Protein AF-A0A1L1SSV8-F1 (afdb_monomer_lite)

Foldseek 3Di:
DLVVVVVVLVVVLVVVVVVLVVVLVVVVVVLVVVLVVVVVVLVVVLVVVVVVLVVVLVVVVVVLVVVLVVVVVLADDDDDDDDPPDDDDDDPDPPPRYPVVVVVVLVVLVVVLVVVLVVLVVVLVVVLVVVVVPDDPVCNVVVVVVSVVVSVVVNVVSVVVSVVVNVVSSVVVVVVSVVVSVVVSVVSVVVSVVVVVVSVVVSVVVVVVSVVVSVVVVVVSVVVSVVVVVVSVVVSVVVSVVSVVVVVVVVVVVVVVVVVVVVVVVVVCVVVPVVVVVPPDDDPVVVPDDDDDDDDDDPDDPDDDDDDDDDDDDDDDDPDDDDDPPPDPPPDDDPDDDDDDDDDDDDDDDDDDDDDDDDDDDDDDDDDDDDDDDDDDDDYDDDDDDDDDDDDDDDDDDDDDDDDDDD

Radius of gyration: 57.69 Å; chains: 1; bounding box: 130×101×163 Å

Structure (mmCIF, N/CA/C/O backbone):
data_AF-A0A1L1SSV8-F1
#
_entry.id   AF-A0A1L1SSV8-F1
#
loop_
_atom_site.group_PDB
_atom_site.id
_atom_site.type_symbol
_atom_site.label_atom_id
_atom_site.label_alt_id
_atom_site.label_comp_id
_atom_site.label_asym_id
_atom_site.label_entity_id
_atom_site.label_seq_id
_atom_site.pdbx_PDB_ins_code
_atom_site.Cartn_x
_atom_site.Cartn_y
_atom_site.Cartn_z
_atom_site.occupancy
_atom_site.B_iso_or_equiv
_atom_site.auth_seq_id
_atom_site.auth_comp_id
_atom_site.auth_asym_id
_atom_site.auth_atom_id
_atom_site.pdbx_PDB_model_num
ATOM 1 N N . ASP A 1 1 ? 33.334 14.086 -59.351 1.00 81.75 1 ASP A N 1
ATOM 2 C CA . ASP A 1 1 ? 32.548 12.913 -58.893 1.00 81.75 1 ASP A CA 1
ATOM 3 C C . ASP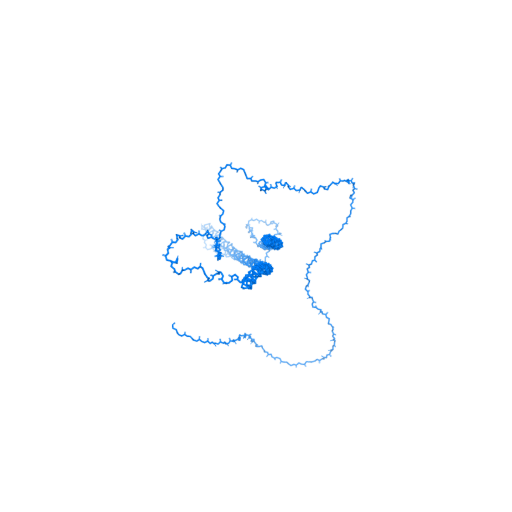 A 1 1 ? 32.767 12.497 -57.444 1.00 81.75 1 ASP A C 1
ATOM 5 O O . ASP A 1 1 ? 31.780 12.341 -56.741 1.00 81.75 1 ASP A O 1
ATOM 9 N N . LEU A 1 2 ? 34.004 12.373 -56.945 1.00 84.44 2 LEU A N 1
ATOM 10 C CA . LEU A 1 2 ? 34.258 11.956 -55.549 1.00 84.44 2 LEU A CA 1
ATOM 11 C C . LEU A 1 2 ? 33.621 12.882 -54.492 1.00 84.44 2 LEU A C 1
ATOM 13 O O . LEU A 1 2 ? 33.068 12.393 -53.516 1.00 84.44 2 LEU A O 1
ATOM 17 N N . ASN A 1 3 ? 33.601 14.201 -54.722 1.00 87.81 3 ASN A N 1
ATOM 18 C CA . ASN A 1 3 ? 32.891 15.138 -53.838 1.00 87.81 3 ASN A CA 1
ATOM 19 C C . ASN A 1 3 ? 31.368 14.924 -53.842 1.00 87.81 3 ASN A C 1
ATOM 21 O O . ASN A 1 3 ? 30.746 15.030 -52.795 1.00 87.81 3 ASN A O 1
ATOM 25 N N . LYS A 1 4 ? 30.770 14.574 -54.991 1.00 91.75 4 LYS A N 1
ATOM 26 C CA . LYS A 1 4 ? 29.332 14.263 -55.078 1.00 91.75 4 LYS A CA 1
ATOM 27 C C . LYS A 1 4 ? 29.003 12.966 -54.326 1.00 91.75 4 LYS A C 1
ATOM 29 O O . LYS A 1 4 ? 27.991 12.893 -53.638 1.00 91.75 4 LYS A O 1
ATOM 34 N N . LYS A 1 5 ? 29.890 11.965 -54.416 1.00 90.12 5 LYS A N 1
ATOM 35 C CA . LYS A 1 5 ? 29.780 10.718 -53.641 1.00 90.12 5 LYS A CA 1
ATOM 36 C C . LYS A 1 5 ? 29.875 10.973 -52.134 1.00 90.12 5 LYS A C 1
ATOM 38 O O . LYS A 1 5 ? 29.081 10.406 -51.397 1.00 90.12 5 LYS A O 1
ATOM 43 N N . GLN A 1 6 ? 30.779 11.853 -51.694 1.00 91.12 6 GLN A N 1
ATOM 44 C CA . GLN A 1 6 ? 30.878 12.258 -50.287 1.00 91.12 6 GLN A CA 1
ATOM 45 C C . GLN A 1 6 ? 29.564 12.866 -49.790 1.00 91.12 6 GLN A C 1
ATOM 47 O O . GLN A 1 6 ? 28.992 12.376 -48.828 1.00 91.12 6 GLN A O 1
ATOM 52 N N . THR A 1 7 ? 29.037 13.875 -50.490 1.00 92.88 7 THR A N 1
ATOM 53 C CA . THR A 1 7 ? 27.799 14.547 -50.070 1.00 92.88 7 THR A CA 1
ATOM 54 C C . THR A 1 7 ? 26.600 13.605 -50.049 1.00 92.88 7 THR A C 1
ATOM 56 O O . THR A 1 7 ? 25.754 13.706 -49.168 1.00 92.88 7 THR A O 1
ATOM 59 N N . GLN A 1 8 ? 26.519 12.676 -51.007 1.00 93.25 8 GLN A N 1
ATOM 60 C CA . GLN A 1 8 ? 25.472 11.658 -51.010 1.00 93.25 8 GLN A CA 1
ATOM 61 C C . GLN A 1 8 ? 25.586 10.756 -49.776 1.00 93.25 8 GLN A C 1
ATOM 63 O O . GLN A 1 8 ? 24.588 10.485 -49.115 1.00 93.25 8 GLN A O 1
ATOM 68 N N . LYS A 1 9 ? 26.805 10.337 -49.438 1.00 91.62 9 LYS A N 1
ATOM 69 C CA . LYS A 1 9 ? 27.073 9.480 -48.285 1.00 91.62 9 LYS A CA 1
ATOM 70 C C . LYS A 1 9 ? 26.790 10.177 -46.960 1.00 91.62 9 LYS A C 1
ATOM 72 O O . LYS A 1 9 ? 26.148 9.583 -46.101 1.00 91.62 9 LYS A O 1
ATOM 77 N N . ASP A 1 10 ? 27.142 11.452 -46.831 1.00 91.69 10 ASP A N 1
ATOM 78 C CA . ASP A 1 10 ? 26.812 12.256 -45.650 1.00 91.69 10 ASP A CA 1
ATOM 79 C C . ASP A 1 10 ? 25.285 12.369 -45.451 1.00 91.69 10 ASP A C 1
ATOM 81 O O . ASP A 1 10 ? 24.786 12.251 -44.330 1.00 91.69 10 ASP A O 1
ATOM 85 N N . LEU A 1 11 ? 24.523 12.535 -46.542 1.00 95.25 11 LEU A N 1
ATOM 86 C CA . LEU A 1 11 ? 23.055 12.551 -46.508 1.00 95.25 11 LEU A CA 1
ATOM 87 C C . LEU A 1 11 ? 22.470 11.190 -46.109 1.00 95.25 11 LEU A C 1
ATOM 89 O O . LEU A 1 11 ? 21.565 11.141 -45.277 1.00 95.25 11 LEU A O 1
ATOM 93 N N . GLU A 1 12 ? 22.986 10.092 -46.668 1.00 94.81 12 GLU A N 1
ATOM 94 C CA . GLU A 1 12 ? 22.590 8.726 -46.293 1.00 94.81 12 GLU A CA 1
ATOM 95 C C . GLU A 1 12 ? 22.814 8.482 -44.790 1.00 94.81 12 GLU A C 1
ATOM 97 O O . GLU A 1 12 ? 21.908 8.010 -44.099 1.00 94.81 12 GLU A O 1
ATOM 102 N N . CYS A 1 13 ? 23.969 8.890 -44.254 1.00 94.50 13 CYS A N 1
ATOM 103 C CA . CYS A 1 13 ? 24.289 8.769 -42.829 1.00 94.50 13 CYS A CA 1
ATOM 104 C C . CYS A 1 13 ? 23.324 9.580 -41.952 1.00 94.50 13 CYS A C 1
ATOM 106 O O . CYS A 1 13 ? 22.796 9.071 -40.961 1.00 94.50 13 CYS A O 1
ATOM 108 N N . ALA A 1 14 ? 23.040 10.828 -42.337 1.00 95.19 14 ALA A N 1
ATOM 109 C CA . ALA A 1 14 ? 22.102 11.684 -41.615 1.00 95.19 14 ALA A CA 1
ATOM 110 C C . ALA A 1 14 ? 20.679 11.096 -41.587 1.00 95.19 14 ALA A C 1
ATOM 112 O O . ALA A 1 14 ? 20.000 11.149 -40.558 1.00 95.19 14 ALA A O 1
ATOM 113 N N . LEU A 1 15 ? 20.225 10.502 -42.696 1.00 96.75 15 LEU A N 1
ATOM 114 C CA . LEU A 1 15 ? 18.919 9.845 -42.773 1.00 96.75 15 LEU A CA 1
ATOM 115 C C . LEU A 1 15 ? 18.844 8.609 -41.872 1.00 96.75 15 LEU A C 1
ATOM 117 O O . LEU A 1 15 ? 17.858 8.447 -41.152 1.00 96.75 15 LEU A O 1
ATOM 121 N N . LEU A 1 16 ? 19.885 7.774 -41.867 1.00 96.12 16 LEU A N 1
ATOM 122 C CA . LEU A 1 16 ? 19.959 6.581 -41.021 1.00 96.12 16 LEU A CA 1
ATOM 123 C C . LEU A 1 16 ? 19.923 6.930 -39.527 1.00 96.12 16 LEU A C 1
ATOM 125 O O . LEU A 1 16 ? 19.174 6.314 -38.766 1.00 96.12 16 LEU A O 1
ATOM 129 N N . LEU A 1 17 ? 20.670 7.956 -39.110 1.00 95.06 17 LEU A N 1
ATOM 130 C CA . LEU A 1 17 ? 20.661 8.443 -37.728 1.00 95.06 17 LEU A CA 1
ATOM 131 C C . LEU A 1 17 ? 19.279 8.971 -37.323 1.00 95.06 17 LEU A C 1
ATOM 133 O O . LEU A 1 17 ? 18.761 8.609 -36.265 1.00 95.06 17 LEU A O 1
ATOM 137 N N . ARG A 1 18 ? 18.632 9.747 -38.199 1.00 97.62 18 ARG A N 1
ATOM 138 C CA . ARG A 1 18 ? 17.273 10.251 -37.964 1.00 97.62 18 ARG A CA 1
ATOM 139 C C . ARG A 1 18 ? 16.248 9.120 -37.862 1.00 97.62 18 ARG A C 1
ATOM 141 O O . ARG A 1 18 ? 15.359 9.166 -37.013 1.00 97.62 18 ARG A O 1
ATOM 148 N N . GLN A 1 19 ? 16.354 8.100 -38.711 1.00 97.88 19 GLN A N 1
ATOM 149 C CA . GLN A 1 19 ? 15.478 6.929 -38.653 1.00 97.88 19 GLN A CA 1
ATOM 150 C C . GLN A 1 19 ? 15.685 6.140 -37.353 1.00 97.88 19 GLN A C 1
ATOM 152 O O . GLN A 1 19 ? 14.711 5.706 -36.730 1.00 97.88 19 GLN A O 1
ATOM 157 N N . HIS A 1 20 ? 16.936 5.981 -36.917 1.00 98.19 20 HIS A N 1
ATOM 158 C CA . HIS A 1 20 ? 17.254 5.360 -35.636 1.00 98.19 20 HIS A CA 1
ATOM 159 C C . HIS A 1 20 ? 16.616 6.126 -34.467 1.00 98.19 20 HIS A C 1
ATOM 161 O O . HIS A 1 20 ? 16.010 5.509 -33.591 1.00 98.19 20 HIS A O 1
ATOM 167 N N . GLU A 1 21 ? 16.711 7.457 -34.462 1.00 97.88 21 GLU A N 1
ATOM 168 C CA . GLU A 1 21 ? 16.107 8.310 -33.431 1.00 97.88 21 GLU A CA 1
ATOM 169 C C . GLU A 1 21 ? 14.580 8.191 -33.414 1.00 97.88 21 GLU A C 1
ATOM 171 O O . GLU A 1 21 ? 14.002 7.937 -32.358 1.00 97.88 21 GLU A O 1
ATOM 176 N N . ALA A 1 22 ? 13.929 8.240 -34.579 1.00 98.25 22 ALA A N 1
ATOM 177 C CA . ALA A 1 22 ? 12.483 8.036 -34.681 1.00 98.25 22 ALA A CA 1
ATOM 178 C C . ALA A 1 22 ? 12.044 6.657 -34.148 1.00 98.25 22 ALA A C 1
ATOM 180 O O . ALA A 1 22 ? 11.028 6.542 -33.459 1.00 98.25 22 ALA A O 1
ATOM 181 N N . THR A 1 23 ? 12.833 5.612 -34.423 1.00 98.25 23 THR A N 1
ATOM 182 C CA . THR A 1 23 ? 12.566 4.247 -33.940 1.00 98.25 23 THR A CA 1
ATOM 183 C C . THR A 1 23 ? 12.726 4.153 -32.423 1.00 98.25 23 THR A C 1
ATOM 185 O O . THR A 1 23 ? 11.837 3.641 -31.745 1.00 98.25 23 THR A O 1
ATOM 188 N N . ARG A 1 24 ? 13.812 4.715 -31.873 1.00 98.25 24 ARG A N 1
ATOM 189 C CA . ARG A 1 24 ? 14.043 4.809 -30.423 1.00 98.25 24 ARG A CA 1
ATOM 190 C C . ARG A 1 24 ? 12.867 5.483 -29.717 1.00 98.25 24 ARG A C 1
ATOM 192 O O . ARG A 1 24 ? 12.420 5.007 -28.675 1.00 98.25 24 ARG A O 1
ATOM 199 N N . GLU A 1 25 ? 12.379 6.600 -30.251 1.00 98.38 25 GLU A N 1
ATOM 200 C CA . GLU A 1 25 ? 11.255 7.313 -29.646 1.00 98.38 25 GLU A CA 1
ATOM 201 C C . GLU A 1 25 ? 9.967 6.484 -29.656 1.00 98.38 25 GLU A C 1
ATOM 203 O O . GLU A 1 25 ? 9.212 6.517 -28.685 1.00 98.38 25 GLU A O 1
ATOM 208 N N . LEU A 1 26 ? 9.700 5.745 -30.736 1.00 98.56 26 LEU A N 1
ATOM 209 C CA . LEU A 1 26 ? 8.533 4.869 -30.826 1.00 98.56 26 LEU A CA 1
ATOM 210 C C . LEU A 1 26 ? 8.593 3.746 -29.782 1.00 98.56 26 LEU A C 1
ATOM 212 O O . LEU A 1 26 ? 7.621 3.538 -29.056 1.00 98.56 26 LEU A O 1
ATOM 216 N N . GLU A 1 27 ? 9.739 3.074 -29.666 1.00 98.38 27 GLU A N 1
ATOM 217 C CA . GLU A 1 27 ? 9.961 2.007 -28.684 1.00 98.38 27 GLU A CA 1
ATOM 218 C C . GLU A 1 27 ? 9.796 2.530 -27.247 1.00 98.38 27 GLU A C 1
ATOM 220 O O . GLU A 1 27 ? 9.130 1.900 -26.421 1.00 98.38 27 GLU A O 1
ATOM 225 N N . LEU A 1 28 ? 10.328 3.725 -26.957 1.00 98.56 28 LEU A N 1
ATOM 226 C CA . LEU A 1 28 ? 10.175 4.371 -25.653 1.00 98.56 28 LEU A CA 1
ATOM 227 C C . LEU A 1 28 ? 8.709 4.713 -25.355 1.00 98.56 28 LEU A C 1
ATOM 229 O O . LEU A 1 28 ? 8.227 4.443 -24.255 1.00 98.56 28 LEU A O 1
ATOM 233 N N . ARG A 1 29 ? 7.979 5.282 -26.324 1.00 98.56 29 ARG A N 1
ATOM 234 C CA . ARG A 1 29 ? 6.546 5.595 -26.170 1.00 98.56 29 ARG A CA 1
ATOM 235 C C . ARG A 1 29 ? 5.729 4.333 -25.906 1.00 98.56 29 ARG A C 1
ATOM 237 O O . ARG A 1 29 ? 4.865 4.349 -25.031 1.00 98.56 29 ARG A O 1
ATOM 244 N N . GLN A 1 30 ? 6.014 3.247 -26.622 1.00 98.44 30 GLN A N 1
ATOM 245 C CA . GLN A 1 30 ? 5.339 1.967 -26.428 1.00 98.44 30 GLN A CA 1
ATOM 246 C C . GLN A 1 30 ? 5.592 1.411 -25.024 1.00 98.44 30 GLN A C 1
ATOM 248 O O . GLN A 1 30 ? 4.640 1.042 -24.334 1.00 98.44 30 GLN A O 1
ATOM 253 N N . LEU A 1 31 ? 6.851 1.401 -24.574 1.00 98.56 31 LEU A N 1
ATOM 254 C CA . LEU A 1 31 ? 7.198 0.954 -23.226 1.00 98.56 31 LEU A CA 1
ATOM 255 C C . LEU A 1 31 ? 6.481 1.798 -22.164 1.00 98.56 31 LEU A C 1
ATOM 257 O O . LEU A 1 31 ? 5.835 1.254 -21.271 1.00 98.56 31 LEU A O 1
ATOM 261 N N . GLN A 1 32 ? 6.518 3.125 -22.296 1.00 98.38 32 GLN A N 1
ATOM 262 C CA . GLN A 1 32 ? 5.837 4.032 -21.373 1.00 98.38 32 GLN A CA 1
ATOM 263 C C . GLN A 1 32 ? 4.321 3.811 -21.343 1.00 98.38 32 GLN A C 1
ATOM 265 O O . GLN A 1 32 ? 3.728 3.871 -20.270 1.00 98.38 32 GLN A O 1
ATOM 270 N N . ALA A 1 33 ? 3.676 3.544 -22.482 1.00 98.44 33 ALA A N 1
ATOM 271 C CA . ALA A 1 33 ? 2.242 3.261 -22.523 1.00 98.44 33 ALA A CA 1
ATOM 272 C C . ALA A 1 33 ? 1.890 1.994 -21.721 1.00 98.44 33 ALA A C 1
ATOM 274 O O . ALA A 1 33 ? 0.946 1.991 -20.926 1.00 98.44 33 ALA A O 1
ATOM 275 N N . VAL A 1 34 ? 2.692 0.935 -21.860 1.00 98.25 34 VAL A N 1
ATOM 276 C CA . VAL A 1 34 ? 2.522 -0.305 -21.087 1.00 98.25 34 VAL A CA 1
ATOM 277 C C . VAL A 1 34 ? 2.771 -0.065 -19.593 1.00 98.25 34 VAL A C 1
ATOM 279 O O . VAL A 1 34 ? 1.998 -0.522 -18.755 1.00 98.25 34 VAL A O 1
ATOM 282 N N . GLN A 1 35 ? 3.806 0.692 -19.233 1.00 98.25 35 GLN A N 1
ATOM 283 C CA . GLN A 1 35 ? 4.098 1.006 -17.831 1.00 98.25 35 GLN A CA 1
ATOM 284 C C . GLN A 1 35 ? 3.006 1.870 -17.183 1.00 98.25 35 GLN A C 1
ATOM 286 O O . GLN A 1 35 ? 2.626 1.618 -16.040 1.00 98.25 35 GLN A O 1
ATOM 291 N N . ARG A 1 36 ? 2.452 2.849 -17.913 1.00 98.38 36 ARG A N 1
ATOM 292 C CA . ARG A 1 36 ? 1.340 3.691 -17.437 1.00 98.38 36 ARG A CA 1
ATOM 293 C C . ARG A 1 36 ? 0.090 2.867 -17.162 1.00 98.38 36 ARG A C 1
ATOM 295 O O . ARG A 1 36 ? -0.447 2.950 -16.065 1.00 98.38 36 ARG A O 1
ATOM 302 N N . THR A 1 37 ? -0.326 2.026 -18.109 1.00 98.25 37 THR A N 1
ATOM 303 C CA . THR A 1 37 ? -1.510 1.168 -17.927 1.00 98.25 37 THR A CA 1
ATOM 304 C C . THR A 1 37 ? -1.345 0.213 -16.742 1.00 98.25 37 THR A C 1
ATOM 306 O O . THR A 1 37 ? -2.257 0.079 -15.929 1.00 98.25 37 THR A O 1
ATOM 309 N N . ARG A 1 38 ? -0.162 -0.391 -16.559 1.00 97.94 38 ARG A N 1
ATOM 310 C CA . ARG A 1 38 ? 0.146 -1.200 -15.365 1.00 97.94 38 ARG A CA 1
ATOM 311 C C . ARG A 1 38 ? 0.065 -0.384 -14.072 1.00 97.94 38 ARG A C 1
ATOM 313 O O . ARG A 1 38 ? -0.543 -0.841 -13.109 1.00 97.94 38 ARG A O 1
ATOM 320 N N . ALA A 1 39 ? 0.645 0.817 -14.044 1.00 97.88 39 ALA A N 1
ATOM 321 C CA . ALA A 1 39 ? 0.606 1.690 -12.872 1.00 97.88 39 ALA A CA 1
ATOM 322 C C . ALA A 1 39 ? -0.826 2.131 -12.520 1.00 97.88 39 ALA A C 1
ATOM 324 O O . ALA A 1 39 ? -1.193 2.160 -11.345 1.00 97.88 39 ALA A O 1
ATOM 325 N N . GLU A 1 40 ? -1.651 2.430 -13.524 1.00 98.19 40 GLU A N 1
ATOM 326 C CA . GLU A 1 40 ? -3.062 2.778 -13.348 1.00 98.19 40 GLU A CA 1
ATOM 327 C C . GLU A 1 40 ? -3.869 1.619 -12.763 1.00 98.19 40 GLU A C 1
ATOM 329 O O . GLU A 1 40 ? -4.627 1.832 -11.815 1.00 98.19 40 GLU A O 1
ATOM 334 N N . LEU A 1 41 ? -3.670 0.397 -13.267 1.00 98.06 41 LEU A N 1
ATOM 335 C CA . LEU A 1 41 ? -4.314 -0.802 -12.730 1.00 98.06 41 LEU A CA 1
ATOM 336 C C . LEU A 1 41 ? -3.926 -1.041 -11.268 1.00 98.06 41 LEU A C 1
ATOM 338 O O . LEU A 1 41 ? -4.809 -1.209 -10.429 1.00 98.06 41 LEU A O 1
ATOM 342 N N . THR A 1 42 ? -2.633 -0.972 -10.940 1.00 98.12 42 THR A N 1
ATOM 343 C CA . THR A 1 42 ? -2.153 -1.097 -9.554 1.00 98.12 42 THR A CA 1
ATOM 344 C C . THR A 1 42 ? -2.756 -0.016 -8.654 1.00 98.12 42 THR A C 1
ATOM 346 O O . THR A 1 42 ? -3.198 -0.304 -7.545 1.00 98.12 42 THR A O 1
ATOM 349 N N . ARG A 1 43 ? -2.844 1.232 -9.132 1.00 98.44 43 ARG A N 1
ATOM 350 C CA . ARG A 1 43 ? -3.458 2.339 -8.382 1.00 98.44 43 ARG A CA 1
ATOM 351 C C . ARG A 1 43 ? -4.938 2.084 -8.097 1.00 98.44 43 ARG A C 1
ATOM 353 O O . ARG A 1 43 ? -5.376 2.285 -6.967 1.00 98.44 43 ARG A O 1
ATOM 360 N N . LEU A 1 44 ? -5.702 1.656 -9.103 1.00 98.50 44 LEU A N 1
ATOM 361 C CA . LEU A 1 44 ? -7.129 1.350 -8.961 1.00 98.50 44 LEU A CA 1
ATOM 362 C C . LEU A 1 44 ? -7.361 0.162 -8.025 1.00 98.50 44 LEU A C 1
ATOM 364 O O . LEU A 1 44 ? -8.269 0.201 -7.191 1.00 98.50 44 LEU A O 1
ATOM 368 N N . GLN A 1 45 ? -6.519 -0.867 -8.123 1.00 98.38 45 GLN A N 1
ATOM 369 C CA . GLN A 1 45 ? -6.540 -2.001 -7.209 1.00 98.38 45 GLN A CA 1
ATOM 370 C C . GLN A 1 45 ? -6.312 -1.534 -5.765 1.00 98.38 45 GLN A C 1
ATOM 372 O O . GLN A 1 45 ? -7.162 -1.785 -4.913 1.00 98.38 45 GLN A O 1
ATOM 377 N N . HIS A 1 46 ? -5.234 -0.787 -5.503 1.00 98.50 46 HIS A N 1
ATOM 378 C CA . HIS A 1 46 ? -4.930 -0.274 -4.163 1.00 98.50 46 HIS A CA 1
ATOM 379 C C . HIS A 1 46 ? -6.058 0.606 -3.604 1.00 98.50 46 HIS A C 1
ATOM 381 O O . HIS A 1 46 ? -6.407 0.502 -2.428 1.00 98.50 46 HIS A O 1
ATOM 387 N N . GLN A 1 47 ? -6.660 1.450 -4.448 1.00 98.56 47 GLN A N 1
ATOM 388 C CA . GLN A 1 47 ? -7.799 2.287 -4.067 1.00 98.56 47 GLN A CA 1
ATOM 389 C C . GLN A 1 47 ? -9.015 1.445 -3.660 1.00 98.56 47 GLN A C 1
ATOM 391 O O . GLN A 1 47 ? -9.674 1.752 -2.667 1.00 98.56 47 GLN A O 1
ATOM 396 N N . THR A 1 48 ? -9.302 0.379 -4.407 1.00 98.50 48 THR A N 1
ATOM 397 C CA . THR A 1 48 ? -10.425 -0.524 -4.127 1.00 98.50 48 THR A CA 1
ATOM 398 C C . THR A 1 48 ? -10.193 -1.316 -2.841 1.00 98.50 48 THR A C 1
ATOM 400 O O . THR A 1 48 ? -11.088 -1.414 -2.007 1.00 98.50 48 THR A O 1
ATOM 403 N N . GLU A 1 49 ? -8.985 -1.844 -2.643 1.00 98.50 49 GLU A N 1
ATOM 404 C CA . GLU A 1 49 ? -8.592 -2.545 -1.416 1.00 98.50 49 GLU A CA 1
ATOM 405 C C . GLU A 1 49 ? -8.724 -1.644 -0.182 1.00 98.50 49 GLU A C 1
ATOM 407 O O . GLU A 1 49 ? -9.302 -2.059 0.822 1.00 98.50 49 GLU A O 1
ATOM 412 N N . LEU A 1 50 ? -8.260 -0.393 -0.274 1.00 98.38 50 LEU A N 1
ATOM 413 C CA . LEU A 1 50 ? -8.389 0.579 0.809 1.00 98.38 50 LEU A CA 1
ATOM 414 C C . LEU A 1 50 ? -9.858 0.913 1.095 1.00 98.38 50 LEU A C 1
ATOM 416 O O . LEU A 1 50 ? -10.267 0.943 2.254 1.00 98.38 50 LEU A O 1
ATOM 420 N N . GLY A 1 51 ? -10.666 1.123 0.051 1.00 98.38 51 GLY A N 1
ATOM 421 C CA . GLY A 1 51 ? -12.107 1.340 0.190 1.00 98.38 51 GLY A CA 1
ATOM 422 C C . GLY A 1 51 ? -12.794 0.181 0.915 1.00 98.38 51 GLY A C 1
ATOM 423 O O . GLY A 1 51 ? -13.513 0.397 1.891 1.00 98.38 51 GLY A O 1
ATOM 424 N N . ASN A 1 52 ? -12.492 -1.054 0.509 1.00 98.50 52 ASN A N 1
ATOM 425 C CA . ASN A 1 52 ? -13.009 -2.260 1.150 1.00 98.50 52 ASN A CA 1
ATOM 426 C C . ASN A 1 52 ? -12.582 -2.363 2.622 1.00 98.50 52 ASN A C 1
ATOM 428 O O . ASN A 1 52 ? -13.407 -2.709 3.468 1.00 98.50 52 ASN A O 1
ATOM 432 N N . GLN A 1 53 ? -11.327 -2.030 2.946 1.00 98.38 53 GLN A N 1
ATOM 433 C CA . GLN A 1 53 ? -10.836 -2.042 4.326 1.00 98.38 53 GLN A CA 1
ATOM 434 C C . GLN A 1 53 ? -11.561 -1.005 5.195 1.00 98.38 53 GLN A C 1
ATOM 436 O O . GLN A 1 53 ? -11.953 -1.307 6.320 1.00 98.38 53 GLN A O 1
ATOM 441 N N . LEU A 1 54 ? -11.801 0.204 4.677 1.00 98.06 54 LEU A N 1
ATOM 442 C CA . LEU A 1 54 ? -12.542 1.245 5.398 1.00 98.06 54 LEU A CA 1
ATOM 443 C C . LEU A 1 54 ? -13.995 0.834 5.661 1.00 98.06 54 LEU A C 1
ATOM 445 O O . LEU A 1 54 ? -14.515 1.041 6.762 1.00 98.06 54 LEU A O 1
ATOM 449 N N . GLU A 1 55 ? -14.654 0.224 4.676 1.00 98.38 55 GLU A N 1
ATOM 450 C CA . GLU A 1 55 ? -16.000 -0.314 4.858 1.00 98.38 55 GLU A CA 1
ATOM 451 C C . GLU A 1 55 ? -16.037 -1.452 5.876 1.00 98.38 55 GLU A C 1
ATOM 453 O O . GLU A 1 55 ? -16.926 -1.481 6.731 1.00 98.38 55 GLU A O 1
ATOM 458 N N . TYR A 1 56 ? -15.078 -2.375 5.806 1.00 98.50 56 TYR A N 1
ATOM 459 C CA . TYR A 1 56 ? -14.941 -3.462 6.767 1.00 98.50 56 TYR A CA 1
ATOM 460 C C . TYR A 1 56 ? -14.752 -2.920 8.188 1.00 98.50 56 TYR A C 1
ATOM 462 O O . TYR A 1 56 ? -15.521 -3.285 9.080 1.00 98.50 56 TYR A O 1
ATOM 470 N N . ASN A 1 57 ? -13.829 -1.972 8.384 1.00 98.38 57 ASN A N 1
ATOM 471 C CA . ASN A 1 57 ? -13.600 -1.312 9.670 1.00 98.38 57 ASN A CA 1
ATOM 472 C C . ASN A 1 57 ? -14.899 -0.701 10.214 1.00 98.38 57 ASN A C 1
ATOM 474 O O . ASN A 1 57 ? -15.297 -0.971 11.348 1.00 98.38 57 ASN A O 1
ATOM 478 N N . LYS A 1 58 ? -15.622 0.057 9.378 1.00 98.44 58 LYS A N 1
ATOM 479 C CA . LYS A 1 58 ? -16.896 0.682 9.759 1.00 98.44 58 LYS A CA 1
ATOM 480 C C . LYS A 1 58 ? -17.939 -0.349 10.194 1.00 98.44 58 LYS A C 1
ATOM 482 O O . LYS A 1 58 ? -18.618 -0.135 11.199 1.00 98.44 58 LYS A O 1
ATOM 487 N N . ARG A 1 59 ? -18.072 -1.462 9.467 1.00 98.56 59 ARG A N 1
ATOM 488 C CA . ARG A 1 59 ? -19.003 -2.549 9.818 1.00 98.56 59 ARG A CA 1
ATOM 489 C C . ARG A 1 59 ? -18.622 -3.191 11.151 1.00 98.56 59 ARG A C 1
ATOM 491 O O . ARG A 1 59 ? -19.480 -3.329 12.018 1.00 98.56 59 ARG A O 1
ATOM 498 N N . ARG A 1 60 ? -17.339 -3.499 11.360 1.00 98.38 60 ARG A N 1
ATOM 499 C CA . ARG A 1 60 ? -16.835 -4.095 12.608 1.00 98.38 60 ARG A CA 1
ATOM 500 C C . ARG A 1 60 ? -17.070 -3.205 13.821 1.00 98.38 60 ARG A C 1
ATOM 502 O O . ARG A 1 60 ? -17.532 -3.687 14.854 1.00 98.38 60 ARG A O 1
ATOM 509 N N . GLU A 1 61 ? -16.823 -1.905 13.697 1.00 97.75 61 GLU A N 1
ATOM 510 C CA . GLU A 1 61 ? -17.130 -0.973 14.779 1.00 97.75 61 GLU A CA 1
ATOM 511 C C . GLU A 1 61 ? -18.637 -0.879 15.057 1.00 97.75 61 GLU A C 1
ATOM 513 O O . GLU A 1 61 ? -19.049 -0.776 16.209 1.00 97.75 61 GLU A O 1
ATOM 518 N N . GLN A 1 62 ? -19.481 -0.895 14.021 1.00 98.06 62 GLN A N 1
ATOM 519 C CA . GLN A 1 62 ? -20.937 -0.881 14.194 1.00 98.06 62 GLN A CA 1
ATOM 520 C C . GLN A 1 62 ? -21.445 -2.152 14.878 1.00 98.06 62 GLN A C 1
ATOM 522 O O . GLN A 1 62 ? -22.285 -2.054 15.769 1.00 98.06 62 GLN A O 1
ATOM 527 N N . GLU A 1 63 ? -20.928 -3.323 14.505 1.00 98.00 63 GLU A N 1
ATOM 528 C CA . GLU A 1 63 ? -21.235 -4.593 15.168 1.00 98.00 63 GLU A CA 1
ATOM 529 C C . GLU A 1 63 ? -20.876 -4.542 16.656 1.00 98.00 63 GLU A C 1
ATOM 531 O O . GLU A 1 63 ? -21.677 -4.954 17.495 1.00 98.00 63 GLU A O 1
ATOM 536 N N . LEU A 1 64 ? -19.701 -4.001 17.001 1.00 97.88 64 LEU A N 1
ATOM 537 C CA . LEU A 1 64 ? -19.288 -3.862 18.396 1.00 97.88 64 LEU A CA 1
ATOM 538 C C . LEU A 1 64 ? -20.185 -2.874 19.156 1.00 97.88 64 LEU A C 1
ATOM 540 O O . LEU A 1 64 ? -20.697 -3.212 20.219 1.00 97.88 64 LEU A O 1
ATOM 544 N N . ARG A 1 65 ? -20.483 -1.708 18.569 1.00 96.75 65 ARG A N 1
ATOM 545 C CA . ARG A 1 65 ? -21.418 -0.730 19.156 1.00 96.75 65 ARG A CA 1
ATOM 546 C C . ARG A 1 65 ? -22.806 -1.330 19.391 1.00 96.75 65 ARG A C 1
ATOM 548 O O . ARG A 1 65 ? -23.422 -1.068 20.420 1.00 96.75 65 ARG A O 1
ATOM 555 N N . GLN A 1 66 ? -23.306 -2.148 18.464 1.00 96.88 66 GLN A N 1
ATOM 556 C CA . GLN A 1 66 ? -24.585 -2.844 18.628 1.00 96.88 66 GLN A CA 1
ATOM 557 C C . GLN A 1 66 ? -24.537 -3.860 19.775 1.00 96.88 66 GLN A C 1
ATOM 559 O O . GLN A 1 66 ? -25.486 -3.927 20.558 1.00 96.88 66 GLN A O 1
ATOM 564 N N . LYS A 1 67 ? -23.434 -4.608 19.918 1.00 95.25 67 LYS A N 1
ATOM 565 C CA . LYS A 1 67 ? -23.223 -5.523 21.052 1.00 95.25 67 LYS A CA 1
ATOM 566 C C . LYS A 1 67 ? -23.203 -4.774 22.383 1.00 95.25 67 LYS A C 1
ATOM 568 O O . LYS A 1 67 ? -23.918 -5.172 23.300 1.00 95.25 67 LYS A O 1
ATOM 573 N N . HIS A 1 68 ? -22.466 -3.669 22.472 1.00 94.12 68 HIS A N 1
ATOM 574 C CA . HIS A 1 68 ? -22.406 -2.826 23.672 1.00 94.12 68 HIS A CA 1
ATOM 575 C C . HIS A 1 68 ? -23.778 -2.250 24.026 1.00 94.12 68 HIS A C 1
ATOM 577 O O . HIS A 1 68 ? -24.231 -2.375 25.162 1.00 94.12 68 HIS A O 1
ATOM 583 N N . ALA A 1 69 ? -24.513 -1.730 23.040 1.00 92.38 69 ALA A N 1
ATOM 584 C CA . ALA A 1 69 ? -25.875 -1.243 23.248 1.00 92.38 69 ALA A CA 1
ATOM 585 C C . ALA A 1 69 ? -26.833 -2.351 23.723 1.00 92.38 69 ALA A C 1
ATOM 587 O O . ALA A 1 69 ? -27.692 -2.105 24.572 1.00 92.38 69 ALA A O 1
ATOM 588 N N . ALA A 1 70 ? -26.698 -3.575 23.202 1.00 90.00 70 ALA A N 1
ATOM 589 C CA . ALA A 1 70 ? -27.486 -4.719 23.651 1.00 90.00 70 ALA A CA 1
ATOM 590 C C . ALA A 1 70 ? -27.155 -5.117 25.100 1.00 90.00 70 ALA A C 1
ATOM 592 O O . ALA A 1 70 ? -28.077 -5.368 25.872 1.00 90.00 70 ALA A O 1
ATOM 593 N N . GLN A 1 71 ? -25.876 -5.107 25.492 1.00 87.62 71 GLN A N 1
ATOM 594 C CA . GLN A 1 71 ? -25.451 -5.356 26.876 1.00 87.62 71 GLN A CA 1
ATOM 595 C C . GLN A 1 71 ? -25.980 -4.282 27.839 1.00 87.62 71 GLN A C 1
ATOM 597 O O . GLN A 1 71 ? -26.510 -4.614 28.895 1.00 87.62 71 GLN A O 1
ATOM 602 N N . VAL A 1 72 ? -25.930 -3.001 27.457 1.00 86.31 72 VAL A N 1
ATOM 603 C CA . VAL A 1 72 ? -26.489 -1.904 28.270 1.00 86.31 72 VAL A CA 1
ATOM 604 C C . VAL A 1 72 ? -28.002 -2.052 28.437 1.00 86.31 72 VAL A C 1
ATOM 606 O O . VAL A 1 72 ? -28.531 -1.839 29.524 1.00 86.31 72 VAL A O 1
ATOM 609 N N . ARG A 1 73 ? -28.727 -2.475 27.392 1.00 83.69 73 ARG A N 1
ATOM 610 C CA . ARG A 1 73 ? -30.174 -2.750 27.488 1.00 83.69 73 ARG A CA 1
ATOM 611 C C . ARG A 1 73 ? -30.510 -3.891 28.452 1.00 83.69 73 ARG A C 1
ATOM 613 O O . ARG A 1 73 ? -31.628 -3.909 28.959 1.00 83.69 73 ARG A O 1
ATOM 620 N N . GLN A 1 74 ? -29.576 -4.812 28.688 1.00 76.81 74 GLN A N 1
ATOM 621 C CA . GLN A 1 74 ? -29.713 -5.901 29.659 1.00 76.81 74 GLN A CA 1
ATOM 622 C C . GLN A 1 74 ? -29.355 -5.472 31.094 1.00 76.81 74 GLN A C 1
ATOM 624 O O . GLN A 1 74 ? -29.486 -6.283 32.010 1.00 76.81 74 GLN A O 1
ATOM 629 N N . GLN A 1 75 ? -28.916 -4.226 31.325 1.00 67.31 75 GLN A N 1
ATOM 630 C CA . GLN A 1 75 ? -28.633 -3.757 32.680 1.00 67.31 75 GLN A CA 1
ATOM 631 C C . GLN A 1 75 ? -29.913 -3.593 33.519 1.00 67.31 75 GLN A C 1
ATOM 633 O O . GLN A 1 75 ? -30.953 -3.168 32.996 1.00 67.31 75 GLN A O 1
ATOM 638 N N . PRO A 1 76 ? -29.841 -3.871 34.836 1.00 62.56 76 PRO A N 1
ATOM 639 C CA . PRO A 1 76 ? -30.957 -3.640 35.737 1.00 62.56 76 PRO A CA 1
ATOM 640 C C . PRO A 1 76 ? -31.321 -2.160 35.786 1.00 62.56 76 PRO A C 1
ATOM 642 O O . PRO A 1 76 ? -30.471 -1.306 36.027 1.00 62.56 76 PRO A O 1
ATOM 645 N N . LYS A 1 77 ? -32.607 -1.854 35.631 1.00 60.12 77 LYS A N 1
ATOM 646 C CA . LYS A 1 77 ? -33.148 -0.526 35.937 1.00 60.12 77 LYS A CA 1
ATOM 647 C C . LYS A 1 77 ? -33.743 -0.577 37.337 1.00 60.12 77 LYS A C 1
ATOM 649 O O . LYS A 1 77 ? -34.444 -1.531 37.666 1.00 60.12 77 LYS A O 1
ATOM 654 N N . SER A 1 78 ? -33.443 0.425 38.157 1.00 52.94 78 SER A N 1
ATOM 655 C CA . SER A 1 78 ? -33.874 0.478 39.552 1.00 52.94 78 SER A CA 1
ATOM 656 C C . SER A 1 78 ? -35.399 0.369 39.675 1.00 52.94 78 SER A C 1
ATOM 658 O O . SER A 1 78 ? -36.157 1.173 39.129 1.00 52.94 78 SER A O 1
ATOM 660 N N . LEU A 1 79 ? -35.859 -0.639 40.420 1.00 48.25 79 LEU A N 1
ATOM 661 C CA . LEU A 1 79 ? -37.230 -0.695 40.916 1.00 48.25 79 LEU A CA 1
ATOM 662 C C . LEU A 1 79 ? -37.374 0.377 41.996 1.00 48.25 79 LEU A C 1
ATOM 664 O O . LEU A 1 79 ? -36.854 0.223 43.101 1.00 48.25 79 LEU A O 1
ATOM 668 N N . LYS A 1 80 ? -38.085 1.461 41.681 1.00 44.72 80 LYS A N 1
ATOM 669 C CA . LYS A 1 80 ? -38.564 2.400 42.698 1.00 44.72 80 LYS A CA 1
ATOM 670 C C . LYS A 1 80 ? -39.424 1.638 43.708 1.00 44.72 80 LYS A C 1
ATOM 672 O O . LYS A 1 80 ? -40.312 0.879 43.316 1.00 44.72 80 LYS A O 1
ATOM 677 N N . TRP A 1 81 ? -39.153 1.831 44.994 1.00 40.50 81 TRP A N 1
ATOM 678 C CA . TRP A 1 81 ? -39.965 1.257 46.060 1.00 40.50 81 TRP A CA 1
ATOM 679 C C . TRP A 1 81 ? -41.405 1.775 45.994 1.00 40.50 81 TRP A C 1
ATOM 681 O O . TRP A 1 81 ? -41.601 2.976 45.789 1.00 40.50 81 TRP A O 1
ATOM 691 N N . PRO A 1 82 ? -42.417 0.917 46.208 1.00 41.12 82 PRO A N 1
ATOM 692 C CA . PRO A 1 82 ? -43.748 1.393 46.531 1.00 41.12 82 PRO A CA 1
ATOM 693 C C . PRO A 1 82 ? -43.677 2.091 47.888 1.00 41.12 82 PRO A C 1
ATOM 695 O O . PRO A 1 82 ? -43.253 1.494 48.880 1.00 41.12 82 PRO A O 1
ATOM 698 N N . ASP A 1 83 ? -44.082 3.355 47.911 1.00 38.78 83 ASP A N 1
ATOM 699 C CA . ASP A 1 83 ? -44.324 4.111 49.132 1.00 38.78 83 ASP A CA 1
ATOM 700 C C . ASP A 1 83 ? -45.231 3.286 50.068 1.00 38.78 83 ASP A C 1
ATOM 702 O O . ASP A 1 83 ? -46.225 2.697 49.627 1.00 38.78 83 ASP A O 1
ATOM 706 N N . MET A 1 84 ? -44.867 3.176 51.349 1.00 44.31 84 MET A N 1
ATOM 707 C CA . MET A 1 84 ? -45.474 2.264 52.339 1.00 44.31 84 MET A CA 1
ATOM 708 C C . MET A 1 84 ? -46.861 2.750 52.818 1.00 44.31 84 MET A C 1
ATOM 710 O O . MET A 1 84 ? -47.143 2.765 54.017 1.00 44.31 84 MET A O 1
ATOM 714 N N . GLY A 1 85 ? -47.735 3.156 51.888 1.00 38.28 85 GLY A N 1
ATOM 715 C CA . GLY A 1 85 ? -49.015 3.811 52.169 1.00 38.28 85 GLY A CA 1
ATOM 716 C C . GLY A 1 85 ? -50.245 3.331 51.387 1.00 38.28 85 GLY A C 1
ATOM 717 O O . GLY A 1 85 ? -51.343 3.736 51.755 1.00 38.28 85 GLY A O 1
ATOM 718 N N . HIS A 1 86 ? -50.138 2.467 50.365 1.00 33.50 86 HIS A N 1
ATOM 719 C CA . HIS A 1 86 ? -51.312 2.054 49.570 1.00 33.50 86 HIS A CA 1
ATOM 720 C C . HIS A 1 86 ? -51.358 0.554 49.216 1.00 33.50 86 HIS A C 1
ATOM 722 O O . HIS A 1 86 ? -50.308 -0.058 49.011 1.00 33.50 86 HIS A O 1
ATOM 728 N N . PRO A 1 87 ? -52.562 -0.061 49.123 1.00 40.34 87 PRO A N 1
ATOM 729 C CA . PRO A 1 87 ? -52.702 -1.465 48.764 1.00 40.34 87 PRO A CA 1
ATOM 730 C C . PRO A 1 87 ? -52.310 -1.709 47.304 1.00 40.34 87 PRO A C 1
ATOM 732 O O . PRO A 1 87 ? -52.692 -0.979 46.391 1.00 40.34 87 PRO A O 1
ATOM 735 N N . LEU A 1 88 ? -51.557 -2.787 47.130 1.00 39.56 88 LEU A N 1
ATOM 736 C CA . LEU A 1 88 ? -50.993 -3.308 45.894 1.00 39.56 88 LEU A CA 1
ATOM 737 C C . LEU A 1 88 ? -52.064 -3.544 44.817 1.00 39.56 88 LEU A C 1
ATOM 739 O O . LEU A 1 88 ? -52.916 -4.419 44.968 1.00 39.56 88 LEU A O 1
ATOM 743 N N . THR A 1 89 ? -51.948 -2.853 43.682 1.00 35.38 89 THR A N 1
ATOM 744 C CA . THR A 1 89 ? -52.474 -3.352 42.406 1.00 35.38 89 THR A CA 1
ATOM 745 C C . THR A 1 89 ? -51.311 -3.896 41.581 1.00 35.38 89 THR A C 1
ATOM 747 O O . THR A 1 89 ? -50.236 -3.306 41.492 1.00 35.38 89 THR A O 1
ATOM 750 N N . HIS A 1 90 ? -51.507 -5.112 41.079 1.00 44.38 90 HIS A N 1
ATOM 751 C CA . HIS A 1 90 ? -50.522 -5.903 40.359 1.00 44.38 90 HIS A CA 1
ATOM 752 C C . HIS A 1 90 ? -50.040 -5.195 39.088 1.00 44.38 90 HIS A C 1
ATOM 754 O O . HIS A 1 90 ? -50.829 -4.921 38.190 1.00 44.38 90 HIS A O 1
ATOM 760 N N . SER A 1 91 ? -48.726 -5.029 38.956 1.00 33.53 91 SER A N 1
ATOM 761 C CA . SER A 1 91 ? -48.069 -5.002 37.647 1.00 33.53 91 SER A CA 1
ATOM 762 C C . SER A 1 91 ? -46.699 -5.669 37.761 1.00 33.53 91 SER A C 1
ATOM 764 O O . SER A 1 91 ? -45.648 -5.038 37.835 1.00 33.53 91 SER A O 1
ATOM 766 N N . SER A 1 92 ? -46.734 -6.997 37.876 1.00 39.09 92 SER A N 1
ATOM 767 C CA . SER A 1 92 ? -45.568 -7.881 37.932 1.00 39.09 92 SER A CA 1
ATOM 768 C C . SER A 1 92 ? -45.305 -8.459 36.540 1.00 39.09 92 SER A C 1
ATOM 770 O O . SER A 1 92 ? -45.598 -9.625 36.283 1.00 39.09 92 SER A O 1
ATOM 772 N N . ALA A 1 93 ? -44.779 -7.645 35.624 1.00 37.38 93 ALA A N 1
ATOM 773 C CA . ALA A 1 93 ? -44.386 -8.130 34.296 1.00 37.38 93 ALA A CA 1
ATOM 774 C C . ALA A 1 93 ? -43.124 -7.463 33.715 1.00 37.38 93 ALA A C 1
ATOM 776 O O . ALA A 1 93 ? -42.904 -7.531 32.510 1.00 37.38 93 ALA A O 1
ATOM 777 N N . GLN A 1 94 ? -42.272 -6.827 34.531 1.00 39.25 94 GLN A N 1
ATOM 778 C CA . GLN A 1 94 ? -41.054 -6.157 34.028 1.00 39.25 94 GLN A CA 1
ATOM 779 C C . GLN A 1 94 ? -39.730 -6.578 34.691 1.00 39.25 94 GLN A C 1
ATOM 781 O O . GLN A 1 94 ? -38.711 -5.938 34.460 1.00 39.25 94 GLN A O 1
ATOM 786 N N . CYS A 1 95 ? -39.685 -7.687 35.438 1.00 39.69 95 CYS A N 1
ATOM 787 C CA . CYS A 1 95 ? -38.472 -8.111 36.163 1.00 39.69 95 CYS A CA 1
ATOM 788 C C . CYS A 1 95 ? -37.789 -9.390 35.646 1.00 39.69 95 CYS A C 1
ATOM 790 O O . CYS A 1 95 ? -37.121 -10.077 36.413 1.00 39.69 95 CYS A O 1
ATOM 792 N N . CYS A 1 96 ? -37.922 -9.730 34.362 1.00 33.62 96 CYS A N 1
ATOM 793 C CA . CYS A 1 96 ? -37.368 -10.984 33.825 1.00 33.62 96 CYS A CA 1
ATOM 794 C C . CYS A 1 96 ? -35.957 -10.882 33.213 1.00 33.62 96 CYS A C 1
ATOM 796 O O . CYS A 1 96 ? -35.518 -11.839 32.587 1.00 33.62 96 CYS A O 1
ATOM 798 N N . PHE A 1 97 ? -35.225 -9.775 33.388 1.00 45.50 97 PHE A N 1
ATOM 799 C CA . PHE A 1 97 ? -33.910 -9.597 32.745 1.00 45.50 97 PHE A CA 1
ATOM 800 C C . PHE A 1 97 ? -32.825 -9.022 33.668 1.00 45.50 97 PHE A C 1
ATOM 802 O O . PHE A 1 97 ? -31.958 -8.283 33.217 1.00 45.50 97 PHE A O 1
ATOM 809 N N . LEU A 1 98 ? -32.846 -9.351 34.962 1.00 52.94 98 LEU A N 1
ATOM 810 C CA . LEU A 1 98 ? -31.678 -9.111 35.813 1.00 52.94 98 LEU A CA 1
ATOM 811 C C . LEU A 1 98 ? -30.654 -10.246 35.622 1.00 52.94 98 LEU A C 1
ATOM 813 O O . LEU A 1 98 ? -31.035 -11.416 35.690 1.00 52.94 98 LEU A O 1
ATOM 817 N N . PRO A 1 99 ? -29.351 -9.949 35.458 1.00 64.06 99 PRO A N 1
ATOM 818 C CA . PRO A 1 99 ? -28.298 -10.940 35.650 1.00 64.06 99 PRO A CA 1
ATOM 819 C C . PRO A 1 99 ? -28.477 -11.622 37.014 1.00 64.06 99 PRO A C 1
ATOM 821 O O . PRO A 1 99 ? -28.465 -10.950 38.047 1.00 64.06 99 PRO A O 1
ATOM 824 N N . ALA A 1 100 ? -28.654 -12.947 37.024 1.00 62.88 100 ALA A N 1
ATOM 825 C CA . ALA A 1 100 ? -29.087 -13.718 38.198 1.00 62.88 100 ALA A CA 1
ATOM 826 C C . ALA A 1 100 ? -28.265 -13.438 39.474 1.00 62.88 100 ALA A C 1
ATOM 828 O O . ALA A 1 100 ? -28.794 -13.430 40.585 1.00 62.88 100 ALA A O 1
ATOM 829 N N . PHE A 1 101 ? -26.975 -13.134 39.314 1.00 65.88 101 PHE A N 1
ATOM 830 C CA . PHE A 1 101 ? -26.084 -12.744 40.406 1.00 65.88 101 PHE A CA 1
ATOM 831 C C . PHE A 1 101 ? -26.486 -11.427 41.088 1.00 65.88 101 PHE A C 1
ATOM 833 O O . PHE A 1 101 ? -26.504 -11.338 42.315 1.00 65.88 101 PHE A O 1
ATOM 840 N N . LEU A 1 102 ? -26.826 -10.402 40.308 1.00 72.38 102 LEU A N 1
ATOM 841 C CA . LEU A 1 102 ? -27.249 -9.112 40.849 1.00 72.38 102 LEU A CA 1
ATOM 842 C C . LEU A 1 102 ? -28.612 -9.207 41.487 1.00 72.38 102 LEU A C 1
ATOM 844 O O . LEU A 1 102 ? -28.814 -8.647 42.552 1.00 72.38 102 LEU A O 1
ATOM 848 N N . GLN A 1 103 ? -29.516 -9.960 40.863 1.00 75.19 103 GLN A N 1
ATOM 849 C CA . GLN A 1 103 ? -30.836 -10.204 41.419 1.00 75.19 103 GLN A CA 1
ATOM 850 C C . GLN A 1 103 ? -30.727 -10.874 42.793 1.00 75.19 103 GLN A C 1
ATOM 852 O O . GLN A 1 103 ? -31.439 -10.500 43.721 1.00 75.19 103 GLN A O 1
ATOM 857 N N . SER A 1 104 ? -29.786 -11.811 42.953 1.00 81.06 104 SER A N 1
ATOM 858 C CA . SER A 1 104 ? -29.502 -12.451 44.239 1.00 81.06 104 SER A CA 1
ATOM 859 C C . SER A 1 104 ? -28.929 -11.473 45.271 1.00 81.06 104 SER A C 1
ATOM 861 O O . SER A 1 104 ? -29.379 -11.473 46.417 1.00 81.06 104 SER A O 1
ATOM 863 N N . LYS A 1 105 ? -27.955 -10.633 44.893 1.00 82.50 105 LYS A N 1
ATOM 864 C CA . LYS A 1 105 ? -27.369 -9.625 45.798 1.00 82.50 105 LYS A CA 1
ATOM 865 C C . LYS A 1 105 ? -28.369 -8.537 46.189 1.00 82.50 105 LYS A C 1
ATOM 867 O O . LYS A 1 105 ? -28.470 -8.191 47.360 1.00 82.50 105 LYS A O 1
ATOM 872 N N . GLU A 1 106 ? -29.142 -8.039 45.232 1.00 85.00 106 GLU A N 1
ATOM 873 C CA . GLU A 1 106 ? -30.216 -7.072 45.454 1.00 85.00 106 GLU A CA 1
ATOM 874 C C . GLU A 1 106 ? -31.275 -7.646 46.406 1.00 85.00 106 GLU A C 1
ATOM 876 O O . GLU A 1 106 ? -31.675 -6.985 47.364 1.00 85.00 106 GLU A O 1
ATOM 881 N N . LEU A 1 107 ? -31.693 -8.902 46.201 1.00 87.25 107 LEU A N 1
ATOM 882 C CA . LEU A 1 107 ? -32.638 -9.582 47.089 1.00 87.25 107 LEU A CA 1
ATOM 883 C C . LEU A 1 107 ? -32.077 -9.743 48.508 1.00 87.25 107 LEU A C 1
ATOM 885 O O . LEU A 1 107 ? -32.815 -9.576 49.480 1.00 87.25 107 LEU A O 1
ATOM 889 N N . GLN A 1 108 ? -30.783 -10.035 48.639 1.00 90.44 108 GLN A N 1
ATOM 890 C CA . GLN A 1 108 ? -30.116 -10.145 49.934 1.00 90.44 108 GLN A CA 1
ATOM 891 C C . GLN A 1 108 ? -30.122 -8.806 50.690 1.00 90.44 108 GLN A C 1
ATOM 893 O O . GLN A 1 108 ? -30.517 -8.783 51.856 1.00 90.44 108 GLN A O 1
ATOM 898 N N . ILE A 1 109 ? -29.777 -7.699 50.021 1.00 90.06 109 ILE A N 1
ATOM 899 C CA . ILE A 1 109 ? -29.800 -6.344 50.603 1.00 90.06 109 ILE A CA 1
ATOM 900 C C . ILE A 1 109 ? -31.233 -5.959 51.006 1.00 90.06 109 ILE A C 1
ATOM 902 O O . ILE A 1 109 ? -31.472 -5.501 52.125 1.00 90.06 109 ILE A O 1
ATOM 906 N N . LYS A 1 110 ? -32.222 -6.237 50.143 1.00 90.81 110 LYS A N 1
ATOM 907 C CA . LYS A 1 110 ? -33.647 -6.018 50.451 1.00 90.81 110 LYS A CA 1
ATOM 908 C C . LYS A 1 110 ? -34.102 -6.808 51.673 1.00 90.81 110 LYS A C 1
ATOM 910 O O . LYS A 1 110 ? -34.804 -6.266 52.526 1.00 90.81 110 LYS A O 1
ATOM 915 N N . LYS A 1 111 ? -33.713 -8.081 51.774 1.00 93.00 111 LYS A N 1
ATOM 916 C CA . LYS A 1 111 ? -34.076 -8.940 52.905 1.00 93.00 111 LYS A CA 1
ATOM 917 C C . LYS A 1 111 ? -33.470 -8.421 54.211 1.00 93.00 111 LYS A C 1
ATOM 919 O O . LYS A 1 111 ? -34.198 -8.294 55.193 1.00 93.00 111 LYS A O 1
ATOM 924 N N . GLN A 1 112 ? -32.190 -8.046 54.202 1.00 94.00 112 GLN A N 1
ATOM 925 C CA . GLN A 1 112 ? -31.515 -7.462 55.366 1.00 94.00 112 GLN A CA 1
ATOM 926 C C . GLN A 1 112 ? -32.183 -6.163 55.834 1.00 94.00 112 GLN A C 1
ATOM 928 O O . GLN A 1 112 ? -32.443 -5.996 57.028 1.00 94.00 112 GLN A O 1
ATOM 933 N N . PHE A 1 113 ? -32.532 -5.269 54.906 1.00 94.50 113 PHE A N 1
ATOM 934 C CA . PHE A 1 113 ? -33.264 -4.041 55.220 1.00 94.50 113 PHE A CA 1
ATOM 935 C C . PHE A 1 113 ? -34.631 -4.341 55.856 1.00 94.50 113 PHE A C 1
ATOM 937 O O . PHE A 1 113 ? -34.935 -3.852 56.947 1.00 94.50 113 PHE A O 1
ATOM 944 N N . GLN A 1 114 ? -35.431 -5.218 55.236 1.00 93.50 114 GLN A N 1
ATOM 945 C CA . GLN A 1 114 ? -36.749 -5.597 55.755 1.00 93.50 114 GLN A CA 1
ATOM 946 C C . GLN A 1 114 ? -36.681 -6.227 57.152 1.00 93.50 114 GLN A C 1
ATOM 948 O O . GLN A 1 114 ? -37.524 -5.936 58.006 1.00 93.50 114 GLN A O 1
ATOM 953 N N . GLU A 1 115 ? -35.706 -7.100 57.401 1.00 95.19 115 GLU A N 1
ATOM 954 C CA . GLU A 1 115 ? -35.487 -7.713 58.713 1.00 95.19 115 GLU A CA 1
ATOM 955 C C . GLU A 1 115 ? -35.109 -6.661 59.761 1.00 95.19 115 GLU A C 1
ATOM 957 O O . GLU A 1 115 ? -35.696 -6.636 60.847 1.00 95.19 115 GLU A O 1
ATOM 962 N N . THR A 1 116 ? -34.230 -5.723 59.409 1.00 94.75 116 THR A N 1
ATOM 963 C CA . THR A 1 116 ? -33.799 -4.637 60.301 1.00 94.75 116 THR A CA 1
ATOM 964 C C . THR A 1 116 ? -34.962 -3.706 60.660 1.00 94.75 116 THR A C 1
ATOM 966 O O . THR A 1 116 ? -35.177 -3.411 61.840 1.00 94.75 116 THR A O 1
ATOM 969 N N . CYS A 1 117 ? -35.800 -3.323 59.690 1.00 94.62 117 CYS A N 1
ATOM 970 C CA . CYS A 1 117 ? -37.015 -2.541 59.944 1.00 94.62 117 CYS A CA 1
ATOM 971 C C . CYS A 1 117 ? -38.009 -3.283 60.853 1.00 94.62 117 CYS A C 1
ATOM 973 O O . CYS A 1 117 ? -38.608 -2.678 61.750 1.00 94.62 117 CYS A O 1
ATOM 975 N N . LYS A 1 118 ? -38.183 -4.601 60.666 1.00 95.19 118 LYS A N 1
ATOM 976 C CA . LYS A 1 118 ? -39.046 -5.431 61.529 1.00 95.19 118 LYS A CA 1
ATOM 977 C C . LYS A 1 118 ? -38.530 -5.462 62.966 1.00 95.19 118 LYS A C 1
ATOM 979 O O . LYS A 1 118 ? -39.328 -5.314 63.895 1.00 95.19 118 LYS A O 1
ATOM 984 N N . ILE A 1 119 ? -37.221 -5.623 63.156 1.00 95.12 119 ILE A N 1
ATOM 985 C CA . ILE A 1 119 ? -36.585 -5.617 64.478 1.00 95.12 119 ILE A CA 1
ATOM 986 C C . ILE A 1 119 ? -36.757 -4.247 65.144 1.00 95.12 119 ILE A C 1
ATOM 988 O O . ILE A 1 119 ? -37.281 -4.194 66.257 1.00 95.12 119 ILE A O 1
ATOM 992 N N . GLN A 1 120 ? -36.439 -3.144 64.455 1.00 91.75 120 GLN A N 1
ATOM 993 C CA . GLN A 1 120 ? -36.630 -1.792 64.997 1.00 91.75 120 GLN A CA 1
ATOM 994 C C . GLN A 1 120 ? -38.091 -1.506 65.361 1.00 91.75 120 GLN A C 1
ATOM 996 O O . GLN A 1 120 ? -38.372 -0.908 66.397 1.00 91.75 120 GLN A O 1
ATOM 1001 N N . THR A 1 121 ? -39.043 -1.987 64.557 1.00 93.00 121 THR A N 1
ATOM 1002 C CA . THR A 1 121 ? -40.476 -1.836 64.845 1.00 93.00 121 THR A CA 1
ATOM 1003 C C . THR A 1 121 ? -40.880 -2.588 66.115 1.00 93.00 121 THR A C 1
ATOM 1005 O O . THR A 1 121 ? -41.651 -2.067 66.924 1.00 93.00 121 THR A O 1
ATOM 1008 N N . ARG A 1 122 ? -40.366 -3.808 66.323 1.00 95.00 122 ARG A N 1
ATOM 1009 C CA . ARG A 1 122 ? -40.612 -4.587 67.549 1.00 95.00 122 ARG A CA 1
ATOM 1010 C C . ARG A 1 122 ? -39.976 -3.922 68.770 1.00 95.00 122 ARG A C 1
ATOM 1012 O O . ARG A 1 122 ? -40.654 -3.759 69.782 1.00 95.00 122 ARG A O 1
ATOM 1019 N N . GLN A 1 123 ? -38.725 -3.477 68.651 1.00 92.31 123 GLN A N 1
ATOM 1020 C CA . GLN A 1 123 ? -38.005 -2.762 69.709 1.00 92.31 123 GLN A CA 1
ATOM 1021 C C . GLN A 1 123 ? -38.714 -1.462 70.101 1.00 92.31 123 GLN A C 1
ATOM 1023 O O . GLN A 1 123 ? -38.891 -1.199 71.285 1.00 92.31 123 GLN A O 1
ATOM 1028 N N . TYR A 1 124 ? -39.193 -0.684 69.127 1.00 94.94 124 TYR A N 1
ATOM 1029 C CA . TYR A 1 124 ? -39.987 0.518 69.379 1.00 94.94 124 TYR A CA 1
ATOM 1030 C C . TYR A 1 124 ? -41.265 0.212 70.169 1.00 94.94 124 TYR A C 1
ATOM 1032 O O . TYR A 1 124 ? -41.564 0.906 71.138 1.00 94.94 124 TYR A O 1
ATOM 1040 N N . LYS A 1 125 ? -42.014 -0.833 69.784 1.00 94.69 125 LYS A N 1
ATOM 1041 C CA . LYS A 1 125 ? -43.243 -1.233 70.491 1.00 94.69 125 LYS A CA 1
ATOM 1042 C C . LYS A 1 125 ? -42.956 -1.621 71.944 1.00 94.69 125 LYS A C 1
ATOM 1044 O O . LYS A 1 125 ? -43.670 -1.162 72.830 1.00 94.69 125 LYS A O 1
ATOM 1049 N N . ALA A 1 126 ? -41.904 -2.407 72.176 1.00 94.62 126 ALA A N 1
ATOM 1050 C CA . ALA A 1 126 ? -41.483 -2.808 73.517 1.00 94.62 126 ALA A CA 1
ATOM 1051 C C . ALA A 1 126 ? -41.030 -1.602 74.362 1.00 94.62 126 ALA A C 1
ATOM 1053 O O . ALA A 1 126 ? -41.511 -1.413 75.477 1.00 94.62 126 ALA A O 1
ATOM 1054 N N . LEU A 1 127 ? -40.179 -0.734 73.801 1.00 93.75 127 LEU A N 1
ATOM 1055 C CA . LEU A 1 127 ? -39.686 0.473 74.469 1.00 93.75 127 LEU A CA 1
ATOM 1056 C C . LEU A 1 127 ? -40.827 1.439 74.817 1.00 93.75 127 LEU A C 1
ATOM 1058 O O . LEU A 1 127 ? -40.881 1.977 75.920 1.00 93.75 127 LEU A O 1
ATOM 1062 N N . ARG A 1 128 ? -41.763 1.639 73.885 1.00 94.12 128 ARG A N 1
ATOM 1063 C CA . ARG A 1 128 ? -42.946 2.479 74.091 1.00 94.12 128 ARG A CA 1
ATOM 1064 C C . ARG A 1 128 ? -43.821 1.955 75.229 1.00 94.12 128 ARG A C 1
ATOM 1066 O O . ARG A 1 128 ? -44.303 2.768 76.012 1.00 94.12 128 ARG A O 1
ATOM 1073 N N . ALA A 1 129 ? -44.040 0.641 75.308 1.00 93.38 129 ALA A N 1
ATOM 1074 C CA . ALA A 1 129 ? -44.847 0.032 76.364 1.00 93.38 129 ALA A CA 1
ATOM 1075 C C . ALA A 1 129 ? -44.221 0.266 77.748 1.00 93.38 129 ALA A C 1
ATOM 1077 O O . ALA A 1 129 ? -44.871 0.834 78.621 1.00 93.38 129 ALA A O 1
ATOM 1078 N N . HIS A 1 130 ? -42.934 -0.058 77.900 1.00 94.25 130 HIS A N 1
ATOM 1079 C CA . HIS A 1 130 ? -42.202 0.111 79.157 1.00 94.25 130 HIS A CA 1
ATOM 1080 C C . HIS A 1 130 ? -42.161 1.572 79.640 1.00 94.25 130 HIS A C 1
ATOM 1082 O O . HIS A 1 130 ? -42.363 1.863 80.819 1.00 94.25 130 HIS A O 1
ATOM 1088 N N . LEU A 1 131 ? -41.919 2.525 78.732 1.00 91.75 131 LEU A N 1
ATOM 1089 C CA . LEU A 1 131 ? -41.871 3.944 79.095 1.00 91.75 131 LEU A CA 1
ATOM 1090 C C . LEU A 1 131 ? -43.237 4.492 79.525 1.00 91.75 131 LEU A C 1
ATOM 1092 O O . LEU A 1 131 ? -43.284 5.340 80.409 1.00 91.75 131 LEU A O 1
ATOM 1096 N N . LEU A 1 132 ? -44.344 4.020 78.941 1.00 91.75 132 LEU A N 1
ATOM 1097 C CA . LEU A 1 132 ? -45.695 4.434 79.345 1.00 91.75 132 LEU A CA 1
ATOM 1098 C C . LEU A 1 132 ? -46.105 3.882 80.715 1.00 91.75 132 LEU A C 1
ATOM 1100 O O . LEU A 1 132 ? -46.850 4.552 81.427 1.00 91.75 132 LEU A O 1
ATOM 1104 N N . GLU A 1 133 ? -45.625 2.692 81.076 1.00 90.56 133 GLU A N 1
ATOM 1105 C CA . GLU A 1 133 ? -45.870 2.069 82.381 1.00 90.56 133 GLU A CA 1
ATOM 1106 C C . GLU A 1 133 ? -45.131 2.800 83.513 1.00 90.56 133 GLU A C 1
ATOM 1108 O O . GLU A 1 133 ? -45.665 2.971 84.605 1.00 90.56 133 GLU A O 1
ATOM 1113 N N . THR A 1 134 ? -43.927 3.301 83.230 1.00 90.62 134 THR A N 1
ATOM 1114 C CA . THR A 1 134 ? -43.037 3.917 84.228 1.00 90.62 134 THR A CA 1
ATOM 1115 C C . THR A 1 134 ? -43.181 5.433 84.362 1.00 90.62 134 THR A C 1
ATOM 1117 O O . THR A 1 134 ? -42.677 6.005 85.328 1.00 90.62 134 THR A O 1
ATOM 1120 N N . THR A 1 135 ? -43.867 6.114 83.434 1.00 85.94 135 THR A N 1
ATOM 1121 C CA . THR A 1 135 ? -44.050 7.575 83.499 1.00 85.94 135 THR A CA 1
ATOM 1122 C C . THR A 1 135 ? -45.465 7.997 83.888 1.00 85.94 135 THR A C 1
ATOM 1124 O O . THR A 1 135 ? -46.444 7.363 83.494 1.00 85.94 135 THR A O 1
ATOM 1127 N N . PRO A 1 136 ? -45.617 9.110 84.630 1.00 87.94 136 PRO A N 1
ATOM 1128 C CA . PRO A 1 136 ? -46.923 9.644 84.995 1.00 87.94 136 PRO A CA 1
ATOM 1129 C C . PRO A 1 136 ? -47.689 10.173 83.771 1.00 87.94 136 PRO A C 1
ATOM 1131 O O . PRO A 1 136 ? -47.121 10.798 82.870 1.00 87.94 136 PRO A O 1
ATOM 1134 N N . LYS A 1 137 ? -49.018 9.992 83.779 1.00 88.25 137 LYS A N 1
ATOM 1135 C CA . LYS A 1 137 ? -49.921 10.291 82.646 1.00 88.25 137 LYS A CA 1
ATOM 1136 C C . LYS A 1 137 ? -49.806 11.720 82.097 1.00 88.25 137 LYS A C 1
ATOM 1138 O O . LYS A 1 137 ? -49.970 11.924 80.897 1.00 88.25 137 LYS A O 1
ATOM 1143 N N . ALA A 1 138 ? -49.471 12.699 82.943 1.00 90.06 138 ALA A N 1
ATOM 1144 C CA . ALA A 1 138 ? -49.293 14.099 82.544 1.00 90.06 138 ALA A CA 1
ATOM 1145 C C . ALA A 1 138 ? -48.194 14.301 81.476 1.00 90.06 138 ALA A C 1
ATOM 1147 O O . ALA A 1 138 ? -48.269 15.240 80.688 1.00 90.06 138 ALA A O 1
ATOM 1148 N N . GLN A 1 139 ? -47.195 13.410 81.411 1.00 92.00 139 GLN A N 1
ATOM 1149 C CA . GLN A 1 139 ? -46.063 13.508 80.479 1.00 92.00 139 GLN A CA 1
ATOM 1150 C C . GLN A 1 139 ? -46.202 12.605 79.240 1.00 92.00 139 GLN A C 1
ATOM 1152 O O . GLN A 1 139 ? -45.421 12.725 78.298 1.00 92.00 139 GLN A O 1
ATOM 1157 N N . HIS A 1 140 ? -47.210 11.727 79.178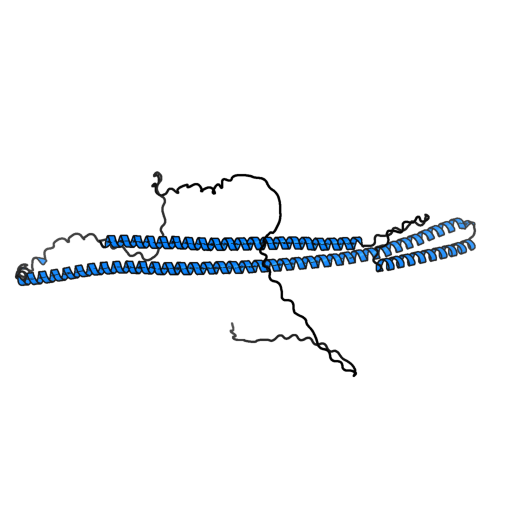 1.00 91.81 140 HIS A N 1
ATOM 1158 C CA . HIS A 1 140 ? -47.338 10.726 78.106 1.00 91.81 140 HIS A CA 1
ATOM 1159 C C . HIS A 1 140 ? -47.412 11.332 76.701 1.00 91.81 140 HIS A C 1
ATOM 1161 O O . HIS A 1 140 ? -46.832 10.790 75.760 1.00 91.81 140 HIS A O 1
ATOM 1167 N N . LYS A 1 141 ? -48.085 12.476 76.539 1.00 93.75 141 LYS A N 1
ATOM 1168 C CA . LYS A 1 141 ? -48.260 13.129 75.230 1.00 93.75 141 LYS A CA 1
ATOM 1169 C C . LYS A 1 141 ? -46.929 13.585 74.621 1.00 93.75 141 LYS A C 1
ATOM 1171 O O . LYS A 1 141 ? -46.691 13.359 73.435 1.00 93.75 141 LYS A O 1
ATOM 1176 N N . SER A 1 142 ? -46.061 14.216 75.414 1.00 93.19 142 SER A N 1
ATOM 1177 C CA . SER A 1 142 ? -44.749 14.677 74.941 1.00 93.19 142 SER A CA 1
ATOM 1178 C C . SER A 1 142 ? -43.799 13.501 74.694 1.00 93.19 142 SER A C 1
ATOM 1180 O O . SER A 1 142 ? -43.064 13.506 73.706 1.00 93.19 142 SER A O 1
ATOM 1182 N N . LEU A 1 143 ? -43.873 12.462 75.531 1.00 92.31 143 LEU A N 1
ATOM 1183 C CA . LEU A 1 143 ? -43.081 11.238 75.403 1.00 92.31 143 LEU A CA 1
ATOM 1184 C C . LEU A 1 143 ? -43.421 10.459 74.124 1.00 92.31 143 LEU A C 1
ATOM 1186 O O . LEU A 1 143 ? -42.524 10.088 73.370 1.00 92.31 143 LEU A O 1
ATOM 1190 N N . LEU A 1 144 ? -44.711 10.278 73.822 1.00 93.00 144 LEU A N 1
ATOM 1191 C CA . LEU A 1 144 ? -45.171 9.623 72.593 1.00 93.00 144 LEU A CA 1
ATOM 1192 C C . LEU A 1 144 ? -44.743 10.372 71.330 1.00 93.00 144 LEU A C 1
ATOM 1194 O O . LEU A 1 144 ? -44.349 9.735 70.352 1.00 93.00 144 LEU A O 1
ATOM 1198 N N . LYS A 1 145 ? -44.803 11.710 71.351 1.00 95.19 145 LYS A N 1
ATOM 1199 C CA . LYS A 1 145 ? -44.348 12.547 70.235 1.00 95.19 145 LYS A CA 1
ATOM 1200 C C . LYS A 1 145 ? -42.855 12.332 69.969 1.00 95.19 145 LYS A C 1
ATOM 1202 O O . LYS A 1 145 ? -42.502 11.957 68.855 1.00 95.19 145 LYS A O 1
ATOM 1207 N N . ARG A 1 146 ? -42.013 12.446 71.006 1.00 94.25 146 ARG A N 1
ATOM 1208 C CA . ARG A 1 146 ? -40.563 12.197 70.906 1.00 94.25 146 ARG A CA 1
ATOM 1209 C C . ARG A 1 146 ? -40.250 10.782 70.420 1.00 94.25 146 ARG A C 1
ATOM 1211 O O . ARG A 1 146 ? -39.440 10.610 69.521 1.00 94.25 146 ARG A O 1
ATOM 1218 N N . LEU A 1 147 ? -40.921 9.765 70.967 1.00 94.00 147 LEU A N 1
ATOM 1219 C CA . LEU A 1 147 ? -40.732 8.373 70.550 1.00 94.00 147 LEU A CA 1
ATOM 1220 C C . LEU A 1 147 ? -41.082 8.163 69.070 1.00 94.00 147 LEU A C 1
ATOM 1222 O O . LEU A 1 147 ? -40.374 7.443 68.373 1.00 94.00 147 LEU A O 1
ATOM 1226 N N . LYS A 1 148 ? -42.165 8.774 68.578 1.00 92.75 148 LYS A N 1
ATOM 1227 C CA . LYS A 1 148 ? -42.573 8.673 67.170 1.00 92.75 148 LYS A CA 1
ATOM 1228 C C . LYS A 1 148 ? -41.601 9.400 66.234 1.00 92.75 148 LYS A C 1
ATOM 1230 O O . LYS A 1 148 ? -41.275 8.867 65.175 1.00 92.75 148 LYS A O 1
ATOM 1235 N N . GLU A 1 149 ? -41.134 10.586 66.617 1.00 93.19 149 GLU A N 1
ATOM 1236 C CA . GLU A 1 149 ? -40.100 11.329 65.881 1.00 93.19 149 GLU A CA 1
ATOM 1237 C C . GLU A 1 149 ? -38.808 10.505 65.788 1.00 93.19 149 GLU A C 1
ATOM 1239 O O . GLU A 1 149 ? -38.279 10.308 64.696 1.00 93.19 149 GLU A O 1
ATOM 1244 N N . GLU A 1 150 ? -38.372 9.912 66.901 1.00 93.19 150 GLU A N 1
ATOM 1245 C CA . GLU A 1 150 ? -37.185 9.055 66.958 1.00 93.19 150 GLU A CA 1
ATOM 1246 C C . GLU A 1 150 ? -37.347 7.770 66.126 1.00 93.19 150 GLU A C 1
ATOM 1248 O O . GLU A 1 150 ? -36.428 7.362 65.416 1.00 93.19 150 GLU A O 1
ATOM 1253 N N . GLN A 1 151 ? -38.528 7.142 66.150 1.00 93.00 151 GLN A N 1
ATOM 1254 C CA . GLN A 1 151 ? -38.842 5.993 65.294 1.00 93.00 151 GLN A CA 1
ATOM 1255 C C . GLN A 1 151 ? -38.755 6.360 63.809 1.00 93.00 151 GLN A C 1
ATOM 1257 O O . GLN A 1 151 ? -38.169 5.621 63.021 1.00 93.00 151 GLN A O 1
ATOM 1262 N N . THR A 1 152 ? -39.333 7.501 63.433 1.00 92.38 152 THR A N 1
ATOM 1263 C CA . THR A 1 152 ? -39.349 7.980 62.046 1.00 92.38 152 THR A CA 1
ATOM 1264 C C . THR A 1 152 ? -37.931 8.282 61.573 1.00 92.38 152 THR A C 1
ATOM 1266 O O . THR A 1 152 ? -37.541 7.844 60.496 1.00 92.38 152 THR A O 1
ATOM 1269 N N . ARG A 1 153 ? -37.124 8.941 62.412 1.00 96.06 153 ARG A N 1
ATOM 1270 C CA . ARG A 1 153 ? -35.714 9.227 62.130 1.00 96.06 153 ARG A CA 1
ATOM 1271 C C . ARG A 1 153 ? -34.897 7.951 61.923 1.00 96.06 153 ARG A C 1
ATOM 1273 O O . ARG A 1 153 ? -34.138 7.868 60.966 1.00 96.06 153 ARG A O 1
ATOM 1280 N N . LYS A 1 154 ? -35.057 6.945 62.788 1.00 94.12 154 LYS A N 1
ATOM 1281 C CA . LYS A 1 154 ? -34.328 5.671 62.659 1.00 94.12 154 LYS A CA 1
ATOM 1282 C C . LYS A 1 154 ? -34.714 4.898 61.399 1.00 94.12 154 LYS A C 1
ATOM 1284 O O . LYS A 1 154 ? -33.833 4.353 60.741 1.00 94.12 154 LYS A O 1
ATOM 1289 N N . LEU A 1 155 ? -35.999 4.889 61.037 1.00 92.00 155 LEU A N 1
ATOM 1290 C CA . LEU A 1 155 ? -36.457 4.289 59.781 1.00 92.00 155 LEU A CA 1
ATOM 1291 C C . LEU A 1 155 ? -35.946 5.057 58.554 1.00 92.00 155 LEU A C 1
ATOM 1293 O O . LEU A 1 155 ? -35.581 4.418 57.572 1.00 92.00 155 LEU A O 1
ATOM 1297 N N . ALA A 1 156 ? -35.866 6.389 58.622 1.00 93.38 156 ALA A N 1
ATOM 1298 C CA . ALA A 1 156 ? -35.291 7.209 57.556 1.00 93.38 156 ALA A CA 1
ATOM 1299 C C . ALA A 1 156 ? -33.801 6.899 57.339 1.00 93.38 156 ALA A C 1
ATOM 1301 O O . ALA A 1 156 ? -33.397 6.646 56.211 1.00 93.38 156 ALA A O 1
ATOM 1302 N N . ILE A 1 157 ? -33.010 6.798 58.415 1.00 94.44 157 ILE A N 1
ATOM 1303 C CA . ILE A 1 157 ? -31.588 6.418 58.326 1.00 94.44 157 ILE A CA 1
ATOM 1304 C C . ILE A 1 157 ? -31.428 5.022 57.705 1.00 94.44 157 ILE A C 1
ATOM 1306 O O . ILE A 1 157 ? -30.568 4.822 56.854 1.00 94.44 157 ILE A O 1
ATOM 1310 N N . LEU A 1 158 ? -32.260 4.047 58.096 1.00 93.94 158 LEU A N 1
ATOM 1311 C CA . LEU A 1 158 ? -32.223 2.715 57.480 1.00 93.94 158 LEU A CA 1
ATOM 1312 C C . LEU A 1 158 ? -32.561 2.758 55.983 1.00 93.94 158 LEU A C 1
ATOM 1314 O O . LEU A 1 158 ? -31.978 1.998 55.212 1.00 93.94 158 LEU A O 1
ATOM 1318 N N . ALA A 1 159 ? -33.516 3.600 55.579 1.00 91.06 159 ALA A N 1
ATOM 1319 C CA . ALA A 1 159 ? -33.891 3.756 54.176 1.00 91.06 159 ALA A CA 1
ATOM 1320 C C . ALA A 1 159 ? -32.742 4.374 53.364 1.00 91.06 159 ALA A C 1
ATOM 1322 O O . ALA A 1 159 ? -32.379 3.826 52.327 1.00 91.06 159 ALA A O 1
ATOM 1323 N N . GLU A 1 160 ? -32.098 5.424 53.885 1.00 94.31 160 GLU A N 1
ATOM 1324 C CA . GLU A 1 160 ? -30.905 6.027 53.276 1.00 94.31 160 GLU A CA 1
ATOM 1325 C C . GLU A 1 160 ? -29.766 5.009 53.119 1.00 94.31 160 GLU A C 1
ATOM 1327 O O . GLU A 1 160 ? -29.155 4.930 52.056 1.00 94.31 160 GLU A O 1
ATOM 1332 N N . GLN A 1 161 ? -29.519 4.179 54.139 1.00 94.69 161 GLN A N 1
ATOM 1333 C CA . GLN A 1 161 ? -28.506 3.118 54.082 1.00 94.69 161 GLN A CA 1
ATOM 1334 C C . GLN A 1 161 ? -28.821 2.056 53.023 1.00 94.69 161 GLN A C 1
ATOM 1336 O O . GLN A 1 161 ? -27.920 1.586 52.326 1.00 94.69 161 GLN A O 1
ATOM 1341 N N . TYR A 1 162 ? -30.091 1.667 52.890 1.00 92.38 162 TYR A N 1
ATOM 1342 C CA . TYR A 1 162 ? -30.515 0.763 51.825 1.00 92.38 162 TYR A CA 1
ATOM 1343 C C . TYR A 1 162 ? -30.279 1.397 50.446 1.00 92.38 162 TYR A C 1
ATOM 1345 O O . TYR A 1 162 ? -29.691 0.756 49.572 1.00 92.38 162 TYR A O 1
ATOM 1353 N N . ASP A 1 163 ? -30.702 2.649 50.254 1.00 90.94 163 ASP A N 1
ATOM 1354 C CA . ASP A 1 163 ? -30.577 3.343 48.971 1.00 90.94 163 ASP A CA 1
ATOM 1355 C C . ASP A 1 163 ? -29.104 3.542 48.588 1.00 90.94 163 ASP A C 1
ATOM 1357 O O . ASP A 1 163 ? -28.740 3.346 47.426 1.00 90.94 163 ASP A O 1
ATOM 1361 N N . GLN A 1 164 ? -28.239 3.839 49.562 1.00 93.50 164 GLN A N 1
ATOM 1362 C CA . GLN A 1 164 ? -26.784 3.900 49.389 1.00 93.50 164 GLN A CA 1
ATOM 1363 C C . GLN A 1 164 ? -26.213 2.542 48.972 1.00 93.50 164 GLN A C 1
ATOM 1365 O O . GLN A 1 164 ? -25.553 2.458 47.939 1.00 93.50 164 GLN A O 1
ATOM 1370 N N . SER A 1 165 ? -26.534 1.464 49.695 1.00 91.62 165 SER A N 1
ATOM 1371 C CA . SER A 1 165 ? -26.019 0.121 49.394 1.00 91.62 165 SER A CA 1
ATOM 1372 C C . SER A 1 165 ? -26.431 -0.379 48.002 1.00 91.62 165 SER A C 1
ATOM 1374 O O . SER A 1 165 ? -25.624 -0.973 47.282 1.00 91.62 165 SER A O 1
ATOM 1376 N N . ILE A 1 166 ? -27.673 -0.112 47.582 1.00 88.44 166 ILE A N 1
ATOM 1377 C CA . ILE A 1 166 ? -28.132 -0.433 46.224 1.00 88.44 166 ILE A CA 1
ATOM 1378 C C . ILE A 1 166 ? -27.429 0.431 45.179 1.00 88.44 166 ILE A C 1
ATOM 1380 O O . ILE A 1 166 ? -27.000 -0.094 44.151 1.00 88.44 166 ILE A O 1
ATOM 1384 N N . SER A 1 167 ? -27.296 1.734 45.434 1.00 89.19 167 SER A N 1
ATOM 1385 C CA . SER A 1 167 ? -26.654 2.665 44.502 1.00 89.19 167 SER A CA 1
ATOM 1386 C C . SER A 1 167 ? -25.185 2.316 44.275 1.00 89.19 167 SER A C 1
ATOM 1388 O O . SER A 1 167 ? -24.754 2.263 43.128 1.00 89.19 167 SER A O 1
ATOM 1390 N N . GLU A 1 168 ? -24.437 2.009 45.337 1.00 91.19 168 GLU A N 1
ATOM 1391 C CA . GLU A 1 168 ? -23.037 1.568 45.269 1.00 91.19 168 GLU A CA 1
ATOM 1392 C C . GLU A 1 168 ? -22.877 0.260 44.486 1.00 91.19 168 GLU A C 1
ATOM 1394 O O . GLU A 1 168 ? -21.955 0.109 43.682 1.00 91.19 168 GLU A O 1
ATOM 1399 N N . MET A 1 169 ? -23.783 -0.699 44.693 1.00 89.00 169 MET A N 1
ATOM 1400 C CA . MET A 1 169 ? -23.753 -1.983 43.993 1.00 89.00 169 MET A CA 1
ATOM 1401 C C . MET A 1 169 ? -24.028 -1.822 42.490 1.00 89.00 169 MET A C 1
ATOM 1403 O O . MET A 1 169 ? -23.295 -2.390 41.676 1.00 89.00 169 MET A O 1
ATOM 1407 N N . LEU A 1 170 ? -25.034 -1.022 42.118 1.00 85.38 170 LEU A N 1
ATOM 1408 C CA . LEU A 1 170 ? -25.369 -0.745 40.717 1.00 85.38 170 LEU A CA 1
ATOM 1409 C C . LEU A 1 170 ? -24.293 0.104 40.023 1.00 85.38 170 LEU A C 1
ATOM 1411 O O . LEU A 1 170 ? -23.928 -0.198 38.888 1.00 85.38 170 LEU A O 1
ATOM 1415 N N . SER A 1 171 ? -23.742 1.122 40.696 1.00 88.00 171 SER A N 1
ATOM 1416 C CA . SER A 1 171 ? -22.680 1.970 40.135 1.00 88.00 171 SER A CA 1
ATOM 1417 C C . SER A 1 171 ? -21.384 1.191 39.914 1.00 88.00 171 SER A C 1
ATOM 1419 O O . SER A 1 171 ? -20.785 1.292 38.845 1.00 88.00 171 SER A O 1
ATOM 1421 N N . SER A 1 172 ? -20.999 0.335 40.867 1.00 89.50 172 SER A N 1
ATOM 1422 C CA . SER A 1 172 ? -19.831 -0.545 40.736 1.00 89.50 172 SER A CA 1
ATOM 1423 C C . SER A 1 172 ? -19.960 -1.475 39.535 1.00 89.50 172 SER A C 1
ATOM 1425 O O . SER A 1 172 ? -18.980 -1.779 38.859 1.00 89.50 172 SER A O 1
ATOM 1427 N N . GLN A 1 173 ? -21.169 -1.961 39.262 1.00 86.44 173 GLN A N 1
ATOM 1428 C CA . GLN A 1 173 ? -21.384 -2.796 38.098 1.00 86.44 173 GLN A CA 1
ATOM 1429 C C . GLN A 1 173 ? -21.373 -2.011 36.789 1.00 86.44 173 GLN A C 1
ATOM 1431 O O . GLN A 1 173 ? -20.801 -2.509 35.819 1.00 86.44 173 GLN A O 1
ATOM 1436 N N . ALA A 1 174 ? -22.000 -0.835 36.753 1.00 87.38 174 ALA A N 1
ATOM 1437 C CA . ALA A 1 174 ? -21.985 0.023 35.576 1.00 87.38 174 ALA A CA 1
ATOM 1438 C C . ALA A 1 174 ? -20.538 0.328 35.160 1.00 87.38 174 ALA A C 1
ATOM 1440 O O . ALA A 1 174 ? -20.173 0.058 34.021 1.00 87.38 174 ALA A O 1
ATOM 1441 N N . LEU A 1 175 ? -19.691 0.716 36.122 1.00 90.75 175 LEU A N 1
ATOM 1442 C CA . LEU A 1 175 ? -18.262 0.950 35.897 1.00 90.75 175 LEU A CA 1
ATOM 1443 C C . LEU A 1 175 ? -17.547 -0.273 35.314 1.00 90.75 175 LEU A C 1
ATOM 1445 O O . LEU A 1 175 ? -16.842 -0.154 34.321 1.00 90.75 175 LEU A O 1
ATOM 1449 N N . ARG A 1 176 ? -17.765 -1.469 35.875 1.00 90.31 176 ARG A N 1
ATOM 1450 C CA . ARG A 1 176 ? -17.145 -2.696 35.345 1.00 90.31 176 ARG A CA 1
ATOM 1451 C C . ARG A 1 176 ? -17.588 -3.010 33.920 1.00 90.31 176 ARG A C 1
ATOM 1453 O O . ARG A 1 176 ? -16.787 -3.519 33.141 1.00 90.31 176 ARG A O 1
ATOM 1460 N N . LEU A 1 177 ? -18.858 -2.768 33.587 1.00 89.38 177 LEU A N 1
ATOM 1461 C CA . LEU A 1 177 ? -19.329 -2.949 32.217 1.00 89.38 177 LEU A CA 1
ATOM 1462 C C . LEU A 1 177 ? -18.633 -1.950 31.289 1.00 89.38 177 LEU A C 1
ATOM 1464 O O . LEU A 1 177 ? -18.095 -2.369 30.267 1.00 89.38 177 LEU A O 1
ATOM 1468 N N . ASP A 1 178 ? -18.589 -0.676 31.670 1.00 92.19 178 ASP A N 1
ATOM 1469 C CA . ASP A 1 178 ? -17.951 0.383 30.888 1.00 92.19 178 ASP A CA 1
ATOM 1470 C C . ASP A 1 178 ? -16.462 0.075 30.644 1.00 92.19 178 ASP A C 1
ATOM 1472 O O . ASP A 1 178 ? -16.013 0.098 29.499 1.00 92.19 178 ASP A O 1
ATOM 1476 N N . GLU A 1 179 ? -15.726 -0.345 31.679 1.00 92.88 179 GLU A N 1
ATOM 1477 C CA . GLU A 1 179 ? -14.327 -0.789 31.579 1.00 92.88 179 GLU A CA 1
ATOM 1478 C C . GLU A 1 179 ? -14.158 -1.945 30.579 1.00 92.88 179 GLU A C 1
ATOM 1480 O O . GLU A 1 179 ? -13.251 -1.930 29.743 1.00 92.88 179 GLU A O 1
ATOM 1485 N N . THR A 1 180 ? -15.037 -2.955 30.628 1.00 94.56 180 THR A N 1
ATOM 1486 C CA . THR A 1 180 ? -14.966 -4.085 29.685 1.00 94.56 180 THR A CA 1
ATOM 1487 C C . THR A 1 180 ? -15.275 -3.670 28.249 1.00 94.56 180 THR A C 1
ATOM 1489 O O . THR A 1 180 ? -14.588 -4.107 27.325 1.00 94.56 180 THR A O 1
ATOM 1492 N N . GLN A 1 181 ? -16.265 -2.799 28.044 1.00 94.69 181 GLN A N 1
ATOM 1493 C CA . GLN A 1 181 ? -16.627 -2.299 26.718 1.00 94.69 181 GLN A CA 1
ATOM 1494 C C . GLN A 1 181 ? -15.519 -1.429 26.127 1.00 94.69 181 GLN A C 1
ATOM 1496 O O . GLN A 1 181 ? -15.204 -1.547 24.940 1.00 94.69 181 GLN A O 1
ATOM 1501 N N . GLU A 1 182 ? -14.885 -0.596 26.952 1.00 96.75 182 GLU A N 1
ATOM 1502 C CA . GLU A 1 182 ? -13.749 0.212 26.536 1.00 96.75 182 GLU A CA 1
ATOM 1503 C C . GLU A 1 182 ? -12.555 -0.666 26.141 1.00 96.75 182 GLU A C 1
ATOM 1505 O O . GLU A 1 182 ? -11.978 -0.461 25.072 1.00 96.75 182 GLU A O 1
ATOM 1510 N N . ALA A 1 183 ? -12.233 -1.696 26.929 1.00 96.94 183 ALA A N 1
ATOM 1511 C CA . ALA A 1 183 ? -11.169 -2.642 26.598 1.00 96.94 183 ALA A CA 1
ATOM 1512 C C . ALA A 1 183 ? -11.428 -3.369 25.263 1.00 96.94 183 ALA A C 1
ATOM 1514 O O . ALA A 1 183 ? -10.532 -3.463 24.421 1.00 96.94 183 ALA A O 1
ATOM 1515 N N . GLU A 1 184 ? -12.658 -3.836 25.023 1.00 97.00 184 GLU A N 1
ATOM 1516 C CA . GLU A 1 184 ? -13.050 -4.449 23.746 1.00 97.00 184 GLU A CA 1
ATOM 1517 C C . GLU A 1 184 ? -12.929 -3.470 22.569 1.00 97.00 184 GLU A C 1
ATOM 1519 O O . GLU A 1 184 ? -12.455 -3.841 21.492 1.00 97.00 184 GLU A O 1
ATOM 1524 N N . PHE A 1 185 ? -13.342 -2.213 22.762 1.00 98.00 185 PHE A N 1
ATOM 1525 C CA . PHE A 1 185 ? -13.240 -1.173 21.740 1.00 98.00 185 PHE A CA 1
ATOM 1526 C C . PHE A 1 185 ? -11.782 -0.839 21.410 1.00 98.00 185 PHE A C 1
ATOM 1528 O O . PHE A 1 185 ? -11.420 -0.749 20.234 1.00 98.00 185 PHE A O 1
ATOM 1535 N N . GLN A 1 186 ? -10.931 -0.702 22.428 1.00 98.31 186 GLN A N 1
ATOM 1536 C CA . GLN A 1 186 ? -9.499 -0.473 22.253 1.00 98.31 186 GLN A CA 1
ATOM 1537 C C . GLN A 1 186 ? -8.832 -1.646 21.525 1.00 98.31 186 GLN A C 1
ATOM 1539 O O . GLN A 1 186 ? -8.081 -1.419 20.575 1.00 98.31 186 GLN A O 1
ATOM 1544 N N . ALA A 1 187 ? -9.150 -2.888 21.901 1.00 98.44 187 ALA A N 1
ATOM 1545 C CA . ALA A 1 187 ? -8.630 -4.083 21.239 1.00 98.44 187 ALA A CA 1
ATOM 1546 C C . ALA A 1 187 ? -9.051 -4.150 19.763 1.00 98.44 187 ALA A C 1
ATOM 1548 O O . ALA A 1 187 ? -8.209 -4.367 18.890 1.00 98.44 187 ALA A O 1
ATOM 1549 N N . LEU A 1 188 ? -10.331 -3.891 19.461 1.00 98.38 188 LEU A N 1
ATOM 1550 C CA . LEU A 1 188 ? -10.813 -3.839 18.081 1.00 98.38 188 LEU A CA 1
ATOM 1551 C C . LEU A 1 188 ? -10.079 -2.759 17.282 1.00 98.38 188 LEU A C 1
ATOM 1553 O O . LEU A 1 188 ? -9.627 -3.016 16.170 1.00 98.38 188 LEU A O 1
ATOM 1557 N N . ARG A 1 189 ? -9.926 -1.560 17.848 1.00 98.31 189 ARG A N 1
ATOM 1558 C CA . ARG A 1 189 ? -9.233 -0.451 17.186 1.00 98.31 189 ARG A CA 1
ATOM 1559 C C . ARG A 1 189 ? -7.780 -0.798 16.867 1.00 98.31 189 ARG A C 1
ATOM 1561 O O . ARG A 1 189 ? -7.327 -0.518 15.761 1.00 98.31 189 ARG A O 1
ATOM 1568 N N . GLN A 1 190 ? -7.065 -1.417 17.806 1.00 98.56 190 GLN A N 1
ATOM 1569 C CA . GLN A 1 190 ? -5.693 -1.879 17.586 1.00 98.56 190 GLN A CA 1
ATOM 1570 C C . GLN A 1 190 ? -5.630 -2.945 16.487 1.00 98.56 190 GLN A C 1
ATOM 1572 O O . GLN A 1 190 ? -4.777 -2.855 15.608 1.00 98.56 190 GLN A O 1
ATOM 1577 N N . GLN A 1 191 ? -6.556 -3.907 16.484 1.00 98.62 191 GLN A N 1
ATOM 1578 C CA . GLN A 1 191 ? -6.615 -4.941 15.451 1.00 98.62 191 GLN A CA 1
ATOM 1579 C C . GLN A 1 191 ? -6.849 -4.341 14.054 1.00 98.62 191 GLN A C 1
ATOM 1581 O O . GLN A 1 191 ? -6.095 -4.630 13.128 1.00 98.62 191 GLN A O 1
ATOM 1586 N N . LEU A 1 192 ? -7.854 -3.473 13.895 1.00 98.38 192 LEU A N 1
ATOM 1587 C CA . LEU A 1 192 ? -8.163 -2.845 12.603 1.00 98.38 192 LEU A CA 1
ATOM 1588 C C . LEU A 1 192 ? -7.012 -1.955 12.105 1.00 98.38 192 LEU A C 1
ATOM 1590 O O . LEU A 1 192 ? -6.778 -1.853 10.900 1.00 98.38 192 LEU A O 1
ATOM 1594 N N . GLN A 1 193 ? -6.277 -1.327 13.027 1.00 98.44 193 GLN A N 1
ATOM 1595 C CA . GLN A 1 193 ? -5.082 -0.548 12.713 1.00 98.44 193 GLN A CA 1
ATOM 1596 C C . GLN A 1 193 ? -3.944 -1.441 12.192 1.00 98.44 193 GLN A C 1
ATOM 1598 O O . GLN A 1 193 ? -3.358 -1.131 11.157 1.00 98.44 193 GLN A O 1
ATOM 1603 N N . GLN A 1 194 ? -3.672 -2.572 12.850 1.00 98.69 194 GLN A N 1
ATOM 1604 C CA . GLN A 1 194 ? -2.666 -3.543 12.399 1.00 98.69 194 GLN A CA 1
ATOM 1605 C C . GLN A 1 194 ? -3.007 -4.125 11.020 1.00 98.69 194 GLN A C 1
ATOM 1607 O O . GLN A 1 194 ? -2.130 -4.267 10.167 1.00 98.69 194 GLN A O 1
ATOM 1612 N N . GLU A 1 195 ? -4.283 -4.434 10.771 1.00 98.31 195 GLU A N 1
ATOM 1613 C CA . GLU A 1 195 ? -4.754 -4.906 9.463 1.00 98.31 195 GLU A CA 1
ATOM 1614 C C . GLU A 1 195 ? -4.519 -3.855 8.362 1.00 98.31 195 GLU A C 1
ATOM 1616 O O . GLU A 1 195 ? -4.058 -4.191 7.268 1.00 98.31 195 GLU A O 1
ATOM 1621 N N . LEU A 1 196 ? -4.761 -2.572 8.656 1.00 98.38 196 LEU A N 1
ATOM 1622 C CA . LEU A 1 196 ? -4.496 -1.470 7.728 1.00 98.38 196 LEU A CA 1
ATOM 1623 C C . LEU A 1 196 ? -2.994 -1.277 7.463 1.00 98.38 196 LEU A C 1
ATOM 1625 O O . LEU A 1 196 ? -2.589 -1.042 6.325 1.00 98.38 196 LEU A O 1
ATOM 1629 N N . GLU A 1 197 ? -2.155 -1.385 8.491 1.00 98.50 197 GLU A N 1
ATOM 1630 C CA . GLU A 1 197 ? -0.696 -1.316 8.353 1.00 98.50 197 GLU A CA 1
ATOM 1631 C C . GLU A 1 197 ? -0.154 -2.454 7.487 1.00 98.50 197 GLU A C 1
ATOM 1633 O O . GLU A 1 197 ? 0.677 -2.220 6.606 1.00 98.50 197 GLU A O 1
ATOM 1638 N N . LEU A 1 198 ? -0.673 -3.670 7.674 1.00 98.69 198 LEU A N 1
ATOM 1639 C CA . LEU A 1 198 ? -0.326 -4.817 6.843 1.00 98.69 198 LEU A CA 1
ATOM 1640 C C . LEU A 1 198 ? -0.737 -4.599 5.381 1.00 98.69 198 LEU A C 1
ATOM 1642 O O . LEU A 1 198 ? 0.053 -4.884 4.476 1.00 98.69 198 LEU A O 1
ATOM 1646 N N . LEU A 1 199 ? -1.937 -4.058 5.141 1.00 98.62 199 LEU A N 1
ATOM 1647 C CA . LEU A 1 199 ? -2.391 -3.700 3.797 1.00 98.62 199 LEU A CA 1
ATOM 1648 C C . LEU A 1 199 ? -1.460 -2.658 3.159 1.00 98.62 199 LEU A C 1
ATOM 1650 O O . LEU A 1 199 ? -0.994 -2.855 2.037 1.00 98.62 199 LEU A O 1
ATOM 1654 N N . ASN A 1 200 ? -1.112 -1.596 3.886 1.00 98.56 200 ASN A N 1
ATOM 1655 C CA . ASN A 1 200 ? -0.189 -0.564 3.409 1.00 98.56 200 ASN A CA 1
ATOM 1656 C C . ASN A 1 200 ? 1.198 -1.139 3.078 1.00 98.56 200 ASN A C 1
ATOM 1658 O O . ASN A 1 200 ? 1.782 -0.807 2.042 1.00 98.56 200 ASN A O 1
ATOM 1662 N N . ALA A 1 201 ? 1.723 -2.034 3.919 1.00 98.69 201 ALA A N 1
ATOM 1663 C CA . ALA A 1 201 ? 2.993 -2.710 3.675 1.00 98.69 201 ALA A CA 1
ATOM 1664 C C . ALA A 1 201 ? 2.939 -3.583 2.410 1.00 98.69 201 ALA A C 1
ATOM 1666 O O . ALA A 1 201 ? 3.870 -3.571 1.599 1.00 98.69 201 ALA A O 1
ATOM 1667 N N . TYR A 1 202 ? 1.835 -4.305 2.204 1.00 98.62 202 TYR A N 1
ATOM 1668 C CA . TYR A 1 202 ? 1.614 -5.114 1.008 1.00 98.62 202 TYR A CA 1
ATOM 1669 C C . TYR A 1 202 ? 1.553 -4.257 -0.266 1.00 98.62 202 TYR A C 1
ATOM 1671 O O . TYR A 1 202 ? 2.265 -4.544 -1.233 1.00 98.62 202 TYR A O 1
ATOM 1679 N N . GLN A 1 203 ? 0.789 -3.164 -0.248 1.00 98.69 203 GLN A N 1
ATOM 1680 C CA . GLN A 1 203 ? 0.687 -2.224 -1.368 1.00 98.69 203 GLN A CA 1
ATOM 1681 C C . GLN A 1 203 ? 2.033 -1.559 -1.688 1.00 98.69 203 GLN A C 1
ATOM 1683 O O . GLN A 1 203 ? 2.426 -1.461 -2.853 1.00 98.69 203 GLN A O 1
ATOM 1688 N N . SER A 1 204 ? 2.789 -1.164 -0.659 1.00 98.56 204 SER A N 1
ATOM 1689 C CA . SER A 1 204 ? 4.147 -0.627 -0.811 1.00 98.56 204 SER A CA 1
ATOM 1690 C C . SER A 1 204 ? 5.086 -1.6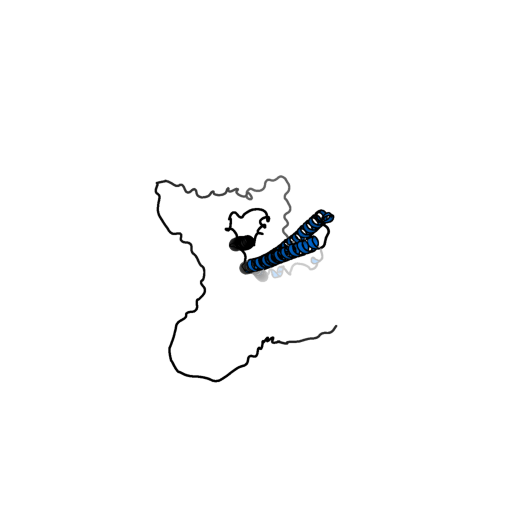46 -1.468 1.00 98.56 204 SER A C 1
ATOM 1692 O O . SER A 1 204 ? 5.801 -1.324 -2.419 1.00 98.56 204 SER A O 1
ATOM 1694 N N . LYS A 1 205 ? 5.019 -2.917 -1.050 1.00 98.62 205 LYS A N 1
ATOM 1695 C CA . LYS A 1 205 ? 5.808 -4.003 -1.645 1.00 98.62 205 LYS A CA 1
ATOM 1696 C C . LYS A 1 205 ? 5.477 -4.223 -3.123 1.00 98.62 205 LYS A C 1
ATOM 1698 O O . LYS A 1 205 ? 6.394 -4.431 -3.919 1.00 98.62 205 LYS A O 1
ATOM 1703 N N . ILE A 1 206 ? 4.197 -4.183 -3.501 1.00 98.31 206 ILE A N 1
ATOM 1704 C CA . ILE A 1 206 ? 3.785 -4.268 -4.911 1.00 98.31 206 ILE A CA 1
ATOM 1705 C C . ILE A 1 206 ? 4.361 -3.093 -5.692 1.00 98.31 206 ILE A C 1
ATOM 1707 O O . ILE A 1 206 ? 5.003 -3.315 -6.718 1.00 98.31 206 ILE A O 1
ATOM 1711 N N . LYS A 1 207 ? 4.183 -1.870 -5.184 1.00 98.25 207 LYS A N 1
ATOM 1712 C CA . LYS A 1 207 ? 4.666 -0.645 -5.823 1.00 98.25 207 LYS A CA 1
ATOM 1713 C C . LYS A 1 207 ? 6.166 -0.724 -6.115 1.00 98.25 207 LYS A C 1
ATOM 1715 O O . LYS A 1 207 ? 6.553 -0.646 -7.281 1.00 98.25 207 LYS A O 1
ATOM 1720 N N . ILE A 1 208 ? 6.981 -1.018 -5.100 1.00 98.19 208 ILE A N 1
ATOM 1721 C CA . ILE A 1 208 ? 8.440 -1.160 -5.240 1.00 98.19 208 ILE A CA 1
ATOM 1722 C C . ILE A 1 208 ? 8.790 -2.244 -6.265 1.00 98.19 208 ILE A C 1
ATOM 1724 O O . ILE A 1 208 ? 9.663 -2.046 -7.112 1.00 98.19 208 ILE A O 1
ATOM 1728 N N . ARG A 1 209 ? 8.103 -3.395 -6.232 1.00 98.31 209 ARG A N 1
ATOM 1729 C CA . ARG A 1 209 ? 8.334 -4.484 -7.193 1.00 98.31 209 ARG A CA 1
ATOM 1730 C C . ARG A 1 209 ? 8.034 -4.046 -8.628 1.00 98.31 209 ARG A C 1
ATOM 1732 O O . ARG A 1 209 ? 8.807 -4.381 -9.526 1.00 98.31 209 ARG A O 1
ATOM 1739 N N . THR A 1 210 ? 6.931 -3.333 -8.849 1.00 98.00 210 THR A N 1
ATOM 1740 C CA . THR A 1 210 ? 6.544 -2.840 -10.179 1.00 98.00 210 THR A CA 1
ATOM 1741 C C . THR A 1 210 ? 7.474 -1.740 -10.679 1.00 98.00 210 THR A C 1
ATOM 1743 O O . THR A 1 210 ? 7.886 -1.785 -11.832 1.00 98.00 210 THR A O 1
ATOM 1746 N N . GLU A 1 211 ? 7.900 -0.821 -9.812 1.00 97.62 211 GLU A N 1
ATOM 1747 C CA . GLU A 1 211 ? 8.878 0.223 -10.143 1.00 97.62 211 GLU A CA 1
ATOM 1748 C C . GLU A 1 211 ? 10.234 -0.395 -10.503 1.00 97.62 211 GLU A C 1
ATOM 1750 O O . GLU A 1 211 ? 10.783 -0.112 -11.564 1.00 97.62 211 GLU A O 1
ATOM 1755 N N . SER A 1 212 ? 10.704 -1.362 -9.710 1.00 98.44 212 SER A N 1
ATOM 1756 C CA . SER A 1 212 ? 11.927 -2.123 -10.008 1.00 98.44 212 SER A CA 1
ATOM 1757 C C . SER A 1 212 ? 11.835 -2.878 -11.340 1.00 98.44 212 SER A C 1
ATOM 1759 O O . SER A 1 212 ? 12.834 -3.089 -12.028 1.00 98.44 212 SER A O 1
ATOM 1761 N N . GLN A 1 213 ? 10.642 -3.348 -11.716 1.00 98.12 213 GLN A N 1
ATOM 1762 C CA . GLN A 1 213 ? 10.418 -3.945 -13.029 1.00 98.12 213 GLN A CA 1
ATOM 1763 C C . GLN A 1 213 ? 10.478 -2.891 -14.141 1.00 98.12 213 GLN A C 1
ATOM 1765 O O . GLN A 1 213 ? 11.173 -3.122 -15.126 1.00 98.12 213 GLN A O 1
ATOM 1770 N N . HIS A 1 214 ? 9.823 -1.742 -13.971 1.00 98.44 214 HIS A N 1
ATOM 1771 C CA . HIS A 1 214 ? 9.850 -0.652 -14.948 1.00 98.44 214 HIS A CA 1
ATOM 1772 C C . HIS A 1 214 ? 11.274 -0.143 -15.206 1.00 98.44 214 HIS A C 1
ATOM 1774 O O . HIS A 1 214 ? 11.646 0.078 -16.357 1.00 98.44 214 HIS A O 1
ATOM 1780 N N . GLU A 1 215 ? 12.092 -0.023 -14.157 1.00 98.44 215 GLU A N 1
ATOM 1781 C CA . GLU A 1 215 ? 13.502 0.352 -14.278 1.00 98.44 215 GLU A CA 1
ATOM 1782 C C . GLU A 1 215 ? 14.322 -0.673 -15.066 1.00 98.44 215 GLU A C 1
ATOM 1784 O O . GLU A 1 215 ? 15.165 -0.296 -15.877 1.00 98.44 215 GLU A O 1
ATOM 1789 N N . ARG A 1 216 ? 14.096 -1.973 -14.842 1.00 98.62 216 ARG A N 1
ATOM 1790 C CA . ARG A 1 216 ? 14.789 -3.030 -15.596 1.00 98.62 216 ARG A CA 1
ATOM 1791 C C . ARG A 1 216 ? 14.417 -2.994 -17.072 1.00 98.62 216 ARG A C 1
ATOM 1793 O O . ARG A 1 216 ? 15.310 -2.968 -17.909 1.00 98.62 216 ARG A O 1
ATOM 1800 N N . GLU A 1 217 ? 13.125 -2.907 -17.381 1.00 98.50 217 GLU A N 1
ATOM 1801 C CA . GLU A 1 217 ? 12.639 -2.811 -18.763 1.00 98.50 217 GLU A CA 1
ATOM 1802 C C . GLU A 1 217 ? 13.198 -1.567 -19.477 1.00 98.50 217 GLU A C 1
ATOM 1804 O O . GLU A 1 217 ? 13.552 -1.634 -20.657 1.00 98.50 217 GLU A O 1
ATOM 1809 N N . LEU A 1 218 ? 13.322 -0.442 -18.757 1.00 98.50 218 LEU A N 1
ATOM 1810 C CA . LEU A 1 218 ? 13.936 0.778 -19.278 1.00 98.50 218 LEU A CA 1
ATOM 1811 C C . LEU A 1 218 ? 15.424 0.570 -19.578 1.00 98.50 218 LEU A C 1
ATOM 1813 O O . LEU A 1 218 ? 15.846 0.834 -20.701 1.00 98.50 218 LEU A O 1
ATOM 1817 N N . ARG A 1 219 ? 16.198 0.027 -18.628 1.00 98.62 219 ARG A N 1
ATOM 1818 C CA . ARG A 1 219 ? 17.631 -0.265 -18.819 1.00 98.62 219 ARG A CA 1
ATOM 1819 C C . ARG A 1 219 ? 17.865 -1.227 -19.984 1.00 98.62 219 ARG A C 1
ATOM 1821 O O . ARG A 1 219 ? 18.768 -1.017 -20.785 1.00 98.62 219 ARG A O 1
ATOM 1828 N N . GLU A 1 220 ? 17.046 -2.267 -20.115 1.00 98.62 220 GLU A N 1
ATOM 1829 C CA . GLU A 1 220 ? 17.128 -3.225 -21.224 1.00 98.62 220 GLU A CA 1
ATOM 1830 C C . GLU A 1 220 ? 16.800 -2.580 -22.578 1.00 98.62 220 GLU A C 1
ATOM 1832 O O . GLU A 1 220 ? 17.409 -2.909 -23.600 1.00 98.62 220 GLU A O 1
ATOM 1837 N N . LEU A 1 221 ? 15.827 -1.662 -22.630 1.00 98.56 221 LEU A N 1
ATOM 1838 C CA . LEU A 1 221 ? 15.555 -0.889 -23.842 1.00 98.56 221 LEU A CA 1
ATOM 1839 C C . LEU A 1 221 ? 16.719 0.056 -24.168 1.00 98.56 221 LEU A C 1
ATOM 1841 O O . LEU A 1 221 ? 17.169 0.085 -25.311 1.00 98.56 221 LEU A O 1
ATOM 1845 N N . GLU A 1 222 ? 17.240 0.774 -23.178 1.00 98.38 222 GLU A N 1
ATOM 1846 C CA . GLU A 1 222 ? 18.381 1.679 -23.334 1.00 98.38 222 GLU A CA 1
ATOM 1847 C C . GLU A 1 222 ? 19.625 0.947 -23.840 1.00 98.38 222 GLU A C 1
ATOM 1849 O O . GLU A 1 222 ? 20.246 1.407 -24.794 1.00 98.38 222 GLU A O 1
ATOM 1854 N N . GLN A 1 223 ? 19.947 -0.223 -23.281 1.00 98.62 223 GLN A N 1
ATOM 1855 C CA . GLN A 1 223 ? 21.063 -1.057 -23.738 1.00 98.62 223 GLN A CA 1
ATOM 1856 C C . GLN A 1 223 ? 20.894 -1.490 -25.197 1.00 98.62 223 GLN A C 1
ATOM 1858 O O . GLN A 1 223 ? 21.829 -1.373 -25.988 1.00 98.62 223 GLN A O 1
ATOM 1863 N N . ARG A 1 224 ? 19.695 -1.947 -25.585 1.00 98.62 224 ARG A N 1
ATOM 1864 C CA . ARG A 1 224 ? 19.407 -2.342 -26.975 1.00 98.62 224 ARG A CA 1
ATOM 1865 C C . ARG A 1 224 ? 19.519 -1.167 -27.942 1.00 98.62 224 ARG A C 1
ATOM 1867 O O . ARG A 1 224 ? 20.116 -1.306 -29.008 1.00 98.62 224 ARG A O 1
ATOM 1874 N N . VAL A 1 225 ? 18.975 -0.009 -27.570 1.00 98.62 225 VAL A N 1
ATOM 1875 C CA . VAL A 1 225 ? 19.063 1.222 -28.365 1.00 98.62 225 VAL A CA 1
ATOM 1876 C C . VAL A 1 225 ? 20.516 1.680 -28.492 1.00 98.62 225 VAL A C 1
ATOM 1878 O O . VAL A 1 225 ? 20.943 2.007 -29.598 1.00 98.62 225 VAL A O 1
ATOM 1881 N N . ALA A 1 226 ? 21.281 1.661 -27.399 1.00 98.38 226 ALA A N 1
ATOM 1882 C CA . ALA A 1 226 ? 22.687 2.048 -27.379 1.00 98.38 226 ALA A CA 1
ATOM 1883 C C . ALA A 1 226 ? 23.546 1.122 -28.248 1.00 98.38 226 ALA A C 1
ATOM 1885 O O . ALA A 1 226 ? 24.316 1.608 -29.070 1.00 98.38 226 ALA A O 1
ATOM 1886 N N . LEU A 1 227 ? 23.358 -0.198 -28.149 1.00 98.56 227 LEU A N 1
ATOM 1887 C CA . LEU A 1 227 ? 24.057 -1.162 -29.000 1.00 98.56 227 LEU A CA 1
ATOM 1888 C C . LEU A 1 227 ? 23.730 -0.935 -30.482 1.00 98.56 227 LEU A C 1
ATOM 1890 O O . LEU A 1 227 ? 24.629 -0.871 -31.317 1.00 98.56 227 LEU A O 1
ATOM 1894 N N . ARG A 1 228 ? 22.443 -0.754 -30.810 1.00 98.00 228 ARG A N 1
ATOM 1895 C CA . ARG A 1 228 ? 22.009 -0.440 -32.179 1.00 98.00 228 ARG A CA 1
ATOM 1896 C C . ARG A 1 228 ? 22.632 0.864 -32.684 1.00 98.00 228 ARG A C 1
ATOM 1898 O O . ARG A 1 228 ? 22.963 0.947 -33.862 1.00 98.00 228 ARG A O 1
ATOM 1905 N N . ARG A 1 229 ? 22.771 1.877 -31.822 1.00 98.12 229 ARG A N 1
ATOM 1906 C CA . ARG A 1 229 ? 23.397 3.162 -32.161 1.00 98.12 229 ARG A CA 1
ATOM 1907 C C . ARG A 1 229 ? 24.889 2.991 -32.433 1.00 98.12 229 ARG A C 1
ATOM 1909 O O . ARG A 1 229 ? 25.339 3.435 -33.479 1.00 98.12 229 ARG A O 1
ATOM 1916 N N . ALA A 1 230 ? 25.604 2.288 -31.558 1.00 98.31 230 ALA A N 1
ATOM 1917 C CA . ALA A 1 230 ? 27.036 2.042 -31.694 1.00 98.31 230 ALA A CA 1
ATOM 1918 C C . ALA A 1 230 ? 27.372 1.285 -32.988 1.00 98.31 230 ALA A C 1
ATOM 1920 O O . ALA A 1 230 ? 28.260 1.696 -33.723 1.00 98.31 230 ALA A O 1
ATOM 1921 N N . LEU A 1 231 ? 26.616 0.231 -33.320 1.00 98.12 231 LEU A N 1
ATOM 1922 C CA . LEU A 1 231 ? 26.808 -0.510 -34.574 1.00 98.12 231 LEU A CA 1
ATOM 1923 C C . LEU A 1 231 ? 26.519 0.349 -35.815 1.00 98.12 231 LEU A C 1
ATOM 1925 O O . LEU A 1 231 ? 27.170 0.197 -36.847 1.00 98.12 231 LEU A O 1
ATOM 1929 N N . LEU A 1 232 ? 25.532 1.245 -35.730 1.00 97.31 232 LEU A N 1
ATOM 1930 C CA . LEU A 1 232 ? 25.197 2.160 -36.820 1.00 97.31 232 LEU A CA 1
ATOM 1931 C C . LEU A 1 232 ? 26.287 3.222 -37.014 1.00 97.31 232 LEU A C 1
ATOM 1933 O O . LEU A 1 232 ? 26.673 3.487 -38.148 1.00 97.31 232 LEU A O 1
ATOM 1937 N N . GLU A 1 233 ? 26.797 3.791 -35.924 1.00 96.12 233 GLU A N 1
ATOM 1938 C CA . GLU A 1 233 ? 27.906 4.749 -35.941 1.00 96.12 233 GLU A CA 1
ATOM 1939 C C . GLU A 1 233 ? 29.193 4.101 -36.454 1.00 96.12 233 GLU A C 1
ATOM 1941 O O . GLU A 1 233 ? 29.803 4.642 -37.371 1.00 96.12 233 GLU A O 1
ATOM 1946 N N . GLN A 1 234 ? 29.530 2.896 -35.984 1.00 97.75 234 GLN A N 1
ATOM 1947 C CA . GLN A 1 234 ? 30.672 2.128 -36.483 1.00 97.75 234 GLN A CA 1
ATOM 1948 C C . GLN A 1 234 ? 30.588 1.922 -38.002 1.00 97.75 234 GLN A C 1
ATOM 1950 O O . GLN A 1 234 ? 31.549 2.183 -38.721 1.00 97.75 234 GLN A O 1
ATOM 1955 N N . ARG A 1 235 ? 29.427 1.503 -38.517 1.00 96.62 235 ARG A N 1
ATOM 1956 C CA . ARG A 1 235 ? 29.246 1.309 -39.961 1.00 96.62 235 ARG A CA 1
ATOM 1957 C C . ARG A 1 235 ? 29.399 2.616 -40.745 1.00 96.62 235 ARG A C 1
ATOM 1959 O O . ARG A 1 235 ? 29.978 2.616 -41.828 1.00 96.62 235 ARG A O 1
ATOM 1966 N N . VAL A 1 236 ? 28.865 3.720 -40.222 1.00 95.12 236 VAL A N 1
ATOM 1967 C CA . VAL A 1 236 ? 29.021 5.050 -40.833 1.00 95.12 236 VAL A CA 1
ATOM 1968 C C . VAL A 1 236 ? 30.497 5.451 -40.875 1.00 95.12 236 VAL A C 1
ATOM 1970 O O . VAL A 1 236 ? 30.977 5.894 -41.917 1.00 95.12 236 VAL A O 1
ATOM 1973 N N . GLU A 1 237 ? 31.229 5.257 -39.779 1.00 95.75 237 GLU A N 1
ATOM 1974 C CA . GLU A 1 237 ? 32.667 5.523 -39.700 1.00 95.75 237 GLU A CA 1
ATOM 1975 C C . GLU A 1 237 ? 33.456 4.674 -40.704 1.00 95.75 237 GLU A C 1
ATOM 1977 O O . GLU A 1 237 ? 34.267 5.216 -41.454 1.00 95.75 237 GLU A O 1
ATOM 1982 N N . GLU A 1 238 ? 33.175 3.372 -40.792 1.00 96.06 238 GLU A N 1
ATOM 1983 C CA . GLU A 1 238 ? 33.796 2.458 -41.758 1.00 96.06 238 GLU A CA 1
ATOM 1984 C C . GLU A 1 238 ? 33.543 2.896 -43.213 1.00 96.06 238 GLU A C 1
ATOM 1986 O O . GLU A 1 238 ? 34.480 2.953 -44.016 1.00 96.06 238 GLU A O 1
ATOM 1991 N N . GLU A 1 239 ? 32.304 3.264 -43.565 1.00 93.06 239 GLU A N 1
ATOM 1992 C CA . GLU A 1 239 ? 31.962 3.731 -44.917 1.00 93.06 239 GLU A CA 1
ATOM 1993 C C . GLU A 1 239 ? 32.654 5.066 -45.261 1.00 93.06 239 GLU A C 1
ATOM 1995 O O . GLU A 1 239 ? 33.158 5.237 -46.378 1.00 93.06 239 GLU A O 1
ATOM 2000 N N . LEU A 1 240 ? 32.730 6.006 -44.314 1.00 91.75 240 LEU A N 1
ATOM 2001 C CA . LEU A 1 240 ? 33.414 7.291 -44.503 1.00 91.75 240 LEU A CA 1
ATOM 2002 C C . LEU A 1 240 ? 34.934 7.117 -44.642 1.00 91.75 240 LEU A C 1
ATOM 2004 O O . LEU A 1 240 ? 35.546 7.714 -45.534 1.00 91.75 240 LEU A O 1
ATOM 2008 N N . LEU A 1 241 ? 35.540 6.258 -43.819 1.00 94.81 241 LEU A N 1
ATOM 2009 C CA . LEU A 1 241 ? 36.961 5.916 -43.902 1.00 94.81 241 LEU A CA 1
ATOM 2010 C C . LEU A 1 241 ? 37.305 5.223 -45.224 1.00 94.81 241 LEU A C 1
ATOM 2012 O O . LEU A 1 241 ? 38.334 5.536 -45.832 1.00 94.81 241 LEU A O 1
ATOM 2016 N N . ALA A 1 242 ? 36.442 4.331 -45.718 1.00 93.50 242 ALA A N 1
ATOM 2017 C CA . ALA A 1 242 ? 36.628 3.679 -47.013 1.00 93.50 242 ALA A CA 1
ATOM 2018 C C . ALA A 1 242 ? 36.621 4.697 -48.169 1.00 93.50 242 ALA A C 1
ATOM 2020 O O . ALA A 1 242 ? 37.485 4.653 -49.051 1.00 93.50 242 ALA A O 1
ATOM 2021 N N . LEU A 1 243 ? 35.703 5.671 -48.146 1.00 93.44 243 LEU A N 1
ATOM 2022 C CA . LEU A 1 243 ? 35.670 6.756 -49.136 1.00 93.44 243 LEU A CA 1
ATOM 2023 C C . LEU A 1 243 ? 36.923 7.630 -49.070 1.00 93.44 243 LEU A C 1
ATOM 2025 O O . LEU A 1 243 ? 37.487 7.978 -50.110 1.00 93.44 243 LEU A O 1
ATOM 2029 N N . GLN A 1 244 ? 37.377 7.983 -47.867 1.00 94.00 244 GLN A N 1
ATOM 2030 C CA . GLN A 1 244 ? 38.583 8.784 -47.677 1.00 94.00 244 GLN A CA 1
ATOM 2031 C C . GLN A 1 244 ? 39.839 8.046 -48.157 1.00 94.00 244 GLN A C 1
ATOM 2033 O O . GLN A 1 244 ? 40.683 8.640 -48.837 1.00 94.00 244 GLN A O 1
ATOM 2038 N N . THR A 1 245 ? 39.939 6.750 -47.864 1.00 95.56 245 THR A N 1
ATOM 2039 C CA . THR A 1 245 ? 41.029 5.886 -48.332 1.00 95.56 245 THR A CA 1
ATOM 2040 C C . THR A 1 245 ? 41.047 5.838 -49.858 1.00 95.56 245 THR A C 1
ATOM 2042 O O . THR A 1 245 ? 42.058 6.195 -50.460 1.00 95.56 245 THR A O 1
ATOM 2045 N N . GLY A 1 246 ? 39.904 5.577 -50.503 1.00 94.81 246 GLY A N 1
ATOM 2046 C CA . GLY A 1 246 ? 39.807 5.573 -51.968 1.00 94.81 246 GLY A CA 1
ATOM 2047 C C . GLY A 1 246 ? 40.137 6.925 -52.621 1.00 94.81 246 GLY A C 1
ATOM 2048 O O . GLY A 1 246 ? 40.736 6.976 -53.698 1.00 94.81 246 GLY A O 1
ATOM 2049 N N . ARG A 1 247 ? 39.810 8.055 -51.972 1.00 94.25 247 ARG A N 1
ATOM 2050 C CA . ARG A 1 247 ? 40.250 9.393 -52.424 1.00 94.25 247 ARG A CA 1
ATOM 2051 C C . ARG A 1 247 ? 41.770 9.533 -52.356 1.00 94.25 247 ARG A C 1
ATOM 2053 O O . ARG A 1 247 ? 42.373 10.037 -53.301 1.00 94.25 247 ARG A O 1
ATOM 2060 N N . SER A 1 248 ? 42.366 9.091 -51.254 1.00 96.06 248 SER A N 1
ATOM 2061 C CA . SER A 1 248 ? 43.807 9.181 -50.997 1.00 96.06 248 SER A CA 1
ATOM 2062 C C . SER A 1 248 ? 44.599 8.310 -51.971 1.00 96.06 248 SER A C 1
ATOM 2064 O O . SER A 1 248 ? 45.590 8.762 -52.537 1.00 96.06 248 SER A O 1
ATOM 2066 N N . GLU A 1 249 ? 44.117 7.098 -52.240 1.00 96.38 249 GLU A N 1
ATOM 2067 C CA . GLU A 1 249 ? 44.674 6.192 -53.245 1.00 96.38 249 GLU A CA 1
ATOM 2068 C C . GLU A 1 249 ? 44.594 6.790 -54.646 1.00 96.38 249 GLU A C 1
ATOM 2070 O O . GLU A 1 249 ? 45.590 6.794 -55.362 1.00 96.38 249 GLU A O 1
ATOM 2075 N N . ARG A 1 250 ? 43.453 7.384 -55.027 1.00 95.31 250 ARG A N 1
ATOM 2076 C CA . ARG A 1 250 ? 43.327 8.034 -56.338 1.00 95.31 250 ARG A CA 1
ATOM 2077 C C . ARG A 1 250 ? 44.314 9.187 -56.502 1.00 95.31 250 ARG A C 1
ATOM 2079 O O . ARG A 1 250 ? 44.897 9.320 -57.575 1.00 95.31 250 ARG A O 1
ATOM 2086 N N . ILE A 1 251 ? 44.492 10.011 -55.469 1.00 94.88 251 ILE A N 1
ATOM 2087 C CA . ILE A 1 251 ? 45.486 11.093 -55.474 1.00 94.88 251 ILE A CA 1
ATOM 2088 C C . ILE A 1 251 ? 46.890 10.502 -55.615 1.00 94.88 251 ILE A C 1
ATOM 2090 O O . ILE A 1 251 ? 47.639 10.938 -56.484 1.00 94.88 251 ILE A O 1
ATOM 2094 N N . ARG A 1 252 ? 47.219 9.473 -54.826 1.00 97.38 252 ARG A N 1
ATOM 2095 C CA . ARG A 1 252 ? 48.514 8.788 -54.891 1.00 97.38 252 ARG A CA 1
ATOM 2096 C C . ARG A 1 252 ? 48.793 8.242 -56.292 1.00 97.38 252 ARG A C 1
ATOM 2098 O O . ARG A 1 252 ? 49.834 8.552 -56.852 1.00 97.38 252 ARG A O 1
ATOM 2105 N N . SER A 1 253 ? 47.847 7.531 -56.906 1.00 97.31 253 SER A N 1
ATOM 2106 C CA . SER A 1 253 ? 48.006 7.004 -58.268 1.00 97.31 253 SER A CA 1
ATOM 2107 C C . SER A 1 253 ? 48.195 8.102 -59.318 1.00 97.31 253 SER A C 1
ATOM 2109 O O . SER A 1 253 ? 48.946 7.903 -60.270 1.00 97.31 253 SER A O 1
ATOM 2111 N N . LEU A 1 254 ? 47.522 9.251 -59.173 1.00 97.12 254 LEU A N 1
ATOM 2112 C CA . LEU A 1 254 ? 47.712 10.396 -60.070 1.00 97.12 254 LEU A CA 1
ATOM 2113 C C . LEU A 1 254 ? 49.105 11.014 -59.905 1.00 97.12 254 LEU A C 1
ATOM 2115 O O . LEU A 1 254 ? 49.757 11.279 -60.910 1.00 97.12 254 LEU A O 1
ATOM 2119 N N . LEU A 1 255 ? 49.576 11.186 -58.666 1.00 97.12 255 LEU A N 1
ATOM 2120 C CA . LEU A 1 255 ? 50.918 11.699 -58.377 1.00 97.12 255 LEU A CA 1
ATOM 2121 C C . LEU A 1 255 ? 52.011 10.746 -58.875 1.00 97.12 255 LEU A C 1
ATOM 2123 O O . LEU A 1 255 ? 52.962 11.183 -59.511 1.00 97.12 255 LEU A O 1
ATOM 2127 N N . GLU A 1 256 ? 51.858 9.440 -58.658 1.00 97.50 256 GLU A N 1
ATOM 2128 C CA . GLU A 1 256 ? 52.795 8.441 -59.178 1.00 97.50 256 GLU A CA 1
ATOM 2129 C C . GLU A 1 256 ? 52.803 8.398 -60.710 1.00 97.50 256 GLU A C 1
ATOM 2131 O O . GLU A 1 256 ? 53.843 8.179 -61.324 1.00 97.50 256 GLU A O 1
ATOM 2136 N N . ARG A 1 257 ? 51.645 8.573 -61.358 1.00 97.75 257 ARG A N 1
ATOM 2137 C CA . ARG A 1 257 ? 51.574 8.661 -62.820 1.00 97.75 257 ARG A CA 1
ATOM 2138 C C . ARG A 1 257 ? 52.285 9.913 -63.325 1.00 97.75 257 ARG A C 1
ATOM 2140 O O . ARG A 1 257 ? 53.072 9.801 -64.255 1.00 97.75 257 ARG A O 1
ATOM 2147 N N . GLN A 1 258 ? 52.045 11.057 -62.689 1.00 97.44 258 GLN A N 1
ATOM 2148 C CA . GLN A 1 258 ? 52.723 12.306 -63.019 1.00 97.44 258 GLN A CA 1
ATOM 2149 C C . GLN A 1 258 ? 54.244 12.174 -62.857 1.00 97.44 258 GLN A C 1
ATOM 2151 O O . GLN A 1 258 ? 54.977 12.605 -63.736 1.00 97.44 258 GLN A O 1
ATOM 2156 N N . ALA A 1 259 ? 54.720 11.521 -61.791 1.00 97.56 259 ALA A N 1
ATOM 2157 C CA . ALA A 1 259 ? 56.144 11.249 -61.593 1.00 97.56 259 ALA A CA 1
ATOM 2158 C C . ALA A 1 259 ? 56.735 10.396 -62.730 1.00 97.56 259 ALA A C 1
ATOM 2160 O O . ALA A 1 259 ? 57.746 10.776 -63.309 1.00 97.56 259 ALA A O 1
ATOM 2161 N N . ARG A 1 260 ? 56.063 9.303 -63.124 1.00 96.88 260 ARG A N 1
ATOM 2162 C CA . ARG A 1 260 ? 56.499 8.456 -64.252 1.00 96.88 260 ARG A CA 1
ATOM 2163 C C . ARG A 1 260 ? 56.484 9.197 -65.592 1.00 96.88 260 ARG A C 1
ATOM 2165 O O . ARG A 1 260 ? 57.344 8.960 -66.431 1.00 96.88 260 ARG A O 1
ATOM 2172 N N . GLU A 1 261 ? 55.499 10.067 -65.816 1.00 96.69 261 GLU A N 1
ATOM 2173 C CA . GLU A 1 261 ? 55.419 10.897 -67.025 1.00 96.69 261 GLU A CA 1
ATOM 2174 C C . GLU A 1 261 ? 56.564 11.922 -67.075 1.00 96.69 261 GLU A C 1
ATOM 2176 O O . GLU A 1 261 ? 57.138 12.119 -68.144 1.00 96.69 261 GLU A O 1
ATOM 2181 N N . ILE A 1 262 ? 56.943 12.509 -65.932 1.00 95.25 262 ILE A N 1
ATOM 2182 C CA . ILE A 1 262 ? 58.122 13.383 -65.812 1.00 95.25 262 ILE A CA 1
ATOM 2183 C C . ILE A 1 262 ? 59.405 12.592 -66.092 1.00 95.25 262 ILE A C 1
ATOM 2185 O O . ILE A 1 262 ? 60.178 12.991 -66.953 1.00 95.25 262 ILE A O 1
ATOM 2189 N N . GLU A 1 263 ? 59.600 11.435 -65.452 1.00 95.75 263 GLU A N 1
ATOM 2190 C CA . GLU A 1 263 ? 60.774 10.577 -65.681 1.00 95.75 263 GLU A CA 1
ATOM 2191 C C . GLU A 1 263 ? 60.905 10.155 -67.155 1.00 95.75 263 GLU A C 1
ATOM 2193 O O . GLU A 1 263 ? 61.999 10.178 -67.721 1.00 95.75 263 GLU A O 1
ATOM 2198 N N . ALA A 1 264 ? 59.792 9.795 -67.802 1.00 94.69 264 ALA A N 1
ATOM 2199 C CA . ALA A 1 264 ? 59.771 9.443 -69.220 1.00 94.69 264 ALA A CA 1
ATOM 2200 C C . ALA A 1 264 ? 60.084 10.648 -70.120 1.00 94.69 264 ALA A C 1
ATOM 2202 O O . ALA A 1 264 ? 60.815 10.506 -71.101 1.00 94.69 264 ALA A O 1
ATOM 2203 N N . PHE A 1 265 ? 59.555 11.828 -69.788 1.00 94.81 265 PHE A N 1
ATOM 2204 C CA . PHE A 1 265 ? 59.856 13.067 -70.501 1.00 94.81 265 PHE A CA 1
ATOM 2205 C C . PHE A 1 265 ? 61.334 13.452 -70.375 1.00 94.81 265 PHE A C 1
ATOM 2207 O O . PHE A 1 265 ? 61.958 13.808 -71.375 1.00 94.81 265 PHE A O 1
ATOM 2214 N N . ASP A 1 266 ? 61.914 13.339 -69.180 1.00 93.38 266 ASP A N 1
ATOM 2215 C CA . ASP A 1 266 ? 63.331 13.610 -68.937 1.00 93.38 266 ASP A CA 1
ATOM 2216 C C . ASP A 1 266 ? 64.218 12.617 -69.698 1.00 93.38 266 ASP A C 1
ATOM 2218 O O . ASP A 1 266 ? 65.187 13.014 -70.348 1.00 93.38 266 ASP A O 1
ATOM 2222 N N . ALA A 1 267 ? 63.859 11.329 -69.698 1.00 93.00 267 ALA A N 1
ATOM 2223 C CA . ALA A 1 267 ? 64.555 10.304 -70.473 1.00 93.00 267 ALA A CA 1
ATOM 2224 C C . ALA A 1 267 ? 64.509 10.582 -71.986 1.00 93.00 267 ALA A C 1
ATOM 2226 O O . ALA A 1 267 ? 65.528 10.475 -72.669 1.00 93.00 267 ALA A O 1
ATOM 2227 N N . GLU A 1 268 ? 63.352 10.985 -72.511 1.00 91.62 268 GLU A N 1
ATOM 2228 C CA . GLU A 1 268 ? 63.176 11.344 -73.920 1.00 91.62 268 GLU A CA 1
ATOM 2229 C C . GLU A 1 268 ? 63.931 12.636 -74.279 1.00 91.62 268 GLU A C 1
ATOM 2231 O O . GLU A 1 268 ? 64.581 12.713 -75.323 1.00 91.62 268 GLU A O 1
ATOM 2236 N N . SER A 1 269 ? 63.934 13.622 -73.379 1.00 88.62 269 SER A N 1
ATOM 2237 C CA . SER A 1 269 ? 64.710 14.860 -73.511 1.00 88.62 269 SER A CA 1
ATOM 2238 C C . SER A 1 269 ? 66.213 14.579 -73.548 1.00 88.62 269 SER A C 1
ATOM 2240 O O . SER A 1 269 ? 66.930 15.142 -74.378 1.00 88.62 269 SER A O 1
ATOM 2242 N N . MET A 1 270 ? 66.694 13.659 -72.703 1.00 89.06 270 MET A N 1
ATOM 2243 C CA . MET A 1 270 ? 68.074 13.175 -72.749 1.00 89.06 270 MET A CA 1
ATOM 2244 C C . MET A 1 270 ? 68.381 12.449 -74.064 1.00 89.06 270 MET A C 1
ATOM 2246 O O . MET A 1 270 ? 69.430 12.683 -74.662 1.00 89.06 270 MET A O 1
ATOM 2250 N N . ARG A 1 271 ? 67.458 11.608 -74.544 1.00 91.19 271 ARG A N 1
ATOM 2251 C CA . ARG A 1 271 ? 67.601 10.825 -75.782 1.00 91.19 271 ARG A CA 1
ATOM 2252 C C . ARG A 1 271 ? 67.678 11.698 -77.034 1.00 91.19 271 ARG A C 1
ATOM 2254 O O . ARG A 1 271 ? 68.470 11.414 -77.927 1.00 91.19 271 ARG A O 1
ATOM 2261 N N . LEU A 1 272 ? 66.864 12.749 -77.102 1.00 87.69 272 LEU A N 1
ATOM 2262 C CA . LEU A 1 272 ? 66.833 13.706 -78.213 1.00 87.69 272 LEU A CA 1
ATOM 2263 C C . LEU A 1 272 ? 67.947 14.769 -78.124 1.00 87.69 272 LEU A C 1
ATOM 2265 O O . LEU A 1 272 ? 68.039 15.630 -78.995 1.00 87.69 272 LEU A O 1
ATOM 2269 N N . GLY A 1 273 ? 68.807 14.712 -77.099 1.00 78.38 273 GLY A N 1
ATOM 2270 C CA . GLY A 1 273 ? 69.965 15.597 -76.946 1.00 78.38 273 GLY A CA 1
ATOM 2271 C C . GLY A 1 273 ? 69.657 16.971 -76.341 1.00 78.38 273 GLY A C 1
ATOM 2272 O O . GLY A 1 273 ? 70.551 17.815 -76.262 1.00 78.38 273 GLY A O 1
ATOM 2273 N N . PHE A 1 274 ? 68.432 17.206 -75.854 1.00 66.94 274 PHE A N 1
ATOM 2274 C CA . PHE A 1 274 ? 68.071 18.447 -75.154 1.00 66.94 274 PHE A CA 1
ATOM 2275 C C . PHE A 1 274 ? 68.814 18.611 -73.819 1.00 66.94 274 PHE A C 1
ATOM 2277 O O . PHE A 1 274 ? 69.008 19.734 -73.353 1.00 66.94 274 PHE A O 1
ATOM 2284 N N . SER A 1 275 ? 69.324 17.518 -73.246 1.00 61.16 275 SER A N 1
ATOM 2285 C CA . SER A 1 275 ? 70.226 17.537 -72.088 1.00 61.16 275 SER A CA 1
ATOM 2286 C C . SER A 1 275 ? 71.520 18.327 -72.332 1.00 61.16 275 SER A C 1
ATOM 2288 O O . SER A 1 275 ? 72.067 18.888 -71.384 1.00 61.16 275 SER A O 1
ATOM 2290 N N . SER A 1 276 ? 71.975 18.469 -73.587 1.00 53.16 276 SER A N 1
ATOM 2291 C CA . SER A 1 276 ? 73.135 19.307 -73.928 1.00 53.16 276 SER A CA 1
ATOM 2292 C C . SER A 1 276 ? 72.818 20.811 -73.961 1.00 53.16 276 SER A C 1
ATOM 2294 O O . SER A 1 276 ? 73.736 21.615 -73.812 1.00 53.16 276 SER A O 1
ATOM 2296 N N . MET A 1 277 ? 71.551 21.220 -74.127 1.00 55.00 277 MET A N 1
ATOM 2297 C CA . MET A 1 277 ? 71.160 22.642 -74.103 1.00 55.00 277 MET A CA 1
ATOM 2298 C C . MET A 1 277 ? 70.887 23.168 -72.688 1.00 55.00 277 MET A C 1
ATOM 2300 O O . MET A 1 277 ? 71.077 24.356 -72.444 1.00 55.00 277 MET A O 1
ATOM 2304 N N . ALA A 1 278 ? 70.487 22.312 -71.742 1.00 56.50 278 ALA A N 1
ATOM 2305 C CA . ALA A 1 278 ? 70.193 22.729 -70.365 1.00 56.50 278 ALA A CA 1
ATOM 2306 C C . ALA A 1 278 ? 71.452 23.038 -69.525 1.00 56.50 278 ALA A C 1
ATOM 2308 O O . ALA A 1 278 ? 71.366 23.763 -68.538 1.00 56.50 278 ALA A O 1
ATOM 2309 N N . LEU A 1 279 ? 72.624 22.525 -69.924 1.00 53.94 279 LEU A N 1
ATOM 2310 C CA . LEU A 1 279 ? 73.904 22.728 -69.224 1.00 53.94 279 LEU A CA 1
ATOM 2311 C C . LEU A 1 279 ? 74.924 23.580 -70.008 1.00 53.94 279 LEU A C 1
ATOM 2313 O O . LEU A 1 279 ? 75.959 23.942 -69.457 1.00 53.94 279 LEU A O 1
ATOM 2317 N N . GLY A 1 280 ? 74.647 23.928 -71.271 1.00 54.06 280 GLY A N 1
ATOM 2318 C CA . GLY A 1 280 ? 75.585 24.635 -72.158 1.00 54.06 280 GLY A CA 1
ATOM 2319 C C . GLY A 1 280 ? 75.411 26.155 -72.263 1.00 54.06 280 GLY A C 1
ATOM 2320 O O . GLY A 1 280 ? 76.081 26.773 -73.086 1.00 54.06 280 GLY A O 1
ATOM 2321 N N . GLY A 1 281 ? 74.512 26.775 -71.490 1.00 53.00 281 GLY A N 1
ATOM 2322 C CA . GLY A 1 281 ? 74.092 28.150 -71.778 1.00 53.00 281 GLY A CA 1
ATOM 2323 C C . GLY A 1 281 ? 73.555 28.970 -70.613 1.00 53.00 281 GLY A C 1
ATOM 2324 O O . GLY A 1 281 ? 72.590 29.691 -70.821 1.00 53.00 281 GLY A O 1
ATOM 2325 N N . ILE A 1 282 ? 74.166 28.914 -69.424 1.00 45.88 282 ILE A N 1
ATOM 2326 C CA . ILE A 1 282 ? 74.108 30.038 -68.471 1.00 45.88 282 ILE A CA 1
ATOM 2327 C C . ILE A 1 282 ? 75.514 30.269 -67.890 1.00 45.88 282 ILE A C 1
ATOM 2329 O O . ILE A 1 282 ? 76.018 29.401 -67.176 1.00 45.88 282 ILE A O 1
ATOM 2333 N N . PRO A 1 283 ? 76.174 31.412 -68.173 1.00 47.25 283 PRO A N 1
ATOM 2334 C CA . PRO A 1 283 ? 77.393 31.792 -67.472 1.00 47.25 283 PRO A CA 1
ATOM 2335 C C . PRO A 1 283 ? 77.070 32.092 -66.002 1.00 47.25 283 PRO A C 1
ATOM 2337 O O . PRO A 1 283 ? 76.078 32.750 -65.685 1.00 47.25 283 PRO A O 1
ATOM 2340 N N . ALA A 1 284 ? 77.937 31.627 -65.103 1.00 52.88 284 ALA A N 1
ATOM 2341 C CA . ALA A 1 284 ? 77.789 31.690 -63.647 1.00 52.88 284 ALA A CA 1
ATOM 2342 C C . ALA A 1 284 ? 77.737 33.114 -63.035 1.00 52.88 284 ALA A C 1
ATOM 2344 O O . ALA A 1 284 ? 77.649 33.243 -61.818 1.00 52.88 284 ALA A O 1
ATOM 2345 N N . GLU A 1 285 ? 77.742 34.185 -63.836 1.00 51.28 285 GLU A N 1
ATOM 2346 C CA . GLU A 1 285 ? 77.628 35.575 -63.359 1.00 51.28 285 GLU A CA 1
ATOM 2347 C C . GLU A 1 285 ? 76.197 36.145 -63.377 1.00 51.28 285 GLU A C 1
ATOM 2349 O O . GLU A 1 285 ? 75.945 37.174 -62.754 1.00 51.28 285 GLU A O 1
ATOM 2354 N N . ALA A 1 286 ? 75.215 35.475 -63.993 1.00 48.56 286 ALA A N 1
ATOM 2355 C CA . ALA A 1 286 ? 73.821 35.949 -63.985 1.00 48.56 286 ALA A CA 1
ATOM 2356 C C . ALA A 1 286 ? 73.039 35.583 -62.703 1.00 48.56 286 ALA A C 1
ATOM 2358 O O . ALA A 1 286 ? 71.941 36.087 -62.480 1.00 48.56 286 ALA A O 1
ATOM 2359 N N . ALA A 1 287 ? 73.600 34.738 -61.831 1.00 52.62 287 ALA A N 1
ATOM 2360 C CA . ALA A 1 287 ? 72.980 34.343 -60.562 1.00 52.62 287 ALA A CA 1
ATOM 2361 C C . ALA A 1 287 ? 73.103 35.411 -59.448 1.00 52.62 287 ALA A C 1
ATOM 2363 O O . ALA A 1 287 ? 72.560 35.222 -58.361 1.00 52.62 287 ALA A O 1
ATOM 2364 N N . ALA A 1 288 ? 73.800 36.528 -59.704 1.00 55.03 288 ALA A N 1
ATOM 2365 C CA . ALA A 1 288 ? 74.085 37.572 -58.714 1.00 55.03 288 ALA A CA 1
ATOM 2366 C C . ALA A 1 288 ? 73.267 38.872 -58.879 1.00 55.03 288 ALA A C 1
ATOM 2368 O O . ALA A 1 288 ? 73.458 39.806 -58.101 1.00 55.03 288 ALA A O 1
ATOM 2369 N N . GLN A 1 289 ? 72.342 38.965 -59.843 1.00 49.44 289 GLN A N 1
ATOM 2370 C CA . GLN A 1 289 ? 71.467 40.138 -59.996 1.00 49.44 289 GLN A CA 1
ATOM 2371 C C . GLN A 1 289 ? 70.017 39.789 -59.663 1.00 49.44 289 GLN A C 1
ATOM 2373 O O . GLN A 1 289 ? 69.364 38.986 -60.325 1.00 49.44 289 GLN A O 1
ATOM 2378 N N . GLY A 1 290 ? 69.553 40.380 -58.560 1.00 49.94 290 GLY A N 1
ATOM 2379 C CA . GLY A 1 290 ? 68.265 40.112 -57.943 1.00 49.94 290 GLY A CA 1
ATOM 2380 C C . GLY A 1 290 ? 67.074 40.402 -58.852 1.00 49.94 290 GLY A C 1
ATOM 2381 O O . GLY A 1 290 ? 66.939 41.488 -59.410 1.00 49.94 290 GLY A O 1
ATOM 2382 N N . TYR A 1 291 ? 66.160 39.437 -58.899 1.00 48.81 291 TYR A N 1
ATOM 2383 C CA . TYR A 1 291 ? 64.765 39.656 -59.258 1.00 48.81 291 TYR A CA 1
ATOM 2384 C C . TYR A 1 291 ? 63.944 39.787 -57.966 1.00 48.81 291 TYR A C 1
ATOM 2386 O O . TYR A 1 291 ? 64.192 39.036 -57.017 1.00 48.81 291 TYR A O 1
ATOM 2394 N N . PRO A 1 292 ? 62.978 40.720 -57.883 1.00 55.88 292 PRO A N 1
ATOM 2395 C CA . PRO A 1 292 ? 62.094 40.795 -56.730 1.00 55.88 292 PRO A CA 1
ATOM 2396 C C . PRO A 1 292 ? 61.244 39.522 -56.646 1.00 55.88 292 PRO A C 1
ATOM 2398 O O . PRO A 1 292 ? 60.785 38.991 -57.659 1.00 55.88 292 PRO A O 1
ATOM 2401 N N . ALA A 1 293 ? 61.059 39.029 -55.422 1.00 54.41 293 ALA A N 1
ATOM 2402 C CA . ALA A 1 293 ? 60.279 37.833 -55.134 1.00 54.41 293 ALA A CA 1
ATOM 2403 C C . ALA A 1 293 ? 58.843 37.941 -55.696 1.00 54.41 293 ALA A C 1
ATOM 2405 O O . ALA A 1 293 ? 58.226 39.006 -55.586 1.00 54.41 293 ALA A O 1
ATOM 2406 N N . PRO A 1 294 ? 58.271 36.858 -56.256 1.00 60.78 294 PRO A N 1
ATOM 2407 C CA . PRO A 1 294 ? 56.853 36.831 -56.596 1.00 60.78 294 PRO A CA 1
ATOM 2408 C C . PRO A 1 294 ? 56.000 36.946 -55.314 1.00 60.78 294 PRO A C 1
ATOM 2410 O O . PRO A 1 294 ? 56.406 36.434 -54.265 1.00 60.78 294 PRO A O 1
ATOM 2413 N N . PRO A 1 295 ? 54.821 37.599 -55.357 1.00 64.69 295 PRO A N 1
ATOM 2414 C CA . PRO A 1 295 ? 53.929 37.653 -54.204 1.00 64.69 2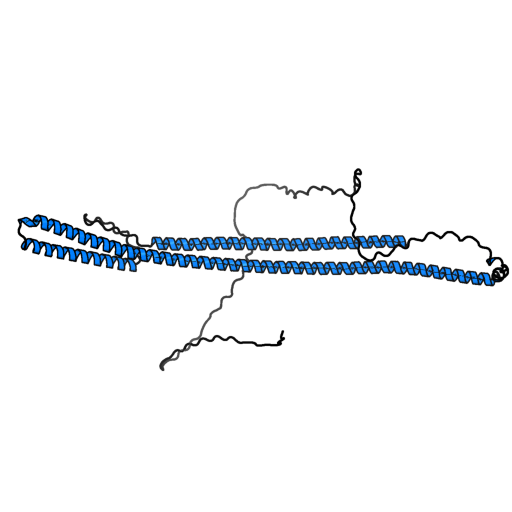95 PRO A CA 1
ATOM 2415 C C . PRO A 1 295 ? 53.487 36.233 -53.804 1.00 64.69 295 PRO A C 1
ATOM 2417 O O . PRO A 1 295 ? 53.333 35.371 -54.676 1.00 64.69 295 PRO A O 1
ATOM 2420 N N . PRO A 1 296 ? 53.275 35.960 -52.503 1.00 62.16 296 PRO A N 1
ATOM 2421 C CA . PRO A 1 296 ? 52.886 34.634 -52.041 1.00 62.16 296 PRO A CA 1
ATOM 2422 C C . PRO A 1 296 ? 51.551 34.215 -52.669 1.00 62.16 296 PRO A C 1
ATOM 2424 O O . PRO A 1 296 ? 50.581 34.976 -52.669 1.00 62.16 296 PRO A O 1
ATOM 2427 N N . ALA A 1 297 ? 51.499 32.986 -53.190 1.00 55.41 297 ALA A N 1
ATOM 2428 C CA . ALA A 1 297 ? 50.255 32.361 -53.624 1.00 55.41 297 ALA A CA 1
ATOM 2429 C C . ALA A 1 297 ? 49.248 32.328 -52.454 1.00 55.41 297 ALA A C 1
ATOM 2431 O O . ALA A 1 297 ? 49.665 32.131 -51.307 1.00 55.41 297 ALA A O 1
ATOM 2432 N N . PRO A 1 298 ? 47.932 32.492 -52.697 1.00 51.38 298 PRO A N 1
ATOM 2433 C CA . PRO A 1 298 ? 46.942 32.439 -51.630 1.00 51.38 298 PRO A CA 1
ATOM 2434 C C . PRO A 1 298 ? 47.025 31.084 -50.930 1.00 51.38 298 PRO A C 1
ATOM 2436 O O . PRO A 1 298 ? 46.897 30.041 -51.574 1.00 51.38 298 PRO A O 1
ATOM 2439 N N . ALA A 1 299 ? 47.240 31.101 -49.615 1.00 46.56 299 ALA A N 1
ATOM 2440 C CA . ALA A 1 299 ? 47.141 29.916 -48.784 1.00 46.56 299 ALA A CA 1
ATOM 2441 C C . ALA A 1 299 ? 45.762 29.285 -49.005 1.00 46.56 299 ALA A C 1
ATOM 2443 O O . ALA A 1 299 ? 44.727 29.901 -48.742 1.00 46.56 299 ALA A O 1
ATOM 2444 N N . TRP A 1 300 ? 45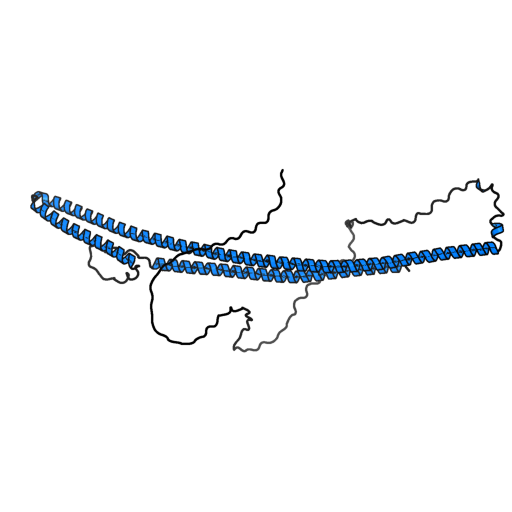.738 28.055 -49.513 1.00 40.62 300 TRP A N 1
ATOM 2445 C CA . TRP A 1 300 ? 44.520 27.260 -49.500 1.00 40.62 300 TRP A CA 1
ATOM 2446 C C . TRP A 1 300 ? 44.139 27.105 -48.025 1.00 40.62 300 TRP A C 1
ATOM 2448 O O . TRP A 1 300 ? 45.012 26.768 -47.221 1.00 40.62 300 TRP A O 1
ATOM 2458 N N . PRO A 1 301 ? 42.892 27.385 -47.617 1.00 45.25 301 PRO A N 1
ATOM 2459 C CA . PRO A 1 301 ? 42.537 27.287 -46.215 1.00 45.25 301 PRO A CA 1
ATOM 2460 C C . PRO A 1 301 ? 42.592 25.818 -45.791 1.00 45.25 301 PRO A C 1
ATOM 2462 O O . PRO A 1 301 ? 41.672 25.041 -46.052 1.00 45.25 301 PRO A O 1
ATOM 2465 N N . SER A 1 302 ? 43.669 25.448 -45.100 1.00 41.66 302 SER A N 1
ATOM 2466 C CA . SER A 1 302 ? 43.695 24.313 -44.188 1.00 41.66 302 SER A CA 1
ATOM 2467 C C . SER A 1 302 ? 42.610 24.553 -43.149 1.00 41.66 302 SER A C 1
ATOM 2469 O O . SER A 1 302 ? 42.774 25.347 -42.222 1.00 41.66 302 SER A O 1
ATOM 2471 N N . ARG A 1 303 ? 41.454 23.912 -43.327 1.00 39.47 303 ARG A N 1
ATOM 2472 C CA . ARG A 1 303 ? 40.437 23.878 -42.281 1.00 39.47 303 ARG A CA 1
ATOM 2473 C C . ARG A 1 303 ? 40.988 23.054 -41.112 1.00 39.47 303 ARG A C 1
ATOM 2475 O O . ARG A 1 303 ? 41.412 21.920 -41.338 1.00 39.47 303 ARG A O 1
ATOM 2482 N N . PRO A 1 304 ? 40.981 23.586 -39.880 1.00 39.34 304 PRO A N 1
ATOM 2483 C CA . PRO A 1 304 ? 41.356 22.819 -38.706 1.00 39.34 304 PRO A CA 1
ATOM 2484 C C . PRO A 1 304 ? 40.339 21.700 -38.462 1.00 39.34 304 PRO A C 1
ATOM 2486 O O . PRO A 1 304 ? 39.133 21.883 -38.642 1.00 39.34 304 PRO A O 1
ATOM 2489 N N . VAL A 1 305 ? 40.842 20.549 -38.021 1.00 37.72 305 VAL A N 1
ATOM 2490 C CA . VAL A 1 305 ? 40.054 19.496 -37.374 1.00 37.72 305 VAL A CA 1
ATOM 2491 C C . VAL A 1 305 ? 39.427 20.086 -36.103 1.00 37.72 305 VAL A C 1
ATOM 2493 O O . VAL A 1 305 ? 40.177 20.537 -35.234 1.00 37.72 305 VAL A O 1
ATOM 2496 N N . PRO A 1 306 ? 38.093 20.078 -35.926 1.00 38.59 306 PRO A N 1
ATOM 2497 C CA . PRO A 1 306 ? 37.502 20.346 -34.628 1.00 38.59 306 PRO A CA 1
ATOM 2498 C C . PRO A 1 306 ? 37.646 19.091 -33.772 1.00 38.59 306 PRO A C 1
ATOM 2500 O O . PRO A 1 306 ? 36.959 18.088 -33.958 1.00 38.59 306 PRO A O 1
ATOM 2503 N N . ARG A 1 307 ? 38.567 19.170 -32.816 1.00 37.78 307 ARG A N 1
ATOM 2504 C CA . ARG A 1 307 ? 38.526 18.379 -31.591 1.00 37.78 307 ARG A CA 1
ATOM 2505 C C . ARG A 1 307 ? 37.258 18.778 -30.823 1.00 37.78 307 ARG A C 1
ATOM 2507 O O . ARG A 1 307 ? 36.878 19.945 -30.819 1.00 37.78 307 ARG A O 1
ATOM 2514 N N . SER A 1 308 ? 36.605 17.785 -30.235 1.00 46.38 308 SER A N 1
ATOM 2515 C CA . SER A 1 308 ? 35.339 17.836 -29.506 1.00 46.38 308 SER A CA 1
ATOM 2516 C C . SER A 1 308 ? 35.036 19.133 -28.742 1.00 46.38 308 SER A C 1
ATOM 2518 O O . SER A 1 308 ? 35.850 19.593 -27.946 1.00 46.38 308 SER A O 1
ATOM 2520 N N . GLY A 1 309 ? 33.791 19.606 -28.886 1.00 46.41 309 GLY A N 1
ATOM 2521 C CA . GLY A 1 309 ? 33.099 20.428 -27.889 1.00 46.41 309 GLY A CA 1
ATOM 2522 C C . GLY A 1 309 ? 32.780 21.863 -28.309 1.00 46.41 309 GLY A C 1
ATOM 2523 O O . GLY A 1 309 ? 33.525 22.764 -27.951 1.00 46.41 309 GLY A O 1
ATOM 2524 N N . ALA A 1 310 ? 31.637 22.092 -28.974 1.00 34.84 310 ALA A N 1
ATOM 2525 C CA . ALA A 1 310 ? 30.920 23.375 -28.909 1.00 34.84 310 ALA A CA 1
ATOM 2526 C C . ALA A 1 310 ? 29.499 23.318 -29.523 1.00 34.84 310 ALA A C 1
ATOM 2528 O O . ALA A 1 310 ? 29.328 23.292 -30.736 1.00 34.84 310 ALA A O 1
ATOM 2529 N N . HIS A 1 311 ? 28.494 23.256 -28.642 1.00 37.94 311 HIS A N 1
ATOM 2530 C CA . HIS A 1 311 ? 27.215 23.990 -28.651 1.00 37.94 311 HIS A CA 1
ATOM 2531 C C . HIS A 1 311 ? 26.742 24.682 -29.955 1.00 37.94 311 HIS A C 1
ATOM 2533 O O . HIS A 1 311 ? 27.307 25.676 -30.399 1.00 37.94 311 HIS A O 1
ATOM 2539 N N . TRP A 1 312 ? 25.579 24.264 -30.467 1.00 31.39 312 TRP A N 1
ATOM 2540 C CA . TRP A 1 312 ? 24.754 25.096 -31.349 1.00 31.39 312 TRP A CA 1
ATOM 2541 C C . TRP A 1 312 ? 23.798 25.932 -30.492 1.00 31.39 312 TRP A C 1
ATOM 2543 O O . TRP A 1 312 ? 22.802 25.416 -29.990 1.00 31.39 312 TRP A O 1
ATOM 2553 N N . SER A 1 313 ? 24.094 27.220 -30.327 1.00 36.03 313 SER A N 1
ATOM 2554 C CA . SER A 1 313 ? 23.150 28.197 -29.775 1.00 36.03 313 SER A CA 1
ATOM 2555 C C . SER A 1 313 ? 22.598 29.044 -30.919 1.00 36.03 313 SER A C 1
ATOM 2557 O O . SER A 1 313 ? 23.341 29.750 -31.597 1.00 36.03 313 SER A O 1
ATOM 2559 N N . HIS A 1 314 ? 21.289 28.956 -31.150 1.00 39.72 314 HIS A N 1
ATOM 2560 C CA . HIS A 1 314 ? 20.567 29.789 -32.109 1.00 39.72 314 HIS A CA 1
ATOM 2561 C C . HIS A 1 314 ? 20.404 31.213 -31.553 1.00 39.72 314 HIS A C 1
ATOM 2563 O O . HIS A 1 314 ? 19.784 31.398 -30.508 1.00 39.72 314 HIS A O 1
ATOM 2569 N N . GLY A 1 315 ? 20.934 32.218 -32.254 1.00 42.94 315 GLY A N 1
ATOM 2570 C CA . GLY A 1 315 ? 20.556 33.622 -32.054 1.00 42.94 315 GLY A CA 1
ATOM 2571 C C . GLY A 1 315 ? 19.249 33.960 -32.796 1.00 42.94 315 GLY A C 1
ATOM 2572 O O . GLY A 1 315 ? 18.957 33.323 -33.813 1.00 42.94 315 GLY A O 1
ATOM 2573 N N . PRO A 1 316 ? 18.443 34.925 -32.310 1.00 54.91 316 PRO A N 1
ATOM 2574 C CA . PRO A 1 316 ? 17.145 35.262 -32.896 1.00 54.91 316 PRO A CA 1
ATOM 2575 C C . PRO A 1 316 ? 17.282 36.085 -34.196 1.00 54.91 316 PRO A C 1
ATOM 2577 O O . PRO A 1 316 ? 18.245 36.842 -34.338 1.00 54.91 316 PRO A O 1
ATOM 2580 N N . PRO A 1 317 ? 16.330 35.974 -35.145 1.00 58.34 317 PRO A N 1
ATOM 2581 C CA . PRO A 1 317 ? 16.340 36.760 -36.379 1.00 58.34 317 PRO A CA 1
ATOM 2582 C C . PRO A 1 317 ? 15.848 38.211 -36.159 1.00 58.34 317 PRO A C 1
ATOM 2584 O O . PRO A 1 317 ? 15.076 38.462 -35.231 1.00 58.34 317 PRO A O 1
ATOM 2587 N N . PRO A 1 318 ? 16.262 39.172 -37.012 1.00 55.28 318 PRO A N 1
ATOM 2588 C CA . PRO A 1 318 ? 15.827 40.572 -36.946 1.00 55.28 318 PRO A CA 1
ATOM 2589 C C . PRO A 1 318 ? 14.334 40.752 -37.310 1.00 55.28 318 PRO A C 1
ATOM 2591 O O . PRO A 1 318 ? 13.771 39.923 -38.031 1.00 55.28 318 PRO A O 1
ATOM 2594 N N . PRO A 1 319 ? 13.671 41.826 -36.833 1.00 53.88 319 PRO A N 1
ATOM 2595 C CA . PRO A 1 319 ? 12.227 42.001 -36.977 1.00 53.88 319 PRO A CA 1
ATOM 2596 C C . PRO A 1 319 ? 11.849 42.462 -38.393 1.00 53.88 319 PRO A C 1
ATOM 2598 O O . PRO A 1 319 ? 12.410 43.429 -38.901 1.00 53.88 319 PRO A O 1
ATOM 2601 N N . GLY A 1 320 ? 10.859 41.803 -39.010 1.00 57.78 320 GLY A N 1
ATOM 2602 C CA . GLY A 1 320 ? 10.171 42.322 -40.204 1.00 57.78 320 GLY A CA 1
ATOM 2603 C C . GLY A 1 320 ? 10.025 41.388 -41.410 1.00 57.78 320 GLY A C 1
ATOM 2604 O O . GLY A 1 320 ? 9.424 41.803 -42.395 1.00 57.78 320 GLY A O 1
ATOM 2605 N N . MET A 1 321 ? 10.508 40.141 -41.368 1.00 52.41 321 MET A N 1
ATOM 2606 C CA . MET A 1 321 ? 10.285 39.174 -42.459 1.00 52.41 321 MET A CA 1
ATOM 2607 C C . MET A 1 321 ? 9.333 38.043 -42.036 1.00 52.41 321 MET A C 1
ATOM 2609 O O . MET A 1 321 ? 9.537 37.453 -40.972 1.00 52.41 321 MET A O 1
ATOM 2613 N N . PRO A 1 322 ? 8.316 37.693 -42.848 1.00 56.84 322 PRO A N 1
ATOM 2614 C CA . PRO A 1 322 ? 7.512 36.502 -42.605 1.00 56.84 322 PRO A CA 1
ATOM 2615 C C . PRO A 1 322 ? 8.341 35.225 -42.871 1.00 56.84 322 PRO A C 1
ATOM 2617 O O . PRO A 1 322 ? 9.153 35.201 -43.800 1.00 56.84 322 PRO A O 1
ATOM 2620 N N . PRO A 1 323 ? 8.168 34.154 -42.073 1.00 59.31 323 PRO A N 1
ATOM 2621 C CA . PRO A 1 323 ? 8.933 32.917 -42.221 1.00 59.31 323 PRO A CA 1
ATOM 2622 C C . PRO A 1 323 ? 8.538 32.131 -43.488 1.00 59.31 323 PRO A C 1
ATOM 2624 O O . PRO A 1 323 ? 7.406 32.244 -43.962 1.00 59.31 323 PRO A O 1
ATOM 2627 N N . PRO A 1 324 ? 9.439 31.292 -44.039 1.00 51.75 324 PRO A N 1
ATOM 2628 C CA . PRO A 1 324 ? 9.158 30.508 -45.238 1.00 51.75 324 PRO A CA 1
ATOM 2629 C C . PRO A 1 324 ? 8.133 29.389 -44.970 1.00 51.75 324 PRO A C 1
ATOM 2631 O O . PRO A 1 324 ? 8.143 28.732 -43.927 1.00 51.75 324 PRO A O 1
ATOM 2634 N N . ALA A 1 325 ? 7.268 29.151 -45.959 1.00 53.00 325 ALA A N 1
ATOM 2635 C CA . ALA A 1 325 ? 6.013 28.388 -45.894 1.00 53.00 325 ALA A CA 1
ATOM 2636 C C . ALA A 1 325 ? 6.103 26.877 -45.567 1.00 53.00 325 ALA A C 1
ATOM 2638 O O . ALA A 1 325 ? 5.089 26.187 -45.576 1.00 53.00 325 ALA A O 1
ATOM 2639 N N . TRP A 1 326 ? 7.283 26.339 -45.253 1.00 50.47 326 TRP A N 1
ATOM 2640 C CA . TRP A 1 326 ? 7.475 24.921 -44.911 1.00 50.47 326 TRP A CA 1
ATOM 2641 C C . TRP A 1 326 ? 7.507 24.651 -43.396 1.00 50.47 326 TRP A C 1
ATOM 2643 O O . TRP A 1 326 ? 7.591 23.497 -42.976 1.00 50.47 326 TRP A O 1
ATOM 2653 N N . ARG A 1 327 ? 7.392 25.696 -42.561 1.00 49.84 327 ARG A N 1
ATOM 2654 C CA . ARG A 1 327 ? 7.062 25.585 -41.129 1.00 49.84 327 ARG A CA 1
ATOM 2655 C C . ARG A 1 327 ? 5.678 26.167 -40.833 1.00 49.84 327 ARG A C 1
ATOM 2657 O O . ARG A 1 327 ? 5.551 27.161 -40.129 1.00 49.84 327 ARG A O 1
ATOM 2664 N N . GLN A 1 328 ? 4.638 25.535 -41.357 1.00 38.72 328 GLN A N 1
ATOM 2665 C CA . GLN A 1 328 ? 3.287 25.653 -40.808 1.00 38.72 328 GLN A CA 1
ATOM 2666 C C . GLN A 1 328 ? 2.914 24.274 -40.250 1.00 38.72 328 GLN A C 1
ATOM 2668 O O . GLN A 1 328 ? 3.028 23.288 -40.984 1.00 38.72 328 GLN A O 1
ATOM 2673 N N . PRO A 1 329 ? 2.505 24.149 -38.976 1.00 42.06 329 PRO A N 1
ATOM 2674 C CA . PRO A 1 329 ? 1.825 22.948 -38.534 1.00 42.06 329 PRO A CA 1
ATOM 2675 C C . PRO A 1 329 ? 0.475 22.913 -39.251 1.00 42.06 329 PRO A C 1
ATOM 2677 O O . PRO A 1 329 ? -0.302 23.864 -39.173 1.00 42.06 329 PRO A O 1
ATOM 2680 N N . ALA A 1 330 ? 0.195 21.830 -39.970 1.00 38.88 330 ALA A N 1
ATOM 2681 C CA . ALA A 1 330 ? -1.157 21.572 -40.428 1.00 38.88 330 ALA A CA 1
ATOM 2682 C C . ALA A 1 330 ? -2.056 21.496 -39.184 1.00 38.88 330 ALA A C 1
ATOM 2684 O O . ALA A 1 330 ? -1.960 20.550 -38.402 1.00 38.88 330 ALA A O 1
ATOM 2685 N N . LEU A 1 331 ? -2.905 22.506 -38.978 1.00 47.00 331 LEU A N 1
ATOM 2686 C CA . LEU A 1 331 ? -4.053 22.401 -38.087 1.00 47.00 331 LEU A CA 1
ATOM 2687 C C . LEU A 1 331 ? -5.036 21.424 -38.735 1.00 47.00 331 LEU A C 1
ATOM 2689 O O . LEU A 1 331 ? -5.978 21.818 -39.417 1.00 47.00 331 LEU A O 1
ATOM 2693 N N . LEU A 1 332 ? -4.775 20.132 -38.560 1.00 44.12 332 LEU A N 1
ATOM 2694 C CA . LEU A 1 332 ? -5.762 19.096 -38.799 1.00 44.12 332 LEU A CA 1
ATOM 2695 C C . LEU A 1 332 ? -6.569 18.934 -37.515 1.00 44.12 332 LEU A C 1
ATOM 2697 O O . LEU A 1 332 ? -6.079 18.454 -36.493 1.00 44.12 332 LEU A O 1
ATOM 2701 N N . ALA A 1 333 ? -7.812 19.398 -37.597 1.00 45.31 333 ALA A N 1
ATOM 2702 C CA . ALA A 1 333 ? -8.890 19.066 -36.684 1.00 45.31 333 ALA A CA 1
ATOM 2703 C C . ALA A 1 333 ? -8.976 17.537 -36.475 1.00 45.31 333 ALA A C 1
ATOM 2705 O O . ALA A 1 333 ? -8.630 16.770 -37.380 1.00 45.31 333 ALA A O 1
ATOM 2706 N N . PRO A 1 334 ? -9.427 17.071 -35.299 1.00 46.06 334 PRO A N 1
ATOM 2707 C CA . PRO A 1 334 ? -9.493 15.645 -35.006 1.00 46.06 334 PRO A CA 1
ATOM 2708 C C . PRO A 1 334 ? -10.496 14.953 -35.942 1.00 46.06 334 PRO A C 1
ATOM 2710 O O . PRO A 1 334 ? -11.563 15.517 -36.201 1.00 46.06 334 PRO A O 1
ATOM 2713 N N . PRO A 1 335 ? -10.233 13.723 -36.418 1.00 46.78 335 PRO A N 1
ATOM 2714 C CA . PRO A 1 335 ? -11.303 12.920 -36.977 1.00 46.78 335 PRO A CA 1
ATOM 2715 C C . PRO A 1 335 ? -12.254 12.548 -35.832 1.00 46.78 335 PRO A C 1
ATOM 2717 O O . PRO A 1 335 ? -11.849 11.953 -34.831 1.00 46.78 335 PRO A O 1
ATOM 2720 N N . GLY A 1 336 ? -13.518 12.953 -35.963 1.00 47.06 336 GLY A N 1
ATOM 2721 C CA . GLY A 1 336 ? -14.598 12.497 -35.094 1.00 47.06 336 GLY A CA 1
ATOM 2722 C C . GLY A 1 336 ? -14.774 10.972 -35.160 1.00 47.06 336 GLY A C 1
ATOM 2723 O O . GLY A 1 336 ? -14.281 10.324 -36.088 1.00 47.06 336 GLY A O 1
ATOM 2724 N N . PRO A 1 337 ? -15.458 10.375 -34.171 1.00 54.75 337 PRO A N 1
ATOM 2725 C CA . PRO A 1 337 ? -15.654 8.932 -34.115 1.00 54.75 337 PRO A CA 1
ATOM 2726 C C . PRO A 1 337 ? -16.563 8.456 -35.263 1.00 54.75 337 PRO A C 1
ATOM 2728 O O . PRO A 1 337 ? -17.369 9.242 -35.770 1.00 54.75 337 PRO A O 1
ATOM 2731 N N . PRO A 1 338 ? -16.491 7.176 -35.674 1.00 50.44 338 PRO A N 1
ATOM 2732 C CA . PRO A 1 338 ? -17.374 6.659 -36.707 1.00 50.44 338 PRO A CA 1
ATOM 2733 C C . PRO A 1 338 ? -18.824 6.675 -36.218 1.00 50.44 338 PRO A C 1
ATOM 2735 O O . PRO A 1 338 ? -19.163 6.085 -35.190 1.00 50.44 338 PRO A O 1
ATOM 2738 N N . ASN A 1 339 ? -19.669 7.348 -36.993 1.00 38.28 339 ASN A N 1
ATOM 2739 C CA . ASN A 1 339 ? -21.113 7.373 -36.845 1.00 38.28 339 ASN A CA 1
ATOM 2740 C C . ASN A 1 339 ? -21.669 6.008 -37.290 1.00 38.28 339 ASN A C 1
ATOM 2742 O O . ASN A 1 339 ? -21.752 5.725 -38.485 1.00 38.28 339 ASN A O 1
ATOM 2746 N N . TRP A 1 340 ? -22.039 5.152 -36.337 1.00 40.00 340 TRP A N 1
ATOM 2747 C CA . TRP A 1 340 ? -22.873 3.984 -36.617 1.00 40.00 340 TRP A CA 1
ATOM 2748 C C . TRP A 1 340 ? -24.324 4.449 -36.740 1.00 40.00 340 TRP A C 1
ATOM 2750 O O . TRP A 1 340 ? -25.017 4.665 -35.748 1.00 40.00 340 TRP A O 1
ATOM 2760 N N . LEU A 1 341 ? -24.768 4.629 -37.981 1.00 37.41 341 LEU A N 1
ATOM 2761 C CA . LEU A 1 341 ? -26.182 4.719 -38.321 1.00 37.41 341 LEU A CA 1
ATOM 2762 C C . LEU A 1 341 ? -26.840 3.357 -38.034 1.00 37.41 341 LEU A C 1
ATOM 2764 O O . LEU A 1 341 ? -26.497 2.358 -38.663 1.00 37.41 341 LEU A O 1
ATOM 2768 N N . GLY A 1 342 ? -27.788 3.318 -37.090 1.00 35.09 342 GLY A N 1
ATOM 2769 C CA . GLY A 1 342 ? -28.873 2.321 -37.102 1.00 35.09 342 GLY A CA 1
ATOM 2770 C C . GLY A 1 342 ? -29.808 2.572 -38.299 1.00 35.09 342 GLY A C 1
ATOM 2771 O O . GLY A 1 342 ? -29.738 3.662 -38.877 1.00 35.09 342 GLY A O 1
ATOM 2772 N N . PRO A 1 343 ? -30.680 1.619 -38.702 1.00 44.62 343 PRO A N 1
ATOM 2773 C CA . PRO A 1 343 ? -31.920 1.323 -37.947 1.00 44.62 343 PRO A CA 1
ATOM 2774 C C . PRO A 1 343 ? -32.450 -0.136 -38.168 1.00 44.62 343 PRO A C 1
ATOM 2776 O O . PRO A 1 343 ? -31.724 -0.944 -38.745 1.00 44.62 343 PRO A O 1
ATOM 2779 N N . PRO A 1 344 ? -33.705 -0.518 -37.816 1.00 50.47 344 PRO A N 1
ATOM 2780 C CA . PRO A 1 344 ? -34.671 0.086 -36.898 1.00 50.47 344 PRO A CA 1
ATOM 2781 C C . PRO A 1 344 ? -35.105 -0.843 -35.743 1.00 50.47 344 PRO A C 1
ATOM 2783 O O . PRO A 1 344 ? -34.912 -2.055 -35.718 1.00 50.47 344 PRO A O 1
ATOM 2786 N N . THR A 1 345 ? -35.792 -0.205 -34.804 1.00 39.00 345 THR A N 1
ATOM 2787 C CA . THR A 1 345 ? -36.711 -0.760 -33.811 1.00 39.00 345 THR A CA 1
ATOM 2788 C C . THR A 1 345 ? -37.688 -1.798 -34.378 1.00 39.00 345 THR A C 1
ATOM 2790 O O . THR A 1 345 ? -38.480 -1.458 -35.253 1.00 39.00 345 THR A O 1
ATOM 2793 N N . GLN A 1 346 ? -37.744 -2.993 -33.780 1.00 35.59 346 GLN A N 1
ATOM 2794 C CA . GLN A 1 346 ? -39.004 -3.706 -33.538 1.00 35.59 346 GLN A CA 1
ATOM 2795 C C . GLN A 1 346 ? -38.977 -4.392 -32.161 1.00 35.59 346 GLN A C 1
ATOM 2797 O O . GLN A 1 346 ? -37.988 -4.980 -31.736 1.00 35.59 346 GLN A O 1
ATOM 2802 N N . SER A 1 347 ? -40.098 -4.211 -31.475 1.00 44.00 347 SER A N 1
ATOM 2803 C CA . SER A 1 347 ? -40.577 -4.731 -30.193 1.00 44.00 347 SER A CA 1
ATOM 2804 C C . SER A 1 347 ? -40.214 -6.176 -29.821 1.00 44.00 347 SER A C 1
ATOM 2806 O O . SER A 1 347 ? -40.339 -7.072 -30.650 1.00 44.00 347 SER A O 1
ATOM 2808 N N . GLY A 1 348 ? -39.973 -6.416 -28.523 1.00 32.78 348 GLY A N 1
ATOM 2809 C CA . GLY A 1 348 ? -40.189 -7.730 -27.900 1.00 32.78 348 GLY A CA 1
ATOM 2810 C C . GLY A 1 348 ? -39.327 -8.022 -26.666 1.00 32.78 348 GLY A C 1
ATOM 2811 O O . GLY A 1 348 ? -38.188 -8.454 -26.782 1.00 32.78 348 GLY A O 1
ATOM 2812 N N . THR A 1 349 ? -39.877 -7.842 -25.466 1.00 37.16 349 THR A N 1
ATOM 2813 C CA . THR A 1 349 ? -39.497 -8.610 -24.260 1.00 37.16 349 THR A CA 1
ATOM 2814 C C . THR A 1 349 ? -40.087 -10.034 -24.342 1.00 37.16 349 THR A C 1
ATOM 2816 O O . THR A 1 349 ? -40.961 -10.258 -25.180 1.00 37.16 349 THR A O 1
ATOM 2819 N N . PRO A 1 350 ? -39.794 -10.983 -23.422 1.00 51.97 350 PRO A N 1
ATOM 2820 C CA . PRO A 1 350 ? -38.623 -11.190 -22.551 1.00 51.97 350 PRO A CA 1
ATOM 2821 C C . PRO A 1 350 ? -38.117 -12.661 -22.566 1.00 51.97 350 PRO A C 1
ATOM 2823 O O . PRO A 1 350 ? -38.896 -13.574 -22.816 1.00 51.97 350 PRO A O 1
ATOM 2826 N N . ARG A 1 351 ? -36.864 -12.928 -22.153 1.00 34.25 351 ARG A N 1
ATOM 2827 C CA . ARG A 1 351 ? -36.494 -14.019 -21.206 1.00 34.25 351 ARG A CA 1
ATOM 2828 C C . ARG A 1 351 ? -34.979 -14.229 -21.114 1.00 34.25 351 ARG A C 1
ATOM 2830 O O . ARG A 1 351 ? -34.334 -14.541 -22.100 1.00 34.25 351 ARG A O 1
ATOM 2837 N N . GLY A 1 352 ? -34.489 -14.211 -19.875 1.00 30.58 352 GLY A N 1
ATOM 2838 C CA . GLY A 1 352 ? -33.666 -15.298 -19.339 1.00 30.58 352 GLY A CA 1
ATOM 2839 C C . GLY A 1 352 ? -32.182 -15.354 -19.707 1.00 30.58 352 GLY A C 1
ATOM 2840 O O . GLY A 1 352 ? -31.816 -15.924 -20.721 1.00 30.58 352 GLY A O 1
ATOM 2841 N N . GLY A 1 353 ? -31.346 -15.003 -18.727 1.00 32.81 353 GLY A N 1
ATOM 2842 C CA . GLY A 1 353 ? -30.344 -15.962 -18.256 1.00 32.81 353 GLY A CA 1
ATOM 2843 C C . GLY A 1 353 ? -28.884 -15.745 -18.661 1.00 32.81 353 GLY A C 1
ATOM 2844 O O . GLY A 1 353 ? -28.538 -15.693 -19.830 1.00 32.81 353 GLY A O 1
ATOM 2845 N N . ALA A 1 354 ? -28.047 -15.787 -17.620 1.00 35.47 354 ALA A N 1
ATOM 2846 C CA . ALA A 1 354 ? -26.624 -16.131 -17.602 1.00 35.47 354 ALA A CA 1
ATOM 2847 C C . ALA A 1 354 ? -25.596 -15.051 -18.002 1.00 35.47 354 ALA A C 1
ATOM 2849 O O . ALA A 1 354 ? -25.088 -14.987 -19.117 1.00 35.47 354 ALA A O 1
ATOM 2850 N N . LEU A 1 355 ? -25.189 -14.293 -16.976 1.00 40.53 355 LEU A N 1
ATOM 2851 C CA . LEU A 1 355 ? -23.853 -13.711 -16.840 1.00 40.53 355 LEU A CA 1
ATOM 2852 C C . LEU A 1 355 ? -22.765 -14.797 -16.950 1.00 40.53 355 LEU A C 1
ATOM 2854 O O . LEU A 1 355 ? -22.753 -15.738 -16.156 1.00 40.53 355 LEU A O 1
ATOM 2858 N N . LEU A 1 356 ? -21.786 -14.598 -17.833 1.00 43.94 356 LEU A N 1
ATOM 2859 C CA . LEU A 1 356 ? -20.469 -15.232 -17.741 1.00 43.94 356 LEU A CA 1
ATOM 2860 C C . LEU A 1 356 ? -19.500 -14.247 -17.074 1.00 43.94 356 LEU A C 1
ATOM 2862 O O . LEU A 1 356 ? -18.912 -13.393 -17.731 1.00 43.94 356 LEU A O 1
ATOM 2866 N N . LEU A 1 357 ? -19.343 -14.366 -15.753 1.00 43.72 357 LEU A N 1
ATOM 2867 C CA . LEU A 1 357 ? -18.234 -13.760 -15.015 1.00 43.72 357 LEU A CA 1
ATOM 2868 C C . LEU A 1 357 ? -17.153 -14.819 -14.786 1.00 43.72 357 LEU A C 1
ATOM 2870 O O . LEU A 1 357 ? -17.351 -15.799 -14.068 1.00 43.72 357 LEU A O 1
ATOM 2874 N N . LEU A 1 358 ? -15.999 -14.592 -15.408 1.00 38.94 358 LEU A N 1
ATOM 2875 C CA . LEU A 1 358 ? -14.767 -15.351 -15.234 1.00 38.94 358 LEU A CA 1
ATOM 2876 C C . LEU A 1 358 ? -14.235 -15.121 -13.807 1.00 38.94 358 LEU A C 1
ATOM 2878 O O . LEU A 1 358 ? -13.696 -14.061 -13.492 1.00 38.94 358 LEU A O 1
ATOM 2882 N N . ARG A 1 359 ? -14.403 -16.108 -12.923 1.00 38.09 359 ARG A N 1
ATOM 2883 C CA . ARG A 1 359 ? -13.913 -16.080 -11.537 1.00 38.09 359 ARG A CA 1
ATOM 2884 C C . ARG A 1 359 ? -12.691 -16.990 -11.413 1.00 38.09 359 ARG A C 1
ATOM 2886 O O . ARG A 1 359 ? -12.832 -18.202 -11.322 1.00 38.09 359 ARG A O 1
ATOM 2893 N N . ASN A 1 360 ? -11.498 -16.398 -11.385 1.00 34.22 360 ASN A N 1
ATOM 2894 C CA . ASN A 1 360 ? -10.263 -17.072 -10.979 1.00 34.22 360 ASN A CA 1
ATOM 2895 C C . ASN A 1 360 ? -10.025 -16.830 -9.480 1.00 34.22 360 ASN A C 1
ATOM 2897 O O . ASN A 1 360 ? -9.795 -15.698 -9.063 1.00 34.22 360 ASN A O 1
ATOM 2901 N N . SER A 1 361 ? -10.095 -17.884 -8.665 1.00 31.83 361 SER A N 1
ATOM 2902 C CA . SER A 1 361 ? -9.678 -17.872 -7.255 1.00 31.83 361 SER A CA 1
ATOM 2903 C C . SER A 1 361 ? -9.244 -19.291 -6.847 1.00 31.83 361 SER A C 1
ATOM 2905 O O . SER A 1 361 ? -9.989 -20.230 -7.135 1.00 31.83 361 SER A O 1
ATOM 2907 N N . PRO A 1 362 ? -8.064 -19.491 -6.226 1.00 45.28 362 PRO A N 1
ATOM 2908 C CA . PRO A 1 362 ? -7.561 -20.820 -5.882 1.00 45.28 362 PRO A CA 1
ATOM 2909 C C . PRO A 1 362 ? -8.094 -21.297 -4.516 1.00 45.28 362 PRO A C 1
ATOM 2911 O O . PRO A 1 362 ? -8.102 -20.547 -3.541 1.00 45.28 362 PRO A O 1
ATOM 2914 N N . GLN A 1 363 ? -8.534 -22.557 -4.441 1.00 40.88 363 GLN A N 1
ATOM 2915 C CA . GLN A 1 363 ? -8.959 -23.226 -3.201 1.00 40.88 363 GLN A CA 1
ATOM 2916 C C . GLN A 1 363 ? -7.767 -23.8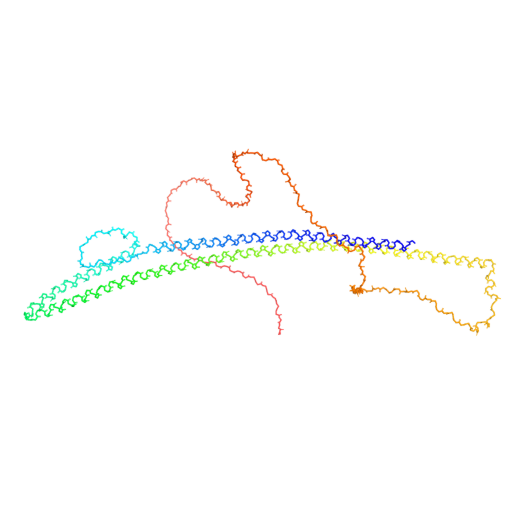63 -2.448 1.00 40.88 363 GLN A C 1
ATOM 2918 O O . GLN A 1 363 ? -6.830 -24.334 -3.095 1.00 40.88 363 GLN A O 1
ATOM 2923 N N . PRO A 1 364 ? -7.807 -23.953 -1.102 1.00 40.84 364 PRO A N 1
ATOM 2924 C CA . PRO A 1 364 ? -6.828 -24.695 -0.307 1.00 40.84 364 PRO A CA 1
ATOM 2925 C C . PRO A 1 364 ? -7.166 -26.196 -0.193 1.00 40.84 364 PRO A C 1
ATOM 2927 O O . PRO A 1 364 ? -8.323 -26.587 -0.026 1.00 40.84 364 PRO A O 1
ATOM 2930 N N . LEU A 1 365 ? -6.126 -27.036 -0.234 1.00 35.25 365 LEU A N 1
ATOM 2931 C CA . LEU A 1 365 ? -6.171 -28.492 -0.057 1.00 35.25 365 LEU A CA 1
ATOM 2932 C C . LEU A 1 365 ? -6.743 -28.898 1.315 1.00 35.25 365 LEU A C 1
ATOM 2934 O O . LEU A 1 365 ? -6.181 -28.557 2.358 1.00 35.25 365 LEU A O 1
ATOM 2938 N N . ARG A 1 366 ? -7.819 -29.701 1.317 1.00 36.62 366 ARG A N 1
ATOM 2939 C CA . ARG A 1 366 ? -8.262 -30.477 2.488 1.00 36.62 366 ARG A CA 1
ATOM 2940 C C . ARG A 1 366 ? -7.610 -31.859 2.505 1.00 36.62 366 ARG A C 1
ATOM 2942 O O . ARG A 1 366 ? -7.553 -32.559 1.501 1.00 36.62 366 ARG A O 1
ATOM 2949 N N . ARG A 1 367 ? -7.183 -32.230 3.711 1.00 34.06 367 ARG A N 1
ATOM 2950 C CA . ARG A 1 367 ? -6.664 -33.528 4.152 1.00 34.06 367 ARG A CA 1
ATOM 2951 C C . ARG A 1 367 ? -7.770 -34.594 4.088 1.00 34.06 367 ARG A C 1
ATOM 2953 O O . ARG A 1 367 ? -8.854 -34.373 4.625 1.00 34.06 367 ARG A O 1
ATOM 2960 N N . ALA A 1 368 ? -7.487 -35.725 3.445 1.00 33.25 368 ALA A N 1
ATOM 2961 C CA . ALA A 1 368 ? -8.364 -36.892 3.404 1.00 33.25 368 ALA A CA 1
ATOM 2962 C C . ALA A 1 368 ? -8.264 -37.711 4.702 1.00 33.25 368 ALA A C 1
ATOM 2964 O O . ALA A 1 368 ? -7.191 -37.817 5.297 1.00 33.25 368 ALA A O 1
ATOM 2965 N N . ALA A 1 369 ? -9.392 -38.295 5.109 1.00 34.16 369 ALA A N 1
ATOM 2966 C CA . ALA A 1 369 ? -9.508 -39.299 6.159 1.00 34.16 369 ALA A CA 1
ATOM 2967 C C . ALA A 1 369 ? -10.218 -40.549 5.602 1.00 34.16 369 ALA A C 1
ATOM 2969 O O . ALA A 1 369 ? -11.223 -40.436 4.902 1.00 34.16 369 ALA A O 1
ATOM 2970 N N . SER A 1 370 ? -9.675 -41.721 5.925 1.00 34.72 370 SER A N 1
ATOM 2971 C CA . SER A 1 370 ? -10.267 -43.078 5.909 1.00 34.72 370 SER A CA 1
ATOM 2972 C C . SER A 1 370 ? -9.172 -43.984 6.493 1.00 34.72 370 SER A C 1
ATOM 2974 O O . SER A 1 370 ? -8.041 -43.893 6.029 1.00 34.72 370 SER A O 1
ATOM 2976 N N . GLY A 1 371 ? -9.321 -44.679 7.630 1.00 32.44 371 GLY A N 1
ATOM 2977 C CA . GLY A 1 371 ? -10.289 -45.743 7.956 1.00 32.44 371 GLY A CA 1
ATOM 2978 C C . GLY A 1 371 ? -9.702 -47.082 7.473 1.00 32.44 371 GLY A C 1
ATOM 2979 O O . GLY A 1 371 ? -9.341 -47.154 6.310 1.00 32.44 371 GLY A O 1
ATOM 2980 N N . GLY A 1 372 ? -9.507 -48.171 8.220 1.00 30.62 372 GLY A N 1
ATOM 2981 C CA . GLY A 1 372 ? -9.661 -48.587 9.619 1.00 30.62 372 GLY A CA 1
ATOM 2982 C C . GLY A 1 372 ? -9.176 -50.059 9.706 1.00 30.62 372 GLY A C 1
ATOM 2983 O O . GLY A 1 372 ? -9.037 -50.690 8.663 1.00 30.62 372 GLY A O 1
ATOM 2984 N N . SER A 1 373 ? -8.904 -50.619 10.892 1.00 30.92 373 SER A N 1
ATOM 2985 C CA . SER A 1 373 ? -8.954 -52.081 11.119 1.00 30.92 373 SER A CA 1
ATOM 2986 C C . SER A 1 373 ? -8.927 -52.422 12.611 1.00 30.92 373 SER A C 1
ATOM 2988 O O . SER A 1 373 ? -8.157 -51.861 13.385 1.00 30.92 373 SER A O 1
ATOM 2990 N N . SER A 1 374 ? -9.804 -53.353 12.961 1.00 34.44 374 SER A N 1
ATOM 2991 C CA . SER A 1 374 ? -10.130 -53.966 14.249 1.00 34.44 374 SER A CA 1
ATOM 2992 C C . SER A 1 374 ? -9.077 -54.948 14.782 1.00 34.44 374 SER A C 1
ATOM 2994 O O . SER A 1 374 ? -8.361 -55.568 13.998 1.00 34.44 374 SER A O 1
ATOM 2996 N N . GLY A 1 375 ? -9.085 -55.169 16.103 1.00 33.50 375 GLY A N 1
ATOM 2997 C CA . GLY A 1 375 ? -8.452 -56.316 16.767 1.00 33.50 375 GLY A CA 1
ATOM 2998 C C . GLY A 1 375 ? -8.466 -56.195 18.296 1.00 33.50 375 GLY A C 1
ATOM 2999 O O . GLY A 1 375 ? -7.664 -55.460 18.859 1.00 33.50 375 GLY A O 1
ATOM 3000 N N . GLU A 1 376 ? -9.397 -56.895 18.948 1.00 34.78 376 GLU A N 1
ATOM 3001 C CA . GLU A 1 376 ? -9.504 -57.088 20.404 1.00 34.78 376 GLU A CA 1
ATOM 3002 C C . GLU A 1 376 ? -8.249 -57.741 21.012 1.00 34.78 376 GLU A C 1
ATOM 3004 O O . GLU A 1 376 ? -7.752 -58.714 20.450 1.00 34.78 376 GLU A O 1
ATOM 3009 N N . ASN A 1 377 ? -7.811 -57.303 22.205 1.00 36.12 377 ASN A N 1
ATOM 3010 C CA . ASN A 1 377 ? -7.478 -58.237 23.288 1.00 36.12 377 ASN A CA 1
ATOM 3011 C C . ASN A 1 377 ? -7.443 -57.575 24.685 1.00 36.12 377 ASN A C 1
ATOM 3013 O O . ASN A 1 377 ? -7.238 -56.374 24.839 1.00 36.12 377 ASN A O 1
ATOM 3017 N N . VAL A 1 378 ? -7.682 -58.418 25.684 1.00 35.72 378 VAL A N 1
ATOM 3018 C CA . VAL A 1 378 ? -8.123 -58.195 27.068 1.00 35.72 378 VAL A CA 1
ATOM 3019 C C . VAL A 1 378 ? -6.974 -57.937 28.073 1.00 35.72 378 VAL A C 1
ATOM 3021 O O . VAL A 1 378 ? -5.988 -58.663 28.062 1.00 35.72 378 VAL A O 1
ATOM 3024 N N . GLY A 1 379 ? -7.178 -57.017 29.036 1.00 35.00 379 GLY A N 1
ATOM 3025 C CA . GLY A 1 379 ? -6.756 -57.168 30.454 1.00 35.00 379 GLY A CA 1
ATOM 3026 C C . GLY A 1 379 ? -5.517 -56.391 30.999 1.00 35.00 379 GLY A C 1
ATOM 3027 O O . GLY A 1 379 ? -4.570 -56.201 30.249 1.00 35.00 379 GLY A O 1
ATOM 3028 N N . PRO A 1 380 ? -5.489 -55.945 32.290 1.00 56.94 380 PRO A N 1
ATOM 3029 C CA . PRO A 1 380 ? -4.646 -54.838 32.826 1.00 56.94 380 PRO A CA 1
ATOM 3030 C C . PRO A 1 380 ? -3.724 -55.276 34.018 1.00 56.94 380 PRO A C 1
ATOM 3032 O O . PRO A 1 380 ? -3.549 -56.481 34.184 1.00 56.94 380 PRO A O 1
ATOM 3035 N N . PRO A 1 381 ? -3.266 -54.428 34.988 1.00 60.28 381 PRO A N 1
ATOM 3036 C CA . PRO A 1 381 ? -2.687 -53.057 35.003 1.00 60.28 381 PRO A CA 1
ATOM 3037 C C . PRO A 1 381 ? -1.347 -52.948 35.805 1.00 60.28 381 PRO A C 1
ATOM 3039 O O . PRO A 1 381 ? -1.034 -53.815 36.615 1.00 60.28 381 PRO A O 1
ATOM 3042 N N . ALA A 1 382 ? -0.621 -51.814 35.725 1.00 37.00 382 ALA A N 1
ATOM 3043 C CA . ALA A 1 382 ? 0.289 -51.369 36.806 1.00 37.00 382 ALA A CA 1
ATOM 3044 C C . ALA A 1 382 ? 0.565 -49.838 36.828 1.00 37.00 382 ALA A C 1
ATOM 3046 O O . ALA A 1 382 ? 1.269 -49.302 35.983 1.00 37.00 382 ALA A O 1
ATOM 3047 N N . ALA A 1 383 ? -0.033 -49.167 37.822 1.00 36.16 383 ALA A N 1
ATOM 3048 C CA . ALA A 1 383 ? 0.543 -48.215 38.792 1.00 36.16 383 ALA A CA 1
ATOM 3049 C C . ALA A 1 383 ? 1.501 -47.033 38.407 1.00 36.16 383 ALA A C 1
ATOM 3051 O O . ALA A 1 383 ? 2.708 -47.216 38.355 1.00 36.16 383 ALA A O 1
ATOM 3052 N N . VAL A 1 384 ? 0.920 -45.809 38.389 1.00 47.19 384 VAL A N 1
ATOM 3053 C CA . VAL A 1 384 ? 1.275 -44.513 39.078 1.00 47.19 384 VAL A CA 1
ATOM 3054 C C . VAL A 1 384 ? 2.658 -43.792 38.830 1.00 47.19 384 VAL A C 1
ATOM 3056 O O . VAL A 1 384 ? 3.513 -44.345 38.158 1.00 47.19 384 VAL A O 1
ATOM 3059 N N . PRO A 1 385 ? 2.896 -42.515 39.265 1.00 51.94 385 PRO A N 1
ATOM 3060 C CA . PRO A 1 385 ? 2.795 -41.275 38.457 1.00 51.94 385 PRO A CA 1
ATOM 3061 C C . PRO A 1 385 ? 4.063 -40.366 38.442 1.00 51.94 385 PRO A C 1
ATOM 3063 O O . PRO A 1 385 ? 4.998 -40.570 39.209 1.00 51.94 385 PRO A O 1
ATOM 3066 N N . GLY A 1 386 ? 4.038 -39.251 37.687 1.00 34.62 386 GLY A N 1
ATOM 3067 C CA . GLY A 1 386 ? 4.869 -38.065 37.998 1.00 34.62 386 GLY A CA 1
ATOM 3068 C C . GLY A 1 386 ? 5.208 -37.127 36.819 1.00 34.62 386 GLY A C 1
ATOM 3069 O O . GLY A 1 386 ? 5.748 -37.612 35.828 1.00 34.62 386 GLY A O 1
ATOM 3070 N N . PRO A 1 387 ? 4.945 -35.800 36.900 1.00 53.84 387 PRO A N 1
ATOM 3071 C CA . PRO A 1 387 ? 5.186 -34.831 35.823 1.00 53.84 387 PRO A CA 1
ATOM 3072 C C . PRO A 1 387 ? 6.457 -33.993 36.046 1.00 53.84 387 PRO A C 1
ATOM 3074 O O . PRO A 1 387 ? 6.718 -33.566 37.167 1.00 53.84 387 PRO A O 1
ATOM 3077 N N . LEU A 1 388 ? 7.195 -33.653 34.981 1.00 37.62 388 LEU A N 1
ATOM 3078 C CA . LEU A 1 388 ? 8.222 -32.602 35.013 1.00 37.62 388 LEU A CA 1
ATOM 3079 C C . LEU A 1 388 ? 8.256 -31.816 33.694 1.00 37.62 388 LEU A C 1
ATOM 3081 O O . LEU A 1 388 ? 8.559 -32.344 32.627 1.00 37.62 388 LEU A O 1
ATOM 3085 N N . SER A 1 389 ? 7.958 -30.525 33.818 1.00 41.75 389 SER A N 1
ATOM 3086 C CA . SER A 1 389 ? 8.200 -29.460 32.848 1.00 41.75 389 SER A CA 1
ATOM 3087 C C . SER A 1 389 ? 9.654 -29.421 32.380 1.00 41.75 389 SER A C 1
ATOM 3089 O O . SER A 1 389 ? 10.559 -29.572 33.200 1.00 41.75 389 SER A O 1
ATOM 3091 N N . ARG A 1 390 ? 9.893 -29.068 31.109 1.00 38.16 390 ARG A N 1
ATOM 3092 C CA . ARG A 1 390 ? 11.115 -28.356 30.697 1.00 38.16 390 ARG A CA 1
ATOM 3093 C C . ARG A 1 390 ? 10.962 -27.686 29.333 1.00 38.16 390 ARG A C 1
ATOM 3095 O O . ARG A 1 390 ? 10.795 -28.338 28.309 1.00 38.16 390 ARG A O 1
ATOM 3102 N N . SER A 1 391 ? 11.043 -26.361 29.369 1.00 39.38 391 SER A N 1
ATOM 3103 C CA . SER A 1 391 ? 11.278 -25.465 28.242 1.00 39.38 391 SER A CA 1
ATOM 3104 C C . SER A 1 391 ? 12.636 -25.748 27.596 1.00 39.38 391 SER A C 1
ATOM 3106 O O . SER A 1 391 ? 13.618 -25.971 28.305 1.00 39.38 391 SER A O 1
ATOM 3108 N N . THR A 1 392 ? 12.722 -25.648 26.271 1.00 37.91 392 THR A N 1
ATOM 3109 C CA . THR A 1 392 ? 13.996 -25.578 25.543 1.00 37.91 392 THR A CA 1
ATOM 3110 C C . THR A 1 392 ? 13.967 -24.408 24.568 1.00 37.91 392 THR A C 1
ATOM 3112 O O . THR A 1 392 ? 13.366 -24.489 23.499 1.00 37.91 392 THR A O 1
ATOM 3115 N N . SER A 1 393 ? 14.636 -23.325 24.959 1.00 38.91 393 SER A N 1
ATOM 3116 C CA . SER A 1 393 ? 15.178 -22.318 24.048 1.00 38.91 393 SER A CA 1
ATOM 3117 C C . SER A 1 393 ? 16.546 -22.804 23.577 1.00 38.91 393 SER A C 1
ATOM 3119 O O . SER A 1 393 ? 17.368 -23.190 24.406 1.00 38.91 393 SER A O 1
ATOM 3121 N N . VAL A 1 394 ? 16.811 -22.762 22.272 1.00 38.12 394 VAL A N 1
ATOM 3122 C CA . VAL A 1 394 ? 18.157 -22.955 21.715 1.00 38.12 394 VAL A CA 1
ATOM 3123 C C . VAL A 1 394 ? 18.457 -21.772 20.802 1.00 38.12 394 VAL A C 1
ATOM 3125 O O . VAL A 1 394 ? 17.876 -21.633 19.730 1.00 38.12 394 VAL A O 1
ATOM 3128 N N . ALA A 1 395 ? 19.360 -20.915 21.273 1.00 35.28 395 ALA A N 1
ATOM 3129 C CA . ALA A 1 395 ? 20.133 -19.990 20.463 1.00 35.28 395 ALA A CA 1
ATOM 3130 C C . ALA A 1 395 ? 21.488 -20.653 20.183 1.00 35.28 395 ALA A C 1
ATOM 3132 O O . ALA A 1 395 ? 22.122 -21.167 21.105 1.00 35.28 395 ALA A O 1
ATOM 3133 N N . SER A 1 396 ? 21.937 -20.638 18.931 1.00 43.56 396 SER A N 1
ATOM 3134 C CA . SER A 1 396 ? 23.275 -21.088 18.544 1.00 43.56 396 SER A CA 1
ATOM 3135 C C . SER A 1 396 ? 24.019 -19.957 17.843 1.00 43.56 396 SER A C 1
ATOM 3137 O O . SER A 1 396 ? 23.606 -19.469 16.792 1.00 43.56 396 SER A O 1
ATOM 3139 N N . HIS A 1 397 ? 25.115 -19.565 18.486 1.00 37.09 397 HIS A N 1
ATOM 3140 C CA . HIS A 1 397 ? 26.164 -18.670 18.024 1.00 37.09 397 HIS A CA 1
ATOM 3141 C C . HIS A 1 397 ? 26.837 -19.176 16.741 1.00 37.09 397 HIS A C 1
ATOM 3143 O O . HIS A 1 397 ? 27.130 -20.364 16.628 1.00 37.09 397 HIS A O 1
ATOM 3149 N N . ILE A 1 398 ? 27.210 -18.251 15.851 1.00 38.34 398 ILE A N 1
ATOM 3150 C CA . ILE A 1 398 ? 28.360 -18.418 14.955 1.00 38.34 398 ILE A CA 1
ATOM 3151 C C . ILE A 1 398 ? 29.249 -17.182 15.117 1.00 38.34 398 ILE A C 1
ATOM 3153 O O . ILE A 1 398 ? 28.848 -16.058 14.822 1.00 38.34 398 ILE A O 1
ATOM 3157 N N . LEU A 1 399 ? 30.446 -17.426 15.646 1.00 37.97 399 LEU A N 1
ATOM 3158 C CA . LEU A 1 399 ? 31.591 -16.525 15.675 1.00 37.97 399 LEU A CA 1
ATOM 3159 C C . LEU A 1 399 ? 32.248 -16.507 14.292 1.00 37.97 399 LEU A C 1
ATOM 3161 O O . LEU A 1 399 ? 32.504 -17.569 13.729 1.00 37.97 399 LEU A O 1
ATOM 3165 N N . ASN A 1 400 ? 32.622 -15.327 13.806 1.00 36.88 400 ASN A N 1
ATOM 3166 C CA . ASN A 1 400 ? 33.868 -15.186 13.061 1.00 36.88 400 ASN A CA 1
ATOM 3167 C C . ASN A 1 400 ? 34.415 -13.773 13.284 1.00 36.88 400 ASN A C 1
ATOM 3169 O O . ASN A 1 400 ? 33.755 -12.785 12.966 1.00 36.88 400 ASN A O 1
ATOM 3173 N N . GLY A 1 401 ? 35.582 -13.692 13.914 1.00 34.16 401 GLY A N 1
ATOM 3174 C CA . GLY A 1 401 ? 36.298 -12.448 14.150 1.00 34.16 401 GLY A CA 1
ATOM 3175 C C . GLY A 1 401 ? 37.401 -12.254 13.119 1.00 34.16 401 GLY A C 1
ATOM 3176 O O . GLY A 1 401 ? 37.958 -13.228 12.626 1.00 34.16 401 GLY A O 1
ATOM 3177 N N . SER A 1 402 ? 37.760 -10.997 12.864 1.00 35.53 402 SER A N 1
ATOM 3178 C CA . SER A 1 402 ? 39.135 -10.626 12.525 1.00 35.53 402 SER A CA 1
ATOM 3179 C C . SER A 1 402 ? 39.322 -9.108 12.508 1.00 35.53 402 SER A C 1
ATOM 3181 O O . SER A 1 402 ? 38.563 -8.392 11.862 1.00 35.53 402 SER A O 1
ATOM 3183 N N . SER A 1 403 ? 40.434 -8.701 13.127 1.00 41.19 403 SER A N 1
ATOM 3184 C CA . SER A 1 403 ? 41.216 -7.477 12.911 1.00 41.19 403 SER A CA 1
ATOM 3185 C C . SER A 1 403 ? 40.895 -6.238 13.755 1.00 41.19 403 SER A C 1
ATOM 3187 O O . SER A 1 403 ? 40.109 -5.371 13.388 1.00 41.19 403 SER A O 1
ATOM 3189 N N . HIS A 1 404 ? 41.657 -6.126 14.845 1.00 43.84 404 HIS A N 1
ATOM 3190 C CA . HIS A 1 404 ? 42.081 -4.872 15.465 1.00 43.84 404 HIS A CA 1
ATOM 3191 C C . HIS A 1 404 ? 42.751 -3.917 14.465 1.00 43.84 404 HIS A C 1
ATOM 3193 O O . HIS A 1 404 ? 43.529 -4.371 13.631 1.00 43.84 404 HIS A O 1
ATOM 3199 N N . PHE A 1 405 ? 42.559 -2.609 14.654 1.00 42.62 405 PHE A N 1
ATOM 3200 C CA . PHE A 1 405 ? 43.620 -1.605 14.520 1.00 42.62 405 PHE A CA 1
ATOM 3201 C C . PHE A 1 405 ? 43.363 -0.457 15.512 1.00 42.62 405 PHE A C 1
ATOM 3203 O O . PHE A 1 405 ? 42.241 0.027 15.636 1.00 42.62 405 PHE A O 1
ATOM 3210 N N . TYR A 1 406 ? 44.412 -0.096 16.250 1.00 45.72 406 TYR A N 1
ATOM 3211 C CA . TYR A 1 406 ? 44.508 1.048 17.159 1.00 45.72 406 TYR A CA 1
ATOM 3212 C C . TYR A 1 406 ? 44.751 2.337 16.359 1.00 45.72 406 TYR A C 1
ATOM 3214 O O . TYR A 1 406 ? 45.646 2.342 15.514 1.00 45.72 406 TYR A O 1
ATOM 3222 N N . SER A 1 407 ? 43.998 3.399 16.661 1.00 46.69 407 SER A N 1
ATOM 3223 C CA . SER A 1 407 ? 44.473 4.737 17.074 1.00 46.69 407 SER A CA 1
ATOM 3224 C C . SER A 1 407 ? 43.298 5.691 17.246 1.00 46.69 407 SER A C 1
ATOM 3226 O O . SER A 1 407 ? 42.435 5.723 16.342 1.00 46.69 407 SER A O 1
#

Organism: Mus musculus (NCBI:txid10090)

InterPro domains:
  IPR051234 TAO Serine/Threonine-Protein Kinase [PTHR47167] (1-405)

pLDDT: mean 74.74, std 25.47, range [30.58, 98.69]

Sequence (407 aa):
DLNKKQTQKDLECALLLRQHEATRELELRQLQAVQRTRAELTRLQHQTELGNQLEYNKRREQELRQKHAAQVRQQPKSLKWPDMGHPLTHSSAQCCFLPAFLQSKELQIKKQFQETCKIQTRQYKALRAHLLETTPKAQHKSLLKRLKEEQTRKLAILAEQYDQSISEMLSSQALRLDETQEAEFQALRQQLQQELELLNAYQSKIKIRTESQHERELRELEQRVALRRALLEQRVEEELLALQTGRSERIRSLLERQAREIEAFDAESMRLGFSSMALGGIPAEAAAQGYPAPPPAPAWPSRPVPRSGAHWSHGPPPPGMPPPAWRQPALLAPPGPPNWLGPPTQSGTPRGGALLLLRNSPQPLRRAASGGSSGENVGPPAAVPGPLSRSTSVASHILNGSSHFYS

Secondary structure (DSSP, 8-state):
-HHHHHHHHHHHHHHHHHHHHHHHHHHHHHHHHHHHHHHHHHHHHHHHHHHHHHHHHHHHHHHHHHHHHHHHHTSPPP-PPPPTTSPPPP---S-S-S-HHHHHHHHHHHHHHHHHHHHHHHHHHHHHHHHHHHS-GGGHHHHHHHHHHHHHHHHHHHHHHHHHHHHHHHHHHHHHHHHHHHHHHHHHHHHHHHHHHHHHHHHHHHHHHHHHHHHHHHHHHHHHHHHHHHHHHHHHHHHHHHHHHHHHHHHHHHHHHHHHHHHHHHHHHHHTTTHHHHSSS--TTGGGSPPPPPPPPPPP--PPP--S----PPPPPPTT-PPPTT------PPPPPP-----------------------PPPPPPP---------------------------------------